Protein AF-A0A6P5H1R3-F1 (afdb_monomer)

pLDDT: mean 81.26, std 20.56, range [27.38, 98.88]

Organism: Ananas comosus (NCBI:txid4615)

Radius of gyration: 28.42 Å; Cα contacts (8 Å, |Δi|>4): 938; chains: 1; bounding box: 64×92×81 Å

Solvent-accessible surface area (backbone atoms only — not comparable to full-atom values): 31286 Å² total; per-residue (Å²): 140,89,86,87,81,88,82,81,86,80,91,80,86,84,86,78,87,82,81,85,77,88,83,78,94,74,89,78,79,95,69,83,75,56,70,66,58,56,49,49,52,48,51,50,47,50,49,58,64,48,56,77,50,68,63,54,47,57,35,84,41,56,59,73,77,44,40,58,67,53,43,54,54,51,48,53,56,46,63,76,62,41,77,53,65,70,67,46,78,45,61,63,86,68,42,53,65,50,46,83,80,46,26,41,32,38,36,32,30,36,76,76,17,70,33,54,68,52,57,47,39,35,34,33,41,7,30,54,24,46,56,35,23,33,28,38,28,77,84,46,78,75,51,57,72,53,52,34,49,56,54,41,51,53,50,54,51,52,36,70,75,37,74,60,48,29,38,36,33,40,7,30,23,45,12,19,20,47,46,51,43,35,38,31,74,39,54,86,55,63,40,37,38,37,29,34,39,46,36,48,67,41,76,60,84,71,66,83,78,69,77,71,95,84,69,97,70,81,85,64,73,67,54,56,54,56,45,53,54,46,36,60,70,71,67,54,82,74,81,69,61,59,39,42,62,68,37,31,27,45,40,72,48,70,91,88,53,57,73,68,58,46,48,54,48,42,66,57,37,44,65,64,46,52,64,58,60,57,47,52,63,72,69,51,51,70,72,46,50,55,48,43,54,53,42,38,40,51,28,8,55,60,23,66,79,36,44,86,44,33,65,41,45,32,41,37,39,27,21,65,50,25,82,80,48,70,25,56,66,39,37,50,52,47,44,76,55,34,84,45,56,46,43,35,51,35,71,89,33,13,52,42,47,66,58,27,50,94,62,53,66,58,58,50,37,41,26,71,62,73,54,40,58,39,92,61,74,41,82,76,82,42,58,63,64,40,33,41,68,52,48,45,44,50,54,67,58,73,35,35,66,54,51,68,72,40,55,68,46,47,31,15,29,34,96,88,66,50,78,38,75,42,66,78,31,52,74,95,67,51,30,31,36,40,37,39,43,46,41,66,76,50,63,59,50,60,62,51,49,49,48,30,43,71,74,67,54,36,65,52,30,35,47,38,69,55,74,78,74,43,70,90,76,64,47,59,84,23,55,88,47,73,63,27,52,43,33,34,50,46,36,40,58,64,42,74,67,53,54,52,53,40,50,76,66,35,37,39,34,36,43,44,68,33,45,73,59,27,23,60,48,55,93,94,43,74,78,49,74,44,75,53,100,71,59,61,66,58,58,54,32,59,75,69,68,41,47,73,36,52,36,44,65,47,44,50,72,60,62,78,72,110

Secondary structure (DSSP, 8-state):
----PPPPPPP-PPPPPPPPPPPPP-----PPPPHHHHHHHHHHHHHHHGGGSSS-TTB---TTSS-HHHHHHHHHHHHHT---SS-EEE--TT----SSSPPEEEEE--TT--S-TTTTTHHHHHTTSEEEEEE--TT----HHHHHHHHHHHHHHHHHH-TTS-EEEEEETHHHHHHHHHHHH-TTS-EEEEEES-GGGS--GGGGS---TT------HHHHHHHHHHHHHHT-------S-HHHHHHTTS-TT--HHHHHHHHHHHHHHHHHHHHHHHHHS-HHHHHHHHHHHHHHHHHHHTTGGG--SEEEEEEETT-SSS-HHHHHHHHHHH-TTEEEEEETT--S-GGGSTT--HHHHHHHTT---SSSS--TTTS--PPBHHHHIIIIIIISHHHHHHH-PEEEEE-TTS-EEESSTTS-SSS-EEEEEPPPGGGTTHHHHHHHIIIIISS-EEEEE-GGGG-GGG--TTPBP-HHHHHHHTT-EE--HHHHHHHHHTT-EEE--TTTHHHHTPPTT-TT-----SS-HHHHHHHHHT-EEEEEEEESHHHHTT-

Nearest PDB structures (foldseek):
  5a62-assembly1_A-2  TM=6.187E-01  e=3.938E-07  Candidatus Nitrososphaera gargensis
  5jd6-assembly1_A  TM=6.865E-01  e=1.845E-05  uncultured bacterium
  3a2n-assembly2_E  TM=5.117E-01  e=2.621E-06  Bradyrhizobium japonicum
  2wtm-assembly1_B  TM=6.112E-01  e=5.626E-05  Butyrivibrio proteoclasticus
  2v9z-assembly1_A  TM=5.098E-01  e=3.663E-06  Rhodococcus rhodochrous

Foldseek 3Di:
DDDDDDDDDDDDDDDDDDDDDDDDDDDDDDDDDPPVVVVVVVVVVVCVLCVQVLDFFAAALCALVDAVVVVLVLLVVCQVPVVDDDKDKDFDPLQAASDPLAAAEEEFDALQQQFCLQVSQRSNCSNRHRYMTIHHHLPHLQFLVRLLVVVLVVQVVVCVVPVFFEYEYEAAALRLLSLLLNLLVCVPGAYAYEYELYLLVVDDVVVVPDDDPPDPDDDPNVVVCVCVVVCLVVVPQDPPCLKDLQQSLQSNADPQDDPVVSVVSSVVSSVVCVVSSSVVSVSRDSVSVVSSSVSSVVSSVSSVVRQQSRNYAYEYEFEPAAPPDNRLVVLQVSVVRHDHYAYAYDDPMYRSNSSGPPDHPSLLCQLLQVQDRGSDRDLQVSADHAHNVLLCCLDVPPCPVVCVQQVKWKWWAAPVRDIDTACPRPDLWFPAEEEFFAEAQNSCVSVVLNRCCPPSSAAEEEAAACVLNDPVPGDSHDHRDVSSSSSNSRYDHDDPVVLLSCLVSRHHYYDQQCHVCRNNDDPVCPRPGDHDPDPVSVVSCVVSVGHYMYMYMDGRVVSVVD

Sequence (562 aa):
MSFAVPSLPSLSPLPLCNHPARPSRSSPRRSALPAAAAAAANAERERAENGRSLMRALYDDGFGSASVKDYFDATRAIMKDDGGPPPRWFCPVECKPSVEDPPLLLFLPGSDGVGTGLILHHRSLGKVFQVRCLHIPVNDRTPFEGLVKIVEQTIKYEHAVSPKRPIYIVGESFGGCLALAVAARNPTIDLILILVNPGSNFISEKQSATSSPCCGGFTKQSSLYSTLFTELRNGCIMHIELGNPLKMAMVSVADDLPPQQTLEQLQYSLPSLLPLLSELSNIIPKNTLLWKLKLLKSAAAYTNSRLHAVEAEVLLLVSDNDNLLPSAEEADRLWASLKNCRVRHFKDNGHTLLLEDGINLLSIIKATRIYRRSRQHDYVTDFLPPTISEFQKSFKRDNRWYDLLVNPIMFSTLKDGTIVRGLSGVPNKGPVLLVGNHMLMGMELNSLYEGFVREKKAVLRGMAHPVLFATKYETSSQEMTRFDEMSIYGALPVTPINMYRLFAREEFVLLYPGGAREALHRKGEEYKLFWPDRPEFVRMAAKFGVTIIPFGVVGEDDVAQG

Mean predicted aligned error: 11.06 Å

Structure (mmCIF, N/CA/C/O backbone):
data_AF-A0A6P5H1R3-F1
#
_entry.id   AF-A0A6P5H1R3-F1
#
loop_
_atom_site.group_PDB
_atom_site.id
_atom_site.type_symbol
_atom_site.label_atom_id
_atom_site.label_alt_id
_atom_site.label_comp_id
_atom_site.label_asym_id
_atom_site.label_entity_id
_atom_site.label_seq_id
_atom_site.pdbx_PDB_ins_code
_atom_site.Cartn_x
_atom_site.Cartn_y
_atom_site.Cartn_z
_atom_site.occupancy
_atom_site.B_iso_or_equiv
_atom_site.auth_seq_id
_atom_site.auth_comp_id
_atom_site.auth_asym_id
_atom_site.auth_atom_id
_atom_site.pdbx_PDB_model_num
ATOM 1 N N . MET A 1 1 ? 19.469 -59.283 -42.256 1.00 36.47 1 MET A N 1
ATOM 2 C CA . MET A 1 1 ? 20.784 -58.879 -41.707 1.00 36.47 1 MET A CA 1
ATOM 3 C C . MET A 1 1 ? 20.763 -57.355 -41.606 1.00 36.47 1 MET A C 1
ATOM 5 O O . MET A 1 1 ? 20.887 -56.709 -42.628 1.00 36.47 1 MET A O 1
ATOM 9 N N . SER A 1 2 ? 20.213 -56.750 -40.551 1.00 31.92 2 SER A N 1
ATOM 10 C CA . SER A 1 2 ? 20.642 -56.696 -39.139 1.00 31.92 2 SER A CA 1
ATOM 11 C C . SER A 1 2 ? 21.694 -55.613 -38.888 1.00 31.92 2 SER A C 1
ATOM 13 O O . SER A 1 2 ? 22.872 -55.905 -39.011 1.00 31.92 2 SER A O 1
ATOM 15 N N . PHE A 1 3 ? 21.245 -54.417 -38.489 1.00 27.86 3 PHE A N 1
ATOM 16 C CA . PHE A 1 3 ? 21.966 -53.440 -37.653 1.00 27.86 3 PHE A CA 1
ATOM 17 C C . PHE A 1 3 ? 20.887 -52.636 -36.895 1.00 27.86 3 PHE A C 1
ATOM 19 O O . PHE A 1 3 ? 20.099 -51.931 -37.510 1.00 27.86 3 PHE A O 1
ATOM 26 N N . ALA A 1 4 ? 20.557 -53.042 -35.666 1.00 30.48 4 ALA A N 1
ATOM 27 C CA . ALA A 1 4 ? 21.094 -52.547 -34.389 1.00 30.48 4 ALA A CA 1
ATOM 28 C C . ALA A 1 4 ? 20.316 -51.320 -33.859 1.00 30.48 4 ALA A C 1
ATOM 30 O O . ALA A 1 4 ? 20.611 -50.175 -34.182 1.00 30.48 4 ALA A O 1
ATOM 31 N N . VAL A 1 5 ? 19.310 -51.606 -33.024 1.00 30.52 5 VAL A N 1
ATOM 32 C CA . VAL A 1 5 ? 18.579 -50.656 -32.169 1.00 30.52 5 VAL A CA 1
ATOM 33 C C . VAL A 1 5 ? 19.266 -50.639 -30.795 1.00 30.52 5 VAL A C 1
ATOM 35 O O . VAL A 1 5 ? 19.454 -51.721 -30.235 1.00 30.52 5 VAL A O 1
ATOM 38 N N . PRO A 1 6 ? 19.632 -49.480 -30.215 1.00 32.66 6 PRO A N 1
ATOM 39 C CA . PRO A 1 6 ? 20.131 -49.425 -28.845 1.00 32.66 6 PRO A CA 1
ATOM 40 C C . PRO A 1 6 ? 18.982 -49.548 -27.835 1.00 32.66 6 PRO A C 1
ATOM 42 O O . PRO A 1 6 ? 17.974 -48.847 -27.911 1.00 32.66 6 PRO A O 1
ATOM 45 N N . SER A 1 7 ? 19.167 -50.456 -26.884 1.00 31.09 7 SER A N 1
ATOM 46 C CA . SER A 1 7 ? 18.284 -50.807 -25.774 1.00 31.09 7 SER A CA 1
ATOM 47 C C . SER A 1 7 ? 18.155 -49.710 -24.708 1.00 31.09 7 SER A C 1
ATOM 49 O O . SER A 1 7 ? 19.156 -49.188 -24.218 1.00 31.09 7 SER A O 1
ATOM 51 N N . LEU A 1 8 ? 16.913 -49.451 -24.289 1.00 30.33 8 LEU A N 1
ATOM 52 C CA . LEU A 1 8 ? 16.537 -48.751 -23.055 1.00 30.33 8 LEU A CA 1
ATOM 53 C C . LEU A 1 8 ? 16.914 -49.582 -21.809 1.00 30.33 8 LEU A C 1
ATOM 55 O O . LEU A 1 8 ? 16.686 -50.795 -21.821 1.00 30.33 8 LEU A O 1
ATOM 59 N N . PRO A 1 9 ? 17.402 -48.974 -20.712 1.00 30.88 9 PRO A N 1
ATOM 60 C CA . PRO A 1 9 ? 17.508 -49.656 -19.430 1.00 30.88 9 PRO A CA 1
ATOM 61 C C . PRO A 1 9 ? 16.161 -49.696 -18.690 1.00 30.88 9 PRO A C 1
ATOM 63 O O . PRO A 1 9 ? 15.398 -48.732 -18.650 1.00 30.88 9 PRO A O 1
ATOM 66 N N . SER A 1 10 ? 15.897 -50.867 -18.117 1.00 28.81 10 SER A N 1
ATOM 67 C CA . SER A 1 10 ? 14.673 -51.327 -17.466 1.00 28.81 10 SER A CA 1
ATOM 68 C C . SER A 1 10 ? 14.355 -50.655 -16.127 1.00 28.81 10 SER A C 1
ATOM 70 O O . SER A 1 10 ? 15.220 -50.488 -15.267 1.00 28.81 10 SER A O 1
ATOM 72 N N . LEU A 1 11 ? 13.059 -50.404 -15.935 1.00 27.38 11 LEU A N 1
ATOM 73 C CA . LEU A 1 11 ? 12.379 -50.121 -14.671 1.00 27.38 11 LEU A CA 1
ATOM 74 C C . LEU A 1 11 ? 12.665 -51.189 -13.600 1.00 27.38 11 LEU A C 1
ATOM 76 O O . LEU A 1 11 ? 12.598 -52.385 -13.874 1.00 27.38 11 LEU A O 1
ATOM 80 N N . SER A 1 12 ? 12.896 -50.738 -12.365 1.00 30.11 12 SER A N 1
ATOM 81 C CA . SER A 1 12 ? 12.835 -51.553 -11.141 1.00 30.11 12 SER A CA 1
ATOM 82 C C . SER A 1 12 ? 11.663 -51.077 -10.265 1.00 30.11 12 SER A C 1
ATOM 84 O O . SER A 1 12 ? 11.343 -49.887 -10.309 1.00 30.11 12 SER A O 1
ATOM 86 N N . PRO A 1 13 ? 10.992 -51.958 -9.498 1.00 30.14 13 PRO A N 1
ATOM 87 C CA . PRO A 1 13 ? 9.628 -51.731 -9.025 1.00 30.14 13 PRO A CA 1
ATOM 88 C C . PRO A 1 13 ? 9.542 -51.000 -7.675 1.00 30.14 13 PRO A C 1
ATOM 90 O O . PRO A 1 13 ? 10.383 -51.167 -6.795 1.00 30.14 13 PRO A O 1
ATOM 93 N N . LEU A 1 14 ? 8.452 -50.246 -7.514 1.00 29.41 14 LEU A N 1
ATOM 94 C CA . LEU A 1 14 ? 7.954 -49.665 -6.262 1.00 29.41 14 LEU A CA 1
ATOM 95 C C . LEU A 1 14 ? 7.709 -50.739 -5.179 1.00 29.41 14 LEU A C 1
ATOM 97 O O . LEU A 1 14 ? 7.169 -51.799 -5.509 1.00 29.41 14 LEU A O 1
ATOM 101 N N . PRO A 1 15 ? 7.950 -50.458 -3.883 1.00 30.06 15 PRO A N 1
ATOM 102 C CA . PRO A 1 15 ? 7.341 -51.217 -2.803 1.00 30.06 15 PRO A CA 1
ATOM 103 C C . PRO A 1 15 ? 5.940 -50.687 -2.463 1.00 30.06 15 PRO A C 1
ATOM 105 O O . PRO A 1 15 ? 5.699 -49.486 -2.339 1.00 30.06 15 PRO A O 1
ATOM 108 N N . LEU A 1 16 ? 5.035 -51.652 -2.319 1.00 27.78 16 LEU A N 1
ATOM 109 C CA . LEU A 1 16 ? 3.607 -51.559 -2.042 1.00 27.78 16 LEU A CA 1
ATOM 110 C C . LEU A 1 16 ? 3.250 -50.911 -0.693 1.00 27.78 16 LEU A C 1
ATOM 112 O O . LEU A 1 16 ? 3.926 -51.092 0.318 1.00 27.78 16 LEU A O 1
ATOM 116 N N . CYS A 1 17 ? 2.094 -50.243 -0.687 1.00 27.64 17 CYS A N 1
ATOM 117 C CA . CYS A 1 17 ? 1.347 -49.844 0.500 1.00 27.64 17 CYS A CA 1
ATOM 118 C C . CYS A 1 17 ? 1.016 -51.053 1.391 1.00 27.64 17 CYS A C 1
ATOM 120 O O . CYS A 1 17 ? 0.299 -51.960 0.971 1.00 27.64 17 CYS A O 1
ATOM 122 N N . ASN A 1 18 ? 1.450 -51.015 2.651 1.00 27.42 18 ASN A N 1
ATOM 123 C CA . ASN A 1 18 ? 0.936 -51.896 3.696 1.00 27.42 18 ASN A CA 1
ATOM 124 C C . ASN A 1 18 ? -0.304 -51.265 4.346 1.00 27.42 18 ASN A C 1
ATOM 126 O O . ASN A 1 18 ? -0.225 -50.209 4.974 1.00 27.42 18 ASN A O 1
ATOM 130 N N . HIS A 1 19 ? -1.448 -51.939 4.222 1.00 30.98 19 HIS A N 1
ATOM 131 C CA . HIS A 1 19 ? -2.617 -51.726 5.076 1.00 30.98 19 HIS A CA 1
ATOM 132 C C . HIS A 1 19 ? -2.310 -52.181 6.514 1.00 30.98 19 HIS A C 1
ATOM 134 O O . HIS A 1 19 ? -1.811 -53.295 6.687 1.00 30.98 19 HIS A O 1
ATOM 140 N N . PRO A 1 20 ? -2.669 -51.419 7.563 1.00 31.61 20 PRO A N 1
ATOM 141 C CA . PRO A 1 20 ? -2.676 -51.959 8.910 1.00 31.61 20 PRO A CA 1
ATOM 142 C C . PRO A 1 20 ? -3.989 -52.704 9.180 1.00 31.61 20 PRO A C 1
ATOM 144 O O . PRO A 1 20 ? -5.089 -52.156 9.075 1.00 31.61 20 PRO A O 1
ATOM 147 N N . ALA A 1 21 ? -3.843 -53.976 9.546 1.00 30.28 21 ALA A N 1
ATOM 148 C CA . ALA A 1 21 ? -4.889 -54.832 10.078 1.00 30.28 21 ALA A CA 1
ATOM 149 C C . ALA A 1 21 ? -5.392 -54.338 11.450 1.00 30.28 21 ALA A C 1
ATOM 151 O O . ALA A 1 21 ? -4.643 -53.786 12.257 1.00 30.28 21 ALA A O 1
ATOM 152 N N . ARG A 1 22 ? -6.681 -54.584 11.720 1.00 34.50 22 ARG A N 1
ATOM 153 C CA . ARG A 1 22 ? -7.340 -54.385 13.024 1.00 34.50 22 ARG A CA 1
ATOM 154 C C . ARG A 1 22 ? -6.643 -55.180 14.139 1.00 34.50 22 ARG A C 1
ATOM 156 O O . ARG A 1 22 ? -6.504 -56.392 13.977 1.00 34.50 22 ARG A O 1
ATOM 163 N N . PRO A 1 23 ? -6.386 -54.586 15.319 1.00 32.44 23 PRO A N 1
ATOM 164 C CA . PRO A 1 23 ? -6.171 -55.347 16.537 1.00 32.44 23 PRO A CA 1
ATOM 165 C C . PRO A 1 23 ? -7.472 -55.532 17.328 1.00 32.44 23 PRO A C 1
ATOM 167 O O . PRO A 1 23 ? -8.340 -54.661 17.419 1.00 32.44 23 PRO A O 1
ATOM 170 N N . SER A 1 24 ? -7.573 -56.728 17.892 1.00 28.28 24 SER A N 1
ATOM 171 C CA . SER A 1 24 ? -8.606 -57.255 18.773 1.00 28.28 24 SER A CA 1
ATOM 172 C C . SER A 1 24 ? -8.741 -56.505 20.101 1.00 28.28 24 SER A C 1
ATOM 174 O O . SER A 1 24 ? -7.795 -55.922 20.622 1.00 28.28 24 SER A O 1
ATOM 176 N N . ARG A 1 25 ? -9.946 -56.601 20.674 1.00 36.69 25 ARG A N 1
ATOM 177 C CA . ARG A 1 25 ? -10.338 -56.091 21.993 1.00 36.69 25 ARG A CA 1
ATOM 178 C C . ARG A 1 25 ? -9.461 -56.656 23.117 1.00 36.69 25 ARG A C 1
ATOM 180 O O . ARG A 1 25 ? -9.544 -57.839 23.427 1.00 36.69 25 ARG A O 1
ATOM 187 N N . SER A 1 26 ? -8.767 -55.769 23.817 1.00 31.55 26 SER A N 1
ATOM 188 C CA . SER A 1 26 ? -8.383 -55.950 25.218 1.00 31.55 26 SER A CA 1
ATOM 189 C C . SER A 1 26 ? -8.471 -54.598 25.920 1.00 31.55 26 SER A C 1
ATOM 191 O O . SER A 1 26 ? -7.868 -53.624 25.479 1.00 31.55 26 SER A O 1
ATOM 193 N N . SER A 1 27 ? -9.261 -54.528 26.986 1.00 39.97 27 SER A N 1
ATOM 194 C CA . SER A 1 27 ? -9.422 -53.351 27.841 1.00 39.97 27 SER A CA 1
ATOM 195 C C . SER A 1 27 ? -8.144 -53.020 28.618 1.00 39.97 27 SER A C 1
ATOM 197 O O . SER A 1 27 ? -7.607 -53.921 29.267 1.00 39.97 27 SER A O 1
ATOM 199 N N . PRO A 1 28 ? -7.763 -51.734 28.720 1.00 34.53 28 PRO A N 1
ATOM 200 C CA . PRO A 1 28 ? -7.071 -51.266 29.908 1.00 34.53 28 PRO A CA 1
ATOM 201 C C . PRO A 1 28 ? -7.752 -50.052 30.553 1.00 34.53 28 PRO A C 1
ATOM 203 O O . PRO A 1 28 ? -8.463 -49.258 29.940 1.00 34.53 28 PRO A O 1
ATOM 206 N N . ARG A 1 29 ? -7.531 -49.983 31.862 1.00 30.89 29 ARG A N 1
ATOM 207 C CA . ARG A 1 29 ? -8.000 -49.003 32.838 1.00 30.89 29 ARG A CA 1
ATOM 208 C C . ARG A 1 29 ? -7.803 -47.550 32.385 1.00 30.89 29 ARG A C 1
ATOM 210 O O . ARG A 1 29 ? -6.785 -47.208 31.794 1.00 30.89 29 ARG A O 1
ATOM 217 N N . ARG A 1 30 ? -8.750 -46.686 32.776 1.00 38.25 30 ARG A N 1
ATOM 218 C CA . ARG A 1 30 ? -8.628 -45.218 32.751 1.00 38.25 30 ARG A CA 1
ATOM 219 C C . ARG A 1 30 ? -7.380 -44.786 33.533 1.00 38.25 30 ARG A C 1
ATOM 221 O O . ARG A 1 30 ? -7.419 -44.739 34.758 1.00 38.25 30 ARG A O 1
ATOM 228 N N . SER A 1 31 ? -6.305 -44.444 32.834 1.00 37.53 31 SER A N 1
ATOM 229 C CA . SER A 1 31 ? -5.231 -43.605 33.365 1.00 37.53 31 SER A CA 1
ATOM 230 C C . SER A 1 31 ? -5.401 -42.199 32.799 1.00 37.53 31 SER A C 1
ATOM 232 O O . SER A 1 31 ? -5.490 -42.026 31.584 1.00 37.53 31 SER A O 1
ATOM 234 N N . ALA A 1 32 ? -5.494 -41.207 33.684 1.00 43.38 32 ALA A N 1
ATOM 235 C CA . ALA A 1 32 ? -5.554 -39.799 33.321 1.00 43.38 32 ALA A CA 1
ATOM 236 C C . ALA A 1 32 ? -4.359 -39.422 32.427 1.00 43.38 32 ALA A C 1
ATOM 238 O O . ALA A 1 32 ? -3.217 -39.764 32.736 1.00 43.38 32 ALA A O 1
ATOM 239 N N . LEU A 1 33 ? -4.629 -38.733 31.315 1.00 45.75 33 LEU A N 1
ATOM 240 C CA . LEU A 1 33 ? -3.590 -38.122 30.486 1.00 45.75 33 LEU A CA 1
ATOM 241 C C . LEU A 1 33 ? -2.754 -37.163 31.354 1.00 45.75 33 LEU A C 1
ATOM 243 O O . LEU A 1 33 ? -3.344 -36.386 32.111 1.00 45.75 33 LEU A O 1
ATOM 247 N N . PRO A 1 34 ? -1.411 -37.173 31.259 1.00 52.56 34 PRO A N 1
ATOM 248 C CA . PRO A 1 34 ? -0.582 -36.201 31.960 1.00 52.56 34 PRO A CA 1
ATOM 249 C C . PRO A 1 34 ? -0.995 -34.790 31.539 1.00 52.56 34 PRO A C 1
ATOM 251 O O . PRO A 1 34 ? -1.163 -34.530 30.346 1.00 52.56 34 PRO A O 1
ATOM 254 N N . ALA A 1 35 ? -1.125 -33.867 32.494 1.00 49.16 35 ALA A N 1
ATOM 255 C CA . ALA A 1 35 ? -1.515 -32.475 32.238 1.00 49.16 35 ALA A CA 1
ATOM 256 C C . ALA A 1 35 ? -0.673 -31.802 31.129 1.00 49.16 35 ALA A C 1
ATOM 258 O O . ALA A 1 35 ? -1.179 -30.958 30.396 1.00 49.16 35 ALA A O 1
ATOM 259 N N . ALA A 1 36 ? 0.575 -32.243 30.938 1.00 43.94 36 ALA A N 1
ATOM 260 C CA . ALA A 1 36 ? 1.461 -31.802 29.863 1.00 43.94 36 ALA A CA 1
ATOM 261 C C . ALA A 1 36 ? 0.998 -32.214 28.448 1.00 43.94 36 ALA A C 1
ATOM 263 O O . ALA A 1 36 ? 1.137 -31.434 27.513 1.00 43.94 36 ALA A O 1
ATOM 264 N N . ALA A 1 37 ? 0.403 -33.400 28.278 1.00 45.41 37 ALA A N 1
ATOM 265 C CA . ALA A 1 37 ? -0.110 -33.866 26.985 1.00 45.41 37 ALA A CA 1
ATOM 266 C C . ALA A 1 37 ? -1.425 -33.164 26.609 1.00 45.41 37 ALA A C 1
ATOM 268 O O . ALA A 1 37 ? -1.648 -32.842 25.446 1.00 45.41 37 ALA A O 1
ATOM 269 N N . ALA A 1 38 ? -2.270 -32.863 27.601 1.00 43.66 38 ALA A N 1
ATOM 270 C CA . ALA A 1 38 ? -3.469 -32.048 27.407 1.00 43.66 38 ALA A CA 1
ATOM 271 C C . ALA A 1 38 ? -3.123 -30.576 27.110 1.00 43.66 38 ALA A C 1
ATOM 273 O O . ALA A 1 38 ? -3.768 -29.954 26.271 1.00 43.66 38 ALA A O 1
ATOM 274 N N . ALA A 1 39 ? -2.074 -30.037 27.743 1.00 48.34 39 ALA A N 1
ATOM 275 C CA . ALA A 1 39 ? -1.547 -28.706 27.445 1.00 48.34 39 ALA A CA 1
ATOM 276 C C . ALA A 1 39 ? -0.922 -28.628 26.042 1.00 48.34 39 ALA A C 1
ATOM 278 O O . ALA A 1 39 ? -1.166 -27.661 25.331 1.00 48.34 39 ALA A O 1
ATOM 279 N N . ALA A 1 40 ? -0.185 -29.658 25.611 1.00 46.88 40 ALA A N 1
ATOM 280 C CA . ALA A 1 40 ? 0.363 -29.741 24.257 1.00 46.88 40 ALA A CA 1
ATOM 281 C C . ALA A 1 40 ? -0.741 -29.867 23.194 1.00 46.88 40 ALA A C 1
ATOM 283 O O . ALA A 1 40 ? -0.708 -29.151 22.200 1.00 46.88 40 ALA A O 1
ATOM 284 N N . ALA A 1 41 ? -1.767 -30.687 23.442 1.00 44.59 41 ALA A N 1
ATOM 285 C CA . ALA A 1 41 ? -2.918 -30.813 22.551 1.00 44.59 41 ALA A CA 1
ATOM 286 C C . ALA A 1 41 ? -3.759 -29.526 22.490 1.00 44.59 41 ALA A C 1
ATOM 288 O O . ALA A 1 41 ? -4.246 -29.175 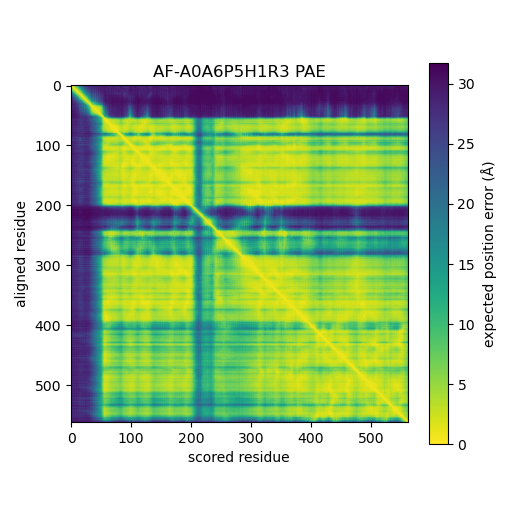21.420 1.00 44.59 41 ALA A O 1
ATOM 289 N N . ASN A 1 42 ? -3.899 -28.790 23.601 1.00 44.62 42 ASN A N 1
ATOM 290 C CA . ASN A 1 42 ? -4.523 -27.463 23.610 1.00 44.62 42 ASN A CA 1
ATOM 291 C C . ASN A 1 42 ? -3.652 -26.403 22.928 1.00 44.62 42 ASN A C 1
ATOM 293 O O . ASN A 1 42 ? -4.205 -25.545 22.258 1.00 44.62 42 ASN A O 1
ATOM 297 N N . ALA A 1 43 ? -2.323 -26.473 23.031 1.00 44.03 43 ALA A N 1
ATOM 298 C CA . ALA A 1 43 ? -1.412 -25.586 22.307 1.00 44.03 43 ALA A CA 1
ATOM 299 C C . ALA A 1 43 ? -1.391 -25.884 20.798 1.00 44.03 43 ALA A C 1
ATOM 301 O O . ALA A 1 43 ? -1.257 -24.967 19.993 1.00 44.03 43 ALA A O 1
ATOM 302 N N . GLU A 1 44 ? -1.562 -27.147 20.397 1.00 39.00 44 GLU A N 1
ATOM 303 C CA . GLU A 1 44 ? -1.756 -27.554 19.001 1.00 39.00 44 GLU A CA 1
ATOM 304 C C . GLU A 1 44 ? -3.142 -27.171 18.478 1.00 39.00 44 GLU A C 1
ATOM 306 O O . GLU A 1 44 ? -3.248 -26.726 17.339 1.00 39.00 44 GLU A O 1
ATOM 311 N N . ARG A 1 45 ? -4.192 -27.250 19.308 1.00 38.38 45 ARG A N 1
ATOM 312 C CA . ARG A 1 45 ? -5.530 -26.736 18.975 1.00 38.38 45 ARG A CA 1
ATOM 313 C C . ARG A 1 45 ? -5.561 -25.215 18.895 1.00 38.38 45 ARG A C 1
ATOM 315 O O . ARG A 1 45 ? -6.114 -24.702 17.937 1.00 38.38 45 ARG A O 1
ATOM 322 N N . GLU A 1 46 ? -4.908 -24.502 19.812 1.00 40.62 46 GLU A N 1
ATOM 323 C CA . GLU A 1 46 ? -4.719 -23.051 19.727 1.00 40.62 46 GLU A CA 1
ATOM 324 C C . GLU A 1 46 ? -3.825 -22.688 18.535 1.00 40.62 46 GLU A C 1
ATOM 326 O O . GLU A 1 46 ? -4.087 -21.686 17.890 1.00 40.62 46 GLU A O 1
ATOM 331 N N . ARG A 1 47 ? -2.821 -23.493 18.157 1.00 39.16 47 ARG A N 1
ATOM 332 C CA . ARG A 1 47 ? -2.077 -23.314 16.892 1.00 39.16 47 ARG A CA 1
ATOM 333 C C . ARG A 1 47 ? -2.929 -23.588 15.655 1.00 39.16 47 ARG A C 1
ATOM 335 O O . ARG A 1 47 ? -2.713 -22.932 14.644 1.00 39.16 47 ARG A O 1
ATOM 342 N N . ALA A 1 48 ? -3.868 -24.528 15.714 1.00 34.62 48 ALA A N 1
ATOM 343 C CA . ALA A 1 48 ? -4.757 -24.867 14.606 1.00 34.62 48 ALA A CA 1
ATOM 344 C C . ALA A 1 48 ? -5.922 -23.867 14.460 1.00 34.62 48 ALA A C 1
ATOM 346 O O . ALA A 1 48 ? -6.304 -23.537 13.340 1.00 34.62 48 ALA A O 1
ATOM 347 N N . GLU A 1 49 ? -6.445 -23.330 15.566 1.00 40.88 49 GLU A N 1
ATOM 348 C CA . GLU A 1 49 ? -7.460 -22.268 15.587 1.00 40.88 49 GLU A CA 1
ATOM 349 C C . GLU A 1 49 ? -6.839 -20.890 15.292 1.00 40.88 49 GLU A C 1
ATOM 351 O O . GLU A 1 49 ? -7.382 -20.147 14.474 1.00 40.88 49 GLU A O 1
ATOM 356 N N . ASN A 1 50 ? -5.639 -20.589 15.814 1.00 42.03 50 ASN A N 1
ATOM 357 C CA . ASN A 1 50 ? -4.849 -19.409 15.418 1.00 42.03 50 ASN A CA 1
ATOM 358 C C . ASN A 1 50 ? -4.205 -19.556 14.030 1.00 42.03 50 ASN A C 1
ATOM 360 O O . ASN A 1 50 ? -3.784 -18.563 13.442 1.00 42.03 50 ASN A O 1
ATOM 364 N N . GLY A 1 51 ? -4.167 -20.769 13.472 1.00 34.38 51 GLY A N 1
ATOM 365 C CA . GLY A 1 51 ? -3.673 -21.058 12.124 1.00 34.38 51 GLY A CA 1
ATOM 366 C C . GLY A 1 51 ? -4.498 -20.407 11.010 1.00 34.38 51 GLY A C 1
ATOM 367 O O . GLY A 1 51 ? -4.046 -20.356 9.874 1.00 34.38 51 GLY A O 1
ATOM 368 N N . ARG A 1 52 ? -5.676 -19.847 11.328 1.00 40.53 52 ARG A N 1
ATOM 369 C CA . ARG A 1 52 ? -6.477 -19.022 10.406 1.00 40.53 52 ARG A CA 1
ATOM 370 C C . ARG A 1 52 ? -6.054 -17.549 10.350 1.00 40.53 52 ARG A C 1
ATOM 372 O O . ARG A 1 52 ? -6.503 -16.833 9.458 1.00 40.53 52 ARG A O 1
ATOM 379 N N . SER A 1 53 ? -5.199 -17.090 11.264 1.00 45.41 53 SER A N 1
ATOM 380 C CA . SER A 1 53 ? -4.593 -15.755 11.242 1.00 45.41 53 SER A CA 1
ATOM 381 C C . SER A 1 53 ? -3.104 -15.914 10.973 1.00 45.41 53 SER A C 1
ATOM 383 O O . SER A 1 53 ? -2.298 -15.915 11.901 1.00 45.41 53 SER A O 1
ATOM 385 N N . LEU A 1 54 ? -2.731 -16.086 9.702 1.00 56.97 54 LEU A N 1
ATOM 386 C CA . LEU A 1 54 ? -1.357 -16.441 9.332 1.00 56.97 54 LEU A CA 1
ATOM 387 C C . LEU A 1 54 ? -0.297 -15.427 9.822 1.00 56.97 54 LEU A C 1
ATOM 389 O O . LEU A 1 54 ? 0.872 -15.788 9.938 1.00 56.97 54 LEU A O 1
ATOM 393 N N . MET A 1 55 ? -0.696 -14.196 10.175 1.00 75.94 55 MET A N 1
ATOM 394 C CA . MET A 1 55 ? 0.163 -13.194 10.814 1.00 75.94 55 MET A CA 1
ATOM 395 C C . MET A 1 55 ? -0.525 -12.550 12.027 1.00 75.94 55 MET A C 1
ATOM 397 O O . MET A 1 55 ? -1.720 -12.258 11.997 1.00 75.94 55 MET A O 1
ATOM 401 N N . ARG A 1 56 ? 0.229 -12.345 13.114 1.00 84.81 56 ARG A N 1
ATOM 402 C CA . ARG A 1 56 ? -0.223 -11.655 14.338 1.00 84.81 56 ARG A CA 1
ATOM 403 C C . ARG A 1 56 ? 0.102 -10.160 14.243 1.00 84.81 56 ARG A C 1
ATOM 405 O O . ARG A 1 56 ? 1.006 -9.785 13.509 1.00 84.81 56 ARG A O 1
ATOM 412 N N . ALA A 1 57 ? -0.587 -9.314 15.010 1.00 89.38 57 ALA A N 1
ATOM 413 C CA . ALA A 1 57 ? -0.151 -7.932 15.237 1.00 89.38 57 ALA A CA 1
ATOM 414 C C . ALA A 1 57 ? 1.325 -7.876 15.671 1.00 89.38 57 ALA A C 1
ATOM 416 O O . ALA A 1 57 ? 1.752 -8.702 16.482 1.00 89.38 57 ALA A O 1
ATOM 417 N N . LEU A 1 58 ? 2.072 -6.901 15.143 1.00 91.00 58 LEU A N 1
ATOM 418 C CA . LEU A 1 58 ? 3.525 -6.761 15.302 1.00 91.00 58 LEU A CA 1
ATOM 419 C C . LEU A 1 58 ? 4.321 -7.953 14.773 1.00 91.00 58 LEU A C 1
ATOM 421 O O . LEU A 1 58 ? 5.296 -8.379 15.393 1.00 91.00 58 LEU A O 1
ATOM 425 N N . TYR A 1 59 ? 3.917 -8.518 13.638 1.00 92.62 59 TYR A N 1
ATOM 426 C CA . TYR A 1 59 ? 4.805 -9.439 12.942 1.00 92.62 59 TYR A CA 1
ATOM 427 C C . TYR A 1 59 ? 5.983 -8.678 12.321 1.00 92.62 59 TYR A C 1
ATOM 429 O O . TYR A 1 59 ? 5.859 -7.516 11.922 1.00 92.62 59 TYR A O 1
ATOM 437 N N . ASP A 1 60 ? 7.124 -9.356 12.242 1.00 93.00 60 ASP A N 1
ATOM 438 C CA . ASP A 1 60 ? 8.299 -8.861 11.535 1.00 93.00 60 ASP A CA 1
ATOM 439 C C . ASP A 1 60 ? 8.098 -9.021 10.020 1.00 93.00 60 ASP A C 1
ATOM 441 O O . ASP A 1 60 ? 8.049 -10.139 9.485 1.00 93.00 60 ASP A O 1
ATOM 445 N N . ASP A 1 61 ? 7.940 -7.894 9.332 1.00 92.44 61 ASP A N 1
ATOM 446 C CA . ASP A 1 61 ? 7.833 -7.823 7.878 1.00 92.44 61 ASP A CA 1
ATOM 447 C C . ASP A 1 61 ? 9.206 -7.841 7.189 1.00 92.44 61 ASP A C 1
ATOM 449 O O . ASP A 1 61 ? 9.282 -8.027 5.976 1.00 92.44 61 ASP A O 1
ATOM 453 N N . GLY A 1 62 ? 10.303 -7.722 7.941 1.00 92.19 62 GLY A N 1
ATOM 454 C CA . GLY A 1 62 ? 11.667 -7.706 7.424 1.00 92.19 62 GLY A CA 1
ATOM 455 C C . GLY A 1 62 ? 12.027 -6.431 6.660 1.00 92.19 62 GLY A C 1
ATOM 456 O O . GLY A 1 62 ? 13.067 -6.409 5.993 1.00 92.19 62 GLY A O 1
ATOM 457 N N . PHE A 1 63 ? 11.189 -5.392 6.719 1.00 93.00 63 PHE A N 1
ATOM 458 C CA . PHE A 1 63 ? 11.502 -4.086 6.146 1.00 93.00 63 PHE A CA 1
ATOM 459 C C . PHE A 1 63 ? 12.680 -3.437 6.897 1.00 93.00 63 PHE A C 1
ATOM 461 O O . PHE A 1 63 ? 12.853 -3.666 8.091 1.00 93.00 63 PHE A O 1
ATOM 468 N N . GLY A 1 64 ? 13.528 -2.680 6.193 1.00 88.56 64 GLY A N 1
ATOM 469 C CA . GLY A 1 64 ? 14.735 -2.061 6.770 1.00 88.56 64 GLY A CA 1
ATOM 470 C C . GLY A 1 64 ? 15.943 -2.998 6.922 1.00 88.56 64 GLY A C 1
ATOM 471 O O . GLY A 1 64 ? 16.982 -2.591 7.427 1.00 88.56 64 GLY A O 1
ATOM 472 N N . SER A 1 65 ? 15.843 -4.258 6.480 1.00 90.19 65 SER A N 1
ATOM 473 C CA . SER A 1 65 ? 16.958 -5.220 6.559 1.00 90.19 65 SER A CA 1
ATOM 474 C C . SER A 1 65 ? 17.843 -5.288 5.309 1.00 90.19 65 SER A C 1
ATOM 476 O O . SER A 1 65 ? 18.839 -6.009 5.312 1.00 90.19 65 SER A O 1
ATOM 478 N N . ALA A 1 66 ? 17.469 -4.571 4.250 1.00 92.00 66 ALA A N 1
ATOM 479 C CA . ALA A 1 66 ? 18.258 -4.391 3.039 1.00 92.00 66 ALA A CA 1
ATOM 480 C C . ALA A 1 66 ? 18.624 -2.912 2.892 1.00 92.00 66 ALA A C 1
ATOM 482 O O . ALA A 1 66 ? 17.921 -2.037 3.393 1.00 92.00 66 ALA A O 1
ATOM 483 N N . SER A 1 67 ? 19.715 -2.650 2.187 1.00 90.06 67 SER A N 1
ATOM 484 C CA . SER A 1 67 ? 20.298 -1.328 1.992 1.00 90.06 67 SER A CA 1
ATOM 485 C C . SER A 1 67 ? 20.457 -0.998 0.509 1.00 90.06 67 SER A C 1
ATOM 487 O O . SER A 1 67 ? 20.387 -1.862 -0.369 1.00 90.06 67 SER A O 1
ATOM 489 N N . VAL A 1 68 ? 20.753 0.267 0.213 1.00 87.25 68 VAL A N 1
ATOM 490 C CA . VAL A 1 68 ? 21.102 0.688 -1.151 1.00 87.25 68 VAL A CA 1
ATOM 491 C C . VAL A 1 68 ? 22.385 -0.008 -1.629 1.00 87.25 68 VAL A C 1
ATOM 493 O O . VAL A 1 68 ? 22.526 -0.313 -2.810 1.00 87.25 68 VAL A O 1
ATOM 496 N N . LYS A 1 69 ? 23.305 -0.366 -0.726 1.00 87.50 69 LYS A N 1
ATOM 497 C CA . LYS A 1 69 ? 24.476 -1.174 -1.087 1.00 87.50 69 LYS A CA 1
ATOM 498 C C . LYS A 1 69 ? 24.071 -2.544 -1.644 1.00 87.50 69 LYS A C 1
ATOM 500 O O . LYS A 1 69 ? 24.637 -2.964 -2.652 1.00 87.50 69 LYS A O 1
ATOM 505 N N . ASP A 1 70 ? 23.072 -3.196 -1.048 1.00 91.06 70 ASP A N 1
ATOM 506 C CA . ASP A 1 70 ? 22.557 -4.482 -1.537 1.00 91.06 70 ASP A CA 1
ATOM 507 C C . ASP A 1 70 ? 21.942 -4.342 -2.934 1.00 91.06 70 ASP A C 1
ATOM 509 O O . ASP A 1 70 ? 22.131 -5.217 -3.781 1.00 91.06 70 ASP A O 1
ATOM 513 N N . TYR A 1 71 ? 21.272 -3.215 -3.217 1.00 89.12 71 TYR A N 1
ATOM 514 C CA . TYR A 1 71 ? 20.798 -2.894 -4.567 1.00 89.12 71 TYR A CA 1
ATOM 515 C C . TYR A 1 71 ? 21.951 -2.886 -5.577 1.00 89.12 71 TYR A C 1
ATOM 517 O O . TYR A 1 71 ? 21.864 -3.532 -6.625 1.00 89.12 71 TYR A O 1
ATOM 525 N N . PHE A 1 72 ? 23.048 -2.194 -5.264 1.00 85.25 72 PHE A N 1
ATOM 526 C CA . PHE A 1 72 ? 24.214 -2.133 -6.143 1.00 85.25 72 PHE A CA 1
ATOM 527 C C . PHE A 1 72 ? 24.929 -3.484 -6.274 1.00 85.25 72 PHE A C 1
ATOM 529 O O . PHE A 1 72 ? 25.351 -3.844 -7.374 1.00 85.25 72 PHE A O 1
ATOM 536 N N . ASP A 1 73 ? 25.039 -4.254 -5.190 1.00 88.50 73 ASP A N 1
ATOM 537 C CA . ASP A 1 73 ? 25.609 -5.605 -5.208 1.00 88.50 73 ASP A CA 1
ATOM 538 C C . ASP A 1 73 ? 24.789 -6.546 -6.110 1.00 88.50 73 ASP A C 1
ATOM 540 O O . ASP A 1 73 ? 25.353 -7.213 -6.985 1.00 88.50 73 ASP A O 1
ATOM 544 N N . ALA A 1 74 ? 23.459 -6.534 -5.978 1.00 88.69 74 ALA A N 1
ATOM 545 C CA . ALA A 1 74 ? 22.556 -7.312 -6.824 1.00 88.69 74 ALA A CA 1
ATOM 546 C C . ALA A 1 74 ? 22.607 -6.859 -8.291 1.00 88.69 74 ALA A C 1
ATOM 548 O O . ALA A 1 74 ? 22.678 -7.687 -9.199 1.00 88.69 74 ALA A O 1
ATOM 549 N N . THR A 1 75 ? 22.640 -5.545 -8.524 1.00 84.94 75 THR A N 1
ATOM 550 C CA . THR A 1 75 ? 22.763 -4.953 -9.862 1.00 84.94 75 THR A CA 1
ATOM 551 C C . THR A 1 75 ? 24.052 -5.406 -10.543 1.00 84.94 75 THR A C 1
ATOM 553 O O . THR A 1 75 ? 24.019 -5.885 -11.675 1.00 84.94 75 THR A O 1
ATOM 556 N N . ARG A 1 76 ? 25.189 -5.362 -9.837 1.00 83.44 76 ARG A N 1
ATOM 557 C CA . ARG A 1 76 ? 26.469 -5.872 -10.352 1.00 83.44 76 ARG A CA 1
ATOM 558 C C . ARG A 1 76 ? 26.407 -7.356 -10.690 1.00 83.44 76 ARG A C 1
ATOM 560 O O . ARG A 1 76 ? 26.945 -7.754 -11.720 1.00 83.44 76 ARG A O 1
ATOM 567 N N . ALA A 1 77 ? 25.796 -8.171 -9.834 1.00 85.94 77 ALA A N 1
ATOM 568 C CA . ALA A 1 77 ? 25.689 -9.608 -10.069 1.00 85.94 77 ALA A CA 1
ATOM 569 C C . ALA A 1 77 ? 24.860 -9.910 -11.326 1.00 85.94 77 ALA A C 1
ATOM 571 O O . ALA A 1 77 ? 25.320 -10.642 -12.199 1.00 85.94 77 ALA A O 1
ATOM 572 N N . ILE A 1 78 ? 23.689 -9.279 -11.454 1.00 84.75 78 ILE A N 1
ATOM 573 C CA . ILE A 1 78 ? 22.792 -9.463 -12.600 1.00 84.75 78 ILE A CA 1
ATOM 574 C C . ILE A 1 78 ? 23.429 -8.958 -13.894 1.00 84.75 78 ILE A C 1
ATOM 576 O O . ILE A 1 78 ? 23.261 -9.582 -14.930 1.00 84.75 78 ILE A O 1
ATOM 580 N N . MET A 1 79 ? 24.164 -7.846 -13.863 1.00 77.44 79 MET A N 1
ATOM 581 C CA . MET A 1 79 ? 24.726 -7.256 -15.083 1.00 77.44 79 MET A CA 1
ATOM 582 C C . MET A 1 79 ? 26.006 -7.944 -15.561 1.00 77.44 79 MET A C 1
ATOM 584 O O . MET A 1 79 ? 26.318 -7.879 -16.747 1.00 77.44 79 MET A O 1
ATOM 588 N N . LYS A 1 80 ? 26.747 -8.613 -14.668 1.00 76.62 80 LYS A N 1
ATOM 589 C CA . LYS A 1 80 ? 27.892 -9.456 -15.052 1.00 76.62 80 LYS A CA 1
ATOM 590 C C . LYS A 1 80 ? 27.459 -10.712 -15.805 1.00 76.62 80 LYS A C 1
ATOM 592 O O . LYS A 1 80 ? 28.175 -11.147 -16.700 1.00 76.62 80 LYS A O 1
ATOM 597 N N . ASP A 1 81 ? 26.309 -11.267 -15.439 1.00 70.62 81 ASP A N 1
ATOM 598 C CA . ASP A 1 81 ? 25.706 -12.443 -16.062 1.00 70.62 81 ASP A CA 1
ATOM 599 C C . ASP A 1 81 ? 24.287 -12.094 -16.536 1.00 70.62 81 ASP A C 1
ATOM 601 O O . ASP A 1 81 ? 23.279 -12.653 -16.095 1.00 70.62 81 ASP A O 1
ATOM 605 N N . ASP A 1 82 ? 24.201 -11.091 -17.421 1.00 72.94 82 ASP A N 1
ATOM 606 C CA . ASP A 1 82 ? 22.919 -10.540 -17.876 1.00 72.94 82 ASP A CA 1
ATOM 607 C C . ASP A 1 82 ? 22.151 -11.491 -18.798 1.00 72.94 82 ASP A C 1
ATOM 609 O O . ASP A 1 82 ? 21.064 -11.134 -19.255 1.00 72.94 82 ASP A O 1
ATOM 613 N N . GLY A 1 83 ? 22.669 -12.705 -19.028 1.00 68.31 83 GLY A N 1
ATOM 614 C CA . GLY A 1 83 ? 22.056 -13.787 -19.796 1.00 68.31 83 GLY A CA 1
ATOM 615 C C . GLY A 1 83 ? 21.804 -13.465 -21.270 1.00 68.31 83 GLY A C 1
ATOM 616 O O . GLY A 1 83 ? 21.280 -14.318 -21.985 1.00 68.31 83 GLY A O 1
ATOM 617 N N . GLY A 1 84 ? 22.149 -12.256 -21.726 1.00 80.56 84 GLY A N 1
ATOM 618 C CA . GLY A 1 84 ? 21.732 -11.717 -23.009 1.00 80.56 84 GLY A CA 1
ATOM 619 C C . GLY A 1 84 ? 20.207 -11.579 -23.158 1.00 80.56 84 GLY A C 1
ATOM 620 O O . GLY A 1 84 ? 19.432 -11.980 -22.284 1.00 80.56 84 GLY A O 1
ATOM 621 N N . PRO A 1 85 ? 19.746 -10.994 -24.279 1.00 81.56 85 PRO A N 1
ATOM 622 C CA . PRO A 1 85 ? 18.333 -11.021 -24.654 1.00 81.56 85 PRO A CA 1
ATOM 623 C C . PRO A 1 85 ? 17.821 -12.471 -24.766 1.00 81.56 85 PRO A C 1
ATOM 625 O O . PRO A 1 85 ? 18.582 -13.350 -25.180 1.00 81.56 85 PRO A O 1
ATOM 628 N N . PRO A 1 86 ? 16.531 -12.741 -24.482 1.00 88.56 86 PRO A N 1
ATOM 629 C CA . PRO A 1 86 ? 15.428 -11.789 -24.286 1.00 88.56 86 PRO A CA 1
ATOM 630 C C . PRO A 1 86 ? 15.189 -11.368 -22.815 1.00 88.56 86 PRO A C 1
ATOM 632 O O . PRO A 1 86 ? 15.787 -11.936 -21.897 1.00 88.56 86 PRO A O 1
ATOM 635 N N . PRO A 1 87 ? 14.272 -10.406 -22.562 1.00 94.06 87 PRO A N 1
ATOM 636 C CA . PRO A 1 87 ? 13.808 -10.078 -21.216 1.00 94.06 87 PRO A CA 1
ATOM 637 C C . PRO A 1 87 ? 13.232 -11.299 -20.495 1.00 94.06 87 PRO A C 1
ATOM 639 O O . PRO A 1 87 ? 12.578 -12.145 -21.110 1.00 94.06 87 PRO A O 1
ATOM 642 N N . ARG A 1 88 ? 13.441 -11.379 -19.179 1.00 93.44 88 ARG A N 1
ATOM 643 C CA . ARG A 1 88 ? 13.072 -12.549 -18.369 1.00 93.44 88 ARG A CA 1
ATOM 644 C C . ARG A 1 88 ? 12.543 -12.168 -16.995 1.00 93.44 88 ARG A C 1
ATOM 646 O O . ARG A 1 88 ? 12.914 -11.142 -16.436 1.00 93.44 88 ARG A O 1
ATOM 653 N N . TRP A 1 89 ? 11.698 -13.030 -16.443 1.00 96.50 89 TRP A N 1
ATOM 654 C CA . TRP A 1 89 ? 11.194 -12.900 -15.080 1.00 96.50 89 TRP A CA 1
ATOM 655 C C . TRP A 1 89 ? 12.100 -13.636 -14.099 1.00 96.50 89 TRP A C 1
ATOM 657 O O . TRP A 1 89 ? 12.531 -14.754 -14.378 1.00 96.50 89 TRP A O 1
ATOM 667 N N . PHE A 1 90 ? 12.317 -13.053 -12.926 1.00 95.06 90 PHE A N 1
ATOM 668 C CA . PHE A 1 90 ? 12.914 -13.745 -11.788 1.00 95.06 90 PHE A CA 1
ATOM 669 C C . PHE A 1 90 ? 12.085 -13.528 -10.520 1.00 95.06 90 PHE A C 1
ATOM 671 O O . PHE A 1 90 ? 11.352 -12.547 -10.397 1.00 95.06 90 PHE A O 1
ATOM 678 N N . CYS A 1 91 ? 12.195 -14.456 -9.573 1.00 95.94 91 CYS A N 1
ATOM 679 C CA . CYS A 1 91 ? 11.586 -14.343 -8.251 1.00 95.94 91 CYS A CA 1
ATOM 680 C C . CYS A 1 91 ? 12.694 -14.016 -7.242 1.00 95.94 91 CYS A C 1
ATOM 682 O O . CYS A 1 91 ? 13.648 -14.796 -7.157 1.00 95.94 91 CYS A O 1
ATOM 684 N N . PRO A 1 92 ? 12.604 -12.915 -6.480 1.00 94.38 92 PRO A N 1
ATOM 685 C CA . PRO A 1 92 ? 13.581 -12.638 -5.434 1.00 94.38 92 PRO A CA 1
ATOM 686 C C . PRO A 1 92 ? 13.576 -13.736 -4.363 1.00 94.38 92 PRO A C 1
ATOM 688 O O . PRO A 1 92 ? 12.514 -14.169 -3.910 1.00 94.38 92 PRO A O 1
ATOM 691 N N . VAL A 1 93 ? 14.759 -14.188 -3.947 1.00 91.31 93 VAL A N 1
ATOM 692 C CA . VAL A 1 93 ? 14.927 -15.343 -3.040 1.00 91.31 93 VAL A CA 1
ATOM 693 C C . VAL A 1 93 ? 14.442 -15.022 -1.621 1.00 91.31 93 VAL A C 1
ATOM 695 O O . VAL A 1 93 ? 14.048 -15.904 -0.855 1.00 91.31 93 VAL A O 1
ATOM 698 N N . GLU A 1 94 ? 14.433 -13.741 -1.264 1.00 89.12 94 GLU A N 1
ATOM 699 C CA . GLU A 1 94 ? 13.996 -13.235 0.032 1.00 89.12 94 GLU A CA 1
ATOM 700 C C . GLU A 1 94 ? 12.467 -13.262 0.194 1.00 89.12 94 GLU A C 1
ATOM 702 O O . GLU A 1 94 ? 11.973 -13.182 1.321 1.00 89.12 94 GLU A O 1
ATOM 707 N N . CYS A 1 95 ? 11.712 -13.391 -0.905 1.00 91.50 95 CYS A N 1
ATOM 708 C CA . CYS A 1 95 ? 10.252 -13.387 -0.885 1.00 91.50 95 CYS A CA 1
ATOM 709 C C . CYS A 1 95 ? 9.701 -14.726 -0.376 1.00 91.50 95 CYS A C 1
ATOM 711 O O . CYS A 1 95 ? 9.849 -15.763 -1.023 1.00 91.50 95 CYS A O 1
ATOM 713 N N . LYS A 1 96 ? 9.031 -14.703 0.782 1.00 88.81 96 LYS A N 1
ATOM 714 C CA . LYS A 1 96 ? 8.450 -15.894 1.422 1.00 88.81 96 LYS A CA 1
ATOM 715 C C . LYS A 1 96 ? 7.015 -15.615 1.884 1.00 88.81 96 LYS A C 1
ATOM 717 O O . LYS A 1 96 ? 6.842 -15.074 2.986 1.00 88.81 96 LYS A O 1
ATOM 722 N N . PRO A 1 97 ? 6.000 -15.997 1.082 1.00 88.31 97 PRO A N 1
ATOM 723 C CA . PRO A 1 97 ? 4.609 -15.741 1.417 1.00 88.31 97 PRO A CA 1
ATOM 724 C C . PRO A 1 97 ? 4.227 -16.321 2.771 1.00 88.31 97 PRO A C 1
ATOM 726 O O . PRO A 1 97 ? 4.527 -17.465 3.099 1.00 88.31 97 PRO A O 1
ATOM 729 N N . SER A 1 98 ? 3.567 -15.484 3.554 1.00 88.50 98 SER A N 1
ATOM 730 C CA . SER A 1 98 ? 3.027 -15.747 4.882 1.00 88.50 98 SER A CA 1
ATOM 731 C C . SER A 1 98 ? 1.526 -15.444 4.896 1.00 88.50 98 SER A C 1
ATOM 733 O O . SER A 1 98 ? 0.976 -15.111 5.935 1.00 88.50 98 SER A O 1
ATOM 735 N N . VAL A 1 99 ? 0.858 -15.540 3.743 1.00 87.06 99 VAL A N 1
ATOM 736 C CA . VAL A 1 99 ? -0.603 -15.508 3.596 1.00 87.06 99 VAL A CA 1
ATOM 737 C C . VAL A 1 99 ? -1.022 -16.645 2.669 1.00 87.06 99 VAL A C 1
ATOM 739 O O . VAL A 1 99 ? -0.267 -17.021 1.770 1.00 87.06 99 VAL A O 1
ATOM 742 N N . GLU A 1 100 ? -2.216 -17.192 2.882 1.00 86.75 100 GLU A N 1
ATOM 743 C CA . GLU A 1 100 ? -2.817 -18.149 1.948 1.00 86.75 100 GLU A CA 1
ATOM 744 C C . GLU A 1 100 ? -3.235 -17.438 0.658 1.00 86.75 100 GLU A C 1
ATOM 746 O O . GLU A 1 100 ? -3.753 -16.315 0.706 1.00 86.75 100 GLU A O 1
ATOM 751 N N . ASP A 1 101 ? -3.003 -18.111 -0.472 1.00 88.81 101 ASP A N 1
ATOM 752 C CA . ASP A 1 101 ? -3.313 -17.646 -1.826 1.00 88.81 101 ASP A CA 1
ATOM 753 C C . ASP A 1 101 ? -2.875 -16.192 -2.091 1.00 88.81 101 ASP A C 1
ATOM 755 O O . ASP A 1 101 ? -3.704 -15.328 -2.402 1.00 88.81 101 ASP A O 1
ATOM 759 N N . PRO A 1 102 ? -1.567 -15.885 -1.964 1.00 93.94 102 PRO A N 1
ATOM 760 C CA . PRO A 1 102 ? -1.075 -14.528 -2.141 1.00 93.94 102 PRO A CA 1
ATOM 761 C C . PRO A 1 102 ? -1.347 -14.031 -3.574 1.00 93.94 102 PRO A C 1
ATOM 763 O O . PRO A 1 102 ? -1.114 -14.770 -4.544 1.00 93.94 102 PRO A O 1
ATOM 766 N N . PRO A 1 103 ? -1.798 -12.774 -3.747 1.00 96.75 103 PRO A N 1
ATOM 767 C CA . PRO A 1 103 ? -1.894 -12.154 -5.060 1.00 96.75 103 PRO A CA 1
ATOM 768 C C . PRO A 1 103 ? -0.521 -12.070 -5.737 1.00 96.75 103 PRO A C 1
ATOM 770 O O . PRO A 1 103 ? 0.525 -12.040 -5.084 1.00 96.75 103 PRO A O 1
ATOM 773 N N . LEU A 1 104 ? -0.527 -12.041 -7.069 1.00 97.94 104 LEU A N 1
ATOM 774 C CA . LEU A 1 104 ? 0.692 -11.900 -7.864 1.00 97.94 104 LEU A CA 1
ATOM 775 C C . LEU A 1 104 ? 1.081 -10.422 -7.937 1.00 97.94 104 LEU A C 1
ATOM 777 O O . LEU A 1 104 ? 0.237 -9.597 -8.275 1.00 97.94 104 LEU A O 1
ATOM 781 N N . LEU A 1 105 ? 2.348 -10.104 -7.677 1.00 98.75 105 LEU A N 1
ATOM 782 C CA . LEU A 1 105 ? 2.935 -8.784 -7.892 1.00 98.75 105 LEU A CA 1
ATOM 783 C C . LEU A 1 105 ? 4.037 -8.888 -8.945 1.00 98.75 105 LEU A C 1
ATOM 785 O O . LEU A 1 105 ? 5.031 -9.586 -8.756 1.00 98.75 105 LEU A O 1
ATOM 789 N N . LEU A 1 106 ? 3.847 -8.187 -10.058 1.00 98.81 106 LEU A N 1
ATOM 790 C CA . LEU A 1 106 ? 4.800 -8.065 -11.151 1.00 98.81 106 LEU A CA 1
ATOM 791 C C . LEU A 1 106 ? 5.494 -6.706 -11.064 1.00 98.81 106 LEU A C 1
ATOM 793 O O . LEU A 1 106 ? 4.839 -5.672 -11.143 1.00 98.81 106 LEU A O 1
ATOM 797 N N . PHE A 1 107 ? 6.813 -6.697 -10.926 1.00 98.75 107 PHE A N 1
ATOM 798 C CA . PHE A 1 107 ? 7.610 -5.477 -10.964 1.00 98.75 107 PHE A CA 1
ATOM 799 C C . PHE A 1 107 ? 8.183 -5.240 -12.360 1.00 98.75 107 PHE A C 1
ATOM 801 O O . PHE A 1 107 ? 8.818 -6.128 -12.936 1.00 98.75 107 PHE A O 1
ATOM 808 N N . LEU A 1 108 ? 7.962 -4.038 -12.887 1.00 98.50 108 LEU A N 1
ATOM 809 C CA . LEU A 1 108 ? 8.470 -3.561 -14.165 1.00 98.50 108 LEU A CA 1
ATOM 810 C C . LEU A 1 108 ? 9.507 -2.458 -13.896 1.00 98.50 108 LEU A C 1
ATOM 812 O O . LEU A 1 108 ? 9.137 -1.416 -13.343 1.00 98.50 108 LEU A O 1
ATOM 816 N N . PRO A 1 109 ? 10.781 -2.671 -14.272 1.00 95.31 109 PRO A N 1
ATOM 817 C CA . PRO A 1 109 ? 11.868 -1.772 -13.909 1.00 95.31 109 PRO A CA 1
ATOM 818 C C . PRO A 1 109 ? 11.823 -0.449 -14.672 1.00 95.31 109 PRO A C 1
ATOM 820 O O . PRO A 1 109 ? 11.193 -0.330 -15.730 1.00 95.31 109 PRO A O 1
ATOM 823 N N . GLY A 1 110 ? 12.590 0.512 -14.160 1.00 90.75 110 GLY A N 1
ATOM 824 C CA . GLY A 1 110 ? 12.946 1.734 -14.863 1.00 90.75 110 GLY A CA 1
ATOM 825 C C . GLY A 1 110 ? 13.804 1.492 -16.107 1.00 90.75 110 GLY A C 1
ATOM 826 O O . GLY A 1 110 ? 13.992 0.373 -16.593 1.00 90.75 110 GLY A O 1
ATOM 827 N N . SER A 1 111 ? 14.331 2.583 -16.663 1.00 84.31 111 SER A N 1
ATOM 828 C CA . SER A 1 111 ? 15.096 2.518 -17.913 1.00 84.31 111 SER A CA 1
ATOM 829 C C . SER A 1 111 ? 16.390 1.700 -17.783 1.00 84.31 111 SER A C 1
ATOM 831 O O . SER A 1 111 ? 16.878 1.179 -18.784 1.00 84.31 111 SER A O 1
ATOM 833 N N . ASP A 1 112 ? 16.931 1.503 -16.576 1.00 82.00 112 ASP A N 1
ATOM 834 C CA . ASP A 1 112 ? 18.068 0.612 -16.312 1.00 82.00 112 ASP A CA 1
ATOM 835 C C . ASP A 1 112 ? 17.779 -0.865 -16.653 1.00 82.00 112 ASP A C 1
ATOM 837 O O . ASP A 1 112 ? 18.695 -1.562 -17.093 1.00 82.00 112 ASP A O 1
ATOM 841 N N . GLY A 1 113 ? 16.521 -1.311 -16.585 1.00 87.31 113 GLY A N 1
ATOM 842 C CA . GLY A 1 113 ? 16.109 -2.675 -16.908 1.00 87.31 113 GLY A CA 1
ATOM 843 C C . GLY A 1 113 ? 16.546 -3.750 -15.905 1.00 87.31 113 GLY A C 1
ATOM 844 O O . GLY A 1 113 ? 16.303 -4.926 -16.150 1.00 87.31 113 GLY A O 1
ATOM 845 N N . VAL A 1 114 ? 17.176 -3.411 -14.781 1.00 86.81 114 VAL A N 1
ATOM 846 C CA . VAL A 1 114 ? 17.826 -4.395 -13.899 1.00 86.81 114 VAL A CA 1
ATOM 847 C C . VAL A 1 114 ? 16.798 -5.286 -13.198 1.00 86.81 114 VAL A C 1
ATOM 849 O O . VAL A 1 114 ? 17.006 -6.493 -13.097 1.00 86.81 114 VAL A O 1
ATOM 852 N N . GLY A 1 115 ? 15.670 -4.719 -12.766 1.00 90.00 115 GLY A N 1
ATOM 853 C CA . GLY A 1 115 ? 14.594 -5.468 -12.103 1.00 90.00 115 GLY A CA 1
ATOM 854 C C . GLY A 1 115 ? 14.742 -5.592 -10.583 1.00 90.00 115 GLY A C 1
ATOM 855 O O . GLY A 1 115 ? 13.906 -6.220 -9.945 1.00 90.00 115 GLY A O 1
ATOM 856 N N . THR A 1 116 ? 15.765 -4.987 -9.976 1.00 91.12 116 THR A N 1
ATOM 857 C CA . THR A 1 116 ? 16.035 -5.044 -8.524 1.00 91.12 116 THR A CA 1
ATOM 858 C C . THR A 1 116 ? 15.568 -3.809 -7.750 1.00 91.12 116 THR A C 1
ATOM 860 O O . THR A 1 116 ? 15.850 -3.707 -6.560 1.00 91.12 116 THR A O 1
ATOM 863 N N . GLY A 1 117 ? 14.822 -2.891 -8.376 1.00 91.56 117 GLY A N 1
ATOM 864 C CA . GLY A 1 117 ? 14.346 -1.651 -7.739 1.00 91.56 117 GLY A CA 1
ATOM 865 C C . GLY A 1 117 ? 13.473 -1.859 -6.490 1.00 91.56 117 GLY A C 1
ATOM 866 O O . GLY A 1 117 ? 13.365 -0.967 -5.657 1.00 91.56 117 GLY A O 1
ATOM 867 N N . LEU A 1 118 ? 12.909 -3.059 -6.294 1.00 95.69 118 LEU A N 1
ATOM 868 C CA . LEU A 1 118 ? 12.158 -3.426 -5.088 1.00 95.69 118 LEU A CA 1
ATOM 869 C C . LEU A 1 118 ? 12.993 -4.071 -3.975 1.00 95.69 118 LEU A C 1
ATOM 871 O O . LEU A 1 118 ? 12.406 -4.556 -3.010 1.00 95.69 118 LEU A O 1
ATOM 875 N N . ILE A 1 119 ? 14.327 -4.095 -4.048 1.00 95.25 119 ILE A N 1
ATOM 876 C CA . ILE A 1 119 ? 15.143 -4.872 -3.098 1.00 95.25 119 ILE A CA 1
ATOM 877 C C . ILE A 1 119 ? 14.910 -4.510 -1.623 1.00 95.25 119 ILE A C 1
ATOM 879 O O . ILE A 1 119 ? 14.848 -5.410 -0.786 1.00 95.25 119 ILE A O 1
ATOM 883 N N . LEU A 1 120 ? 14.668 -3.229 -1.317 1.00 95.56 120 LEU A N 1
ATOM 884 C CA . LEU A 1 120 ? 14.338 -2.764 0.039 1.00 95.56 120 LEU A CA 1
ATOM 885 C C . LEU A 1 120 ? 12.974 -3.277 0.537 1.00 95.56 120 LEU A C 1
ATOM 887 O O . LEU A 1 120 ? 12.726 -3.355 1.738 1.00 95.56 120 LEU A O 1
ATOM 891 N N . HIS A 1 121 ? 12.096 -3.669 -0.388 1.00 97.12 121 HIS A N 1
ATOM 892 C CA . HIS A 1 121 ? 10.707 -4.065 -0.147 1.00 97.12 121 HIS A CA 1
ATOM 893 C C . HIS A 1 121 ? 10.463 -5.563 -0.353 1.00 97.12 121 HIS A C 1
ATOM 895 O O . HIS A 1 121 ? 9.390 -6.053 -0.014 1.00 97.12 121 HIS A O 1
ATOM 901 N N . HIS A 1 122 ? 11.419 -6.319 -0.908 1.00 96.31 122 HIS A N 1
ATOM 902 C CA . HIS A 1 122 ? 11.226 -7.735 -1.250 1.00 96.31 122 HIS A CA 1
ATOM 903 C C . HIS A 1 122 ? 10.775 -8.574 -0.053 1.00 96.31 122 HIS A C 1
ATOM 905 O O . HIS A 1 122 ? 9.873 -9.398 -0.189 1.00 96.31 122 HIS A O 1
ATOM 911 N N . ARG A 1 123 ? 11.368 -8.366 1.129 1.00 95.56 123 ARG A N 1
ATOM 912 C CA . ARG A 1 123 ? 10.976 -9.124 2.325 1.00 95.56 123 ARG A CA 1
ATOM 913 C C . ARG A 1 123 ? 9.557 -8.792 2.764 1.00 95.56 123 ARG A C 1
ATOM 915 O O . ARG A 1 123 ? 8.777 -9.724 2.934 1.00 95.56 123 ARG A O 1
ATOM 922 N N . SER A 1 124 ? 9.213 -7.507 2.865 1.00 96.25 124 SER A N 1
ATOM 923 C CA . SER A 1 124 ? 7.893 -7.069 3.327 1.00 96.25 124 SER A CA 1
ATOM 924 C C . SER A 1 124 ? 6.798 -7.436 2.330 1.00 96.25 124 SER A C 1
ATOM 926 O O . SER A 1 124 ? 5.857 -8.145 2.685 1.00 96.25 124 SER A O 1
ATOM 928 N N . LEU A 1 125 ? 6.950 -7.073 1.054 1.00 97.69 125 LEU A N 1
ATOM 929 C CA . LEU A 1 125 ? 6.007 -7.451 -0.004 1.00 97.69 125 LEU A CA 1
ATOM 930 C C . LEU A 1 125 ? 5.914 -8.968 -0.152 1.00 97.69 125 LEU A C 1
ATOM 932 O O . LEU A 1 125 ? 4.818 -9.511 -0.277 1.00 97.69 125 LEU A O 1
ATOM 936 N N . GLY A 1 126 ? 7.047 -9.664 -0.076 1.00 96.31 126 GLY A N 1
ATOM 937 C CA . GLY A 1 126 ? 7.124 -11.114 -0.180 1.00 96.31 126 GLY A CA 1
ATOM 938 C C . GLY A 1 126 ? 6.380 -11.860 0.925 1.00 96.31 126 GLY A C 1
ATOM 939 O O . GLY A 1 126 ? 6.088 -13.034 0.732 1.00 96.31 126 GLY A O 1
ATOM 940 N N . LYS A 1 127 ? 6.023 -11.215 2.049 1.00 95.75 127 LYS A N 1
ATOM 941 C CA . LYS A 1 127 ? 5.130 -11.808 3.061 1.00 95.75 127 LYS A CA 1
ATOM 942 C C . LYS A 1 127 ? 3.696 -11.953 2.572 1.00 95.75 127 LYS A C 1
ATOM 944 O O . LYS A 1 127 ? 2.997 -12.846 3.043 1.00 95.75 127 LYS A O 1
ATOM 949 N N . VAL A 1 128 ? 3.235 -11.091 1.668 1.00 96.44 128 VAL A N 1
ATOM 950 C CA . VAL A 1 128 ? 1.811 -11.015 1.299 1.00 96.44 128 VAL A CA 1
ATOM 951 C C . VAL A 1 128 ? 1.545 -11.140 -0.199 1.00 96.44 128 VAL A C 1
ATOM 953 O O . VAL A 1 128 ? 0.393 -11.324 -0.588 1.00 96.44 128 VAL A O 1
ATOM 956 N N . PHE A 1 129 ? 2.590 -11.082 -1.025 1.00 97.94 129 PHE A N 1
ATOM 957 C CA . PHE A 1 129 ? 2.542 -11.219 -2.477 1.00 97.94 129 PHE A CA 1
ATOM 958 C C . PHE A 1 129 ? 3.450 -12.347 -2.970 1.00 97.94 129 PHE A C 1
ATOM 960 O O . PHE A 1 129 ? 4.520 -12.610 -2.420 1.00 97.94 129 PHE A O 1
ATOM 967 N N . GLN A 1 130 ? 3.063 -12.952 -4.092 1.00 97.19 130 GLN A N 1
ATOM 968 C CA . GLN A 1 130 ? 3.994 -13.669 -4.954 1.00 97.19 130 GLN A CA 1
ATOM 969 C C . GLN A 1 130 ? 4.696 -12.641 -5.849 1.00 97.19 130 GLN A C 1
ATOM 971 O O . GLN A 1 130 ? 4.099 -12.156 -6.805 1.00 97.19 130 GLN A O 1
ATOM 976 N N . VAL A 1 131 ? 5.945 -12.290 -5.542 1.00 98.19 131 VAL A N 1
ATOM 977 C CA . VAL A 1 131 ? 6.688 -11.249 -6.273 1.00 98.19 131 VAL A CA 1
ATOM 978 C C . VAL A 1 131 ? 7.468 -11.850 -7.443 1.00 98.19 131 VAL A C 1
ATOM 980 O O . VAL A 1 131 ? 8.191 -12.834 -7.277 1.00 98.19 131 VAL A O 1
ATOM 983 N N . ARG A 1 132 ? 7.350 -11.237 -8.625 1.00 98.19 132 ARG A N 1
ATOM 984 C CA . ARG A 1 132 ? 8.210 -11.494 -9.786 1.00 98.19 132 ARG A CA 1
ATOM 985 C C . ARG A 1 132 ? 8.684 -10.179 -10.378 1.00 98.19 132 ARG A C 1
ATOM 987 O O . ARG A 1 132 ? 7.885 -9.274 -10.591 1.00 98.19 132 ARG A O 1
ATOM 994 N N . CYS A 1 133 ? 9.961 -10.104 -10.705 1.00 98.12 133 CYS A N 1
ATOM 995 C CA . CYS A 1 133 ? 10.584 -8.916 -11.261 1.00 98.12 133 CYS A CA 1
ATOM 996 C C . CYS A 1 133 ? 11.009 -9.166 -12.704 1.00 98.12 133 CYS A C 1
ATOM 998 O O . CYS A 1 133 ? 11.582 -10.214 -13.017 1.00 98.12 133 CYS A O 1
ATOM 1000 N N . LEU A 1 134 ? 10.708 -8.217 -13.588 1.00 97.62 134 LEU A N 1
ATOM 1001 C CA . LEU A 1 134 ? 11.166 -8.255 -14.969 1.00 97.62 134 LEU A CA 1
ATOM 1002 C C . LEU A 1 134 ? 12.597 -7.720 -15.039 1.00 97.62 134 LEU A C 1
ATOM 1004 O O . LEU A 1 134 ? 12.870 -6.607 -14.601 1.00 97.62 134 LEU A O 1
ATOM 1008 N N . HIS A 1 135 ? 13.487 -8.498 -15.641 1.00 95.50 135 HIS A N 1
ATOM 1009 C CA . HIS A 1 135 ? 14.815 -8.064 -16.041 1.00 95.50 135 HIS A CA 1
ATOM 1010 C C . HIS A 1 135 ? 14.859 -7.878 -17.562 1.00 95.50 135 HIS A C 1
ATOM 1012 O O . HIS A 1 135 ? 14.510 -8.787 -18.320 1.00 95.50 135 HIS A O 1
ATOM 1018 N N . ILE A 1 136 ? 15.301 -6.702 -17.999 1.00 93.50 136 ILE A N 1
ATOM 1019 C CA . ILE A 1 136 ? 15.562 -6.329 -19.387 1.00 93.50 136 ILE A CA 1
ATOM 1020 C C . ILE A 1 136 ? 17.087 -6.175 -19.526 1.00 93.50 136 ILE A C 1
ATOM 1022 O O . ILE A 1 136 ? 17.638 -5.186 -19.033 1.00 93.50 136 ILE A O 1
ATOM 1026 N N . PRO A 1 137 ? 17.771 -7.127 -20.187 1.00 91.94 137 PRO A N 1
ATOM 1027 C CA . PRO A 1 137 ? 19.222 -7.103 -20.358 1.00 91.94 137 PRO A CA 1
ATOM 1028 C C . PRO A 1 137 ? 19.724 -5.785 -20.950 1.00 91.94 137 PRO A C 1
ATOM 1030 O O . PRO A 1 137 ? 19.053 -5.149 -21.765 1.00 91.94 137 PRO A O 1
ATOM 1033 N N . VAL A 1 138 ? 20.939 -5.373 -20.587 1.00 85.69 138 VAL A N 1
ATOM 1034 C CA . VAL A 1 138 ? 21.487 -4.050 -20.950 1.00 85.69 138 VAL A CA 1
ATOM 1035 C C . VAL A 1 138 ? 21.547 -3.870 -22.463 1.00 85.69 138 VAL A C 1
ATOM 1037 O O . VAL A 1 138 ? 21.248 -2.803 -23.009 1.00 85.69 138 VAL A O 1
ATOM 1040 N N . ASN A 1 139 ? 21.928 -4.938 -23.154 1.00 86.19 139 ASN A N 1
ATOM 1041 C CA . ASN A 1 139 ? 22.070 -4.955 -24.602 1.00 86.19 139 ASN A CA 1
ATOM 1042 C C . ASN A 1 139 ? 20.807 -5.419 -25.329 1.00 86.19 139 ASN A C 1
ATOM 1044 O O . ASN A 1 139 ? 20.821 -5.485 -26.558 1.00 86.19 139 ASN A O 1
ATOM 1048 N N . ASP A 1 140 ? 19.714 -5.687 -24.610 1.00 90.88 140 ASP A N 1
ATOM 1049 C CA . ASP A 1 140 ? 18.430 -5.978 -25.231 1.00 90.88 140 ASP A CA 1
ATOM 1050 C C . ASP A 1 140 ? 17.978 -4.784 -26.086 1.00 90.88 140 ASP A C 1
ATOM 1052 O O . ASP A 1 140 ? 18.183 -3.620 -25.729 1.00 90.88 140 ASP A O 1
ATOM 1056 N N . ARG A 1 141 ? 17.435 -5.079 -27.270 1.00 92.88 141 ARG A N 1
ATOM 1057 C CA . ARG A 1 141 ? 16.945 -4.078 -28.231 1.00 92.88 141 ARG A CA 1
ATOM 1058 C C . ARG A 1 141 ? 15.483 -4.295 -28.598 1.00 92.88 141 ARG A C 1
ATOM 1060 O O . ARG A 1 141 ? 15.028 -3.794 -29.627 1.00 92.88 141 ARG A O 1
ATOM 1067 N N . THR A 1 142 ? 14.751 -5.037 -27.772 1.00 94.75 142 THR A N 1
ATOM 1068 C CA . THR A 1 142 ? 13.335 -5.316 -27.984 1.00 94.75 142 THR A CA 1
ATOM 1069 C C . THR A 1 142 ? 12.568 -3.990 -28.045 1.00 94.75 142 THR A C 1
ATOM 1071 O O . THR A 1 142 ? 12.683 -3.173 -27.128 1.00 94.75 142 THR A O 1
ATOM 1074 N N . PRO A 1 143 ? 11.799 -3.724 -29.118 1.00 95.81 143 PRO A N 1
ATOM 1075 C CA . PRO A 1 143 ? 10.998 -2.508 -29.208 1.00 95.81 143 PRO A CA 1
ATOM 1076 C C . PRO A 1 143 ? 9.909 -2.500 -28.131 1.00 95.81 143 PRO A C 1
ATOM 1078 O O . PRO A 1 143 ? 9.537 -3.549 -27.598 1.00 95.81 143 PRO A O 1
ATOM 1081 N N . PHE A 1 144 ? 9.354 -1.324 -27.835 1.00 96.94 144 PHE A N 1
ATOM 1082 C CA . PHE A 1 144 ? 8.389 -1.159 -26.746 1.00 96.94 144 PHE A CA 1
ATOM 1083 C C . PHE A 1 144 ? 7.185 -2.104 -26.875 1.00 96.94 144 PHE A C 1
ATOM 1085 O O . PHE A 1 144 ? 6.797 -2.759 -25.914 1.00 96.94 144 PHE A O 1
ATOM 1092 N N . GLU A 1 145 ? 6.643 -2.269 -28.079 1.00 97.38 145 GLU A N 1
ATOM 1093 C CA . GLU A 1 145 ? 5.539 -3.187 -28.362 1.00 97.38 145 GLU A CA 1
ATOM 1094 C C . GLU A 1 145 ? 5.909 -4.654 -28.109 1.00 97.38 145 GLU A C 1
ATOM 1096 O O . GLU A 1 145 ? 5.049 -5.455 -27.742 1.00 97.38 145 GLU A O 1
ATOM 1101 N N . GLY A 1 146 ? 7.179 -5.019 -28.304 1.00 97.56 146 GLY A N 1
ATOM 1102 C CA . GLY A 1 146 ? 7.696 -6.342 -27.963 1.00 97.56 146 GLY A CA 1
ATOM 1103 C C . GLY A 1 146 ? 7.688 -6.569 -26.453 1.00 97.56 146 GLY A C 1
ATOM 1104 O O . GLY A 1 146 ? 7.189 -7.595 -25.996 1.00 97.56 146 GLY A O 1
ATOM 1105 N N . LEU A 1 147 ? 8.136 -5.578 -25.677 1.00 98.00 147 LEU A N 1
ATOM 1106 C CA . LEU A 1 147 ? 8.088 -5.620 -24.211 1.00 98.00 147 LEU A CA 1
ATOM 1107 C C . LEU A 1 147 ? 6.645 -5.702 -23.696 1.00 98.00 147 LEU A C 1
ATOM 1109 O O . LEU A 1 147 ? 6.344 -6.523 -22.830 1.00 98.00 147 LEU A O 1
ATOM 1113 N N . VAL A 1 148 ? 5.731 -4.920 -24.282 1.00 98.44 148 VAL A N 1
ATOM 1114 C CA . VAL A 1 148 ? 4.291 -4.976 -23.972 1.00 98.44 148 VAL A CA 1
ATOM 1115 C C . VAL A 1 148 ? 3.747 -6.386 -24.194 1.00 98.44 148 VAL A C 1
ATOM 1117 O O . VAL A 1 148 ? 3.038 -6.902 -23.335 1.00 98.44 148 VAL A O 1
ATOM 1120 N N . LYS A 1 149 ? 4.101 -7.038 -25.310 1.00 98.19 149 LYS A N 1
ATOM 1121 C CA . LYS A 1 149 ? 3.669 -8.414 -25.603 1.00 98.19 149 LYS A CA 1
ATOM 1122 C C . LYS A 1 149 ? 4.199 -9.425 -24.587 1.00 98.19 149 LYS A C 1
ATOM 1124 O O . LYS A 1 149 ? 3.439 -10.302 -24.193 1.00 98.19 149 LYS A O 1
ATOM 1129 N N . ILE A 1 150 ? 5.458 -9.308 -24.160 1.00 97.81 150 ILE A N 1
ATOM 1130 C CA . ILE A 1 150 ? 6.058 -10.214 -23.164 1.00 97.81 150 ILE A CA 1
ATOM 1131 C C . ILE A 1 150 ? 5.282 -10.140 -21.844 1.00 97.81 150 ILE A C 1
ATOM 1133 O O . ILE A 1 150 ? 4.848 -11.163 -21.315 1.00 97.81 150 ILE A O 1
ATOM 1137 N N . VAL A 1 151 ? 5.042 -8.927 -21.341 1.00 98.44 151 VAL A N 1
ATOM 1138 C CA . VAL A 1 151 ? 4.307 -8.728 -20.083 1.00 98.44 151 VAL A CA 1
ATOM 1139 C C . VAL A 1 151 ? 2.839 -9.147 -20.226 1.00 98.44 151 VAL A C 1
ATOM 1141 O O . VAL A 1 151 ? 2.294 -9.823 -19.353 1.00 98.44 151 VAL A O 1
ATOM 1144 N N . GLU A 1 152 ? 2.205 -8.820 -21.354 1.00 98.31 152 GLU A N 1
ATOM 1145 C CA . GLU A 1 152 ? 0.830 -9.223 -21.667 1.00 98.31 152 GLU A CA 1
ATOM 1146 C C . GLU A 1 152 ? 0.665 -10.749 -21.702 1.00 98.31 152 GLU A C 1
ATOM 1148 O O . GLU A 1 152 ? -0.325 -11.263 -21.184 1.00 98.31 152 GLU A O 1
ATOM 1153 N N . GLN A 1 153 ? 1.618 -11.486 -22.280 1.00 98.19 153 GLN A N 1
ATOM 1154 C CA . GLN A 1 153 ? 1.591 -12.951 -22.298 1.00 98.19 153 GLN A CA 1
ATOM 1155 C C . GLN A 1 153 ? 1.609 -13.528 -20.882 1.00 98.19 153 GLN A C 1
ATOM 1157 O O . GLN A 1 153 ? 0.810 -14.413 -20.578 1.00 98.19 153 GLN A O 1
ATOM 1162 N N . THR A 1 154 ? 2.465 -12.998 -20.004 1.00 98.12 154 THR A N 1
ATOM 1163 C CA . THR A 1 154 ? 2.516 -13.414 -18.597 1.00 98.12 154 THR A CA 1
ATOM 1164 C C . THR A 1 154 ? 1.195 -13.140 -17.885 1.00 98.12 154 THR A C 1
ATOM 1166 O O . THR A 1 154 ? 0.659 -14.032 -17.235 1.00 98.12 154 THR A O 1
ATOM 1169 N N . ILE A 1 155 ? 0.622 -11.949 -18.051 1.00 98.19 155 ILE A N 1
ATOM 1170 C CA . ILE A 1 155 ? -0.654 -11.588 -17.417 1.00 98.19 155 ILE A CA 1
ATOM 1171 C C . ILE A 1 155 ? -1.801 -12.463 -17.917 1.00 98.19 155 ILE A C 1
ATOM 1173 O O . ILE A 1 155 ? -2.582 -12.962 -17.111 1.00 98.19 155 ILE A O 1
ATOM 1177 N N . LYS A 1 156 ? -1.898 -12.690 -19.232 1.00 98.44 156 LYS A N 1
ATOM 1178 C CA . LYS A 1 156 ? -2.936 -13.554 -19.812 1.00 98.44 156 LYS A CA 1
ATOM 1179 C C . LYS A 1 156 ? -2.812 -14.992 -19.326 1.00 98.44 156 LYS A C 1
ATOM 1181 O O . LYS A 1 156 ? -3.829 -15.605 -19.016 1.00 98.44 156 LYS A O 1
ATOM 1186 N N . TYR A 1 157 ? -1.589 -15.509 -19.231 1.00 98.12 157 TYR A N 1
ATOM 1187 C CA . TYR A 1 157 ? -1.331 -16.837 -18.684 1.00 98.12 157 TYR A CA 1
ATOM 1188 C C . TYR A 1 157 ? -1.768 -16.933 -17.216 1.00 98.12 157 TYR A C 1
ATOM 1190 O O . TYR A 1 157 ? -2.565 -17.797 -16.864 1.00 98.12 157 TYR A O 1
ATOM 1198 N N . GLU A 1 158 ? -1.316 -16.010 -16.366 1.00 97.50 158 GLU A N 1
ATOM 1199 C CA . GLU A 1 158 ? -1.632 -16.020 -14.932 1.00 97.50 158 GLU A CA 1
ATOM 1200 C C . GLU A 1 158 ? -3.127 -15.807 -14.665 1.00 97.50 158 GLU A C 1
ATOM 1202 O O . GLU A 1 158 ? -3.693 -16.438 -13.771 1.00 97.50 158 GLU A O 1
ATOM 1207 N N . HIS A 1 159 ? -3.790 -14.974 -15.470 1.00 97.44 159 HIS A N 1
ATOM 1208 C CA . HIS A 1 159 ? -5.236 -14.800 -15.413 1.00 97.44 159 HIS A CA 1
ATOM 1209 C C . HIS A 1 159 ? -5.988 -16.061 -15.858 1.00 97.44 159 HIS A C 1
ATOM 1211 O O . HIS A 1 159 ? -6.979 -16.422 -15.233 1.00 97.44 159 HIS A O 1
ATOM 1217 N N . ALA A 1 160 ? -5.525 -16.759 -16.899 1.00 97.62 160 ALA A N 1
ATOM 1218 C CA . ALA A 1 160 ? -6.140 -18.012 -17.335 1.00 97.62 160 ALA A CA 1
ATOM 1219 C C . ALA A 1 160 ? -6.022 -19.114 -16.268 1.00 97.62 160 ALA A C 1
ATOM 1221 O O . ALA A 1 160 ? -6.964 -19.878 -16.071 1.00 97.62 160 ALA A O 1
ATOM 1222 N N . VAL A 1 161 ? -4.887 -19.168 -15.562 1.00 96.44 161 VAL A N 1
ATOM 1223 C CA . VAL A 1 161 ? -4.651 -20.121 -14.466 1.00 96.44 161 VAL A CA 1
ATOM 1224 C C . VAL A 1 161 ? -5.494 -19.777 -13.234 1.00 96.44 161 VAL A C 1
ATOM 1226 O O . VAL A 1 161 ? -6.111 -20.668 -12.652 1.00 96.44 161 VAL A O 1
ATOM 1229 N N . SER A 1 162 ? -5.571 -18.495 -12.861 1.00 95.06 162 SER A N 1
ATOM 1230 C CA . SER A 1 162 ? -6.281 -18.037 -11.659 1.00 95.06 162 SER A CA 1
ATOM 1231 C C . SER A 1 162 ? -7.164 -16.808 -11.937 1.00 95.06 162 SER A C 1
ATOM 1233 O O . SER A 1 162 ? -6.827 -15.704 -11.504 1.00 95.06 162 SER A O 1
ATOM 1235 N N . PRO A 1 163 ? -8.346 -16.966 -12.573 1.00 93.88 163 PRO A N 1
ATOM 1236 C CA . PRO A 1 163 ? -9.153 -15.834 -13.056 1.00 93.88 163 PRO A CA 1
ATOM 1237 C C . PRO A 1 163 ? -9.674 -14.882 -11.976 1.00 93.88 163 PRO A C 1
ATOM 1239 O O . PRO A 1 163 ? -10.005 -13.734 -12.264 1.00 93.88 163 PRO A O 1
ATOM 1242 N N . LYS A 1 164 ? -9.792 -15.369 -10.735 1.00 92.88 164 LYS A N 1
ATOM 1243 C CA . LYS A 1 164 ? -10.282 -14.595 -9.582 1.00 92.88 164 LYS A CA 1
ATOM 1244 C C . LYS A 1 164 ? -9.169 -13.905 -8.793 1.00 92.88 164 LYS A C 1
ATOM 1246 O O . LYS A 1 164 ? -9.486 -13.110 -7.911 1.00 92.88 164 LYS A O 1
ATOM 1251 N N . ARG A 1 165 ? -7.904 -14.245 -9.060 1.00 94.81 165 ARG A N 1
ATOM 1252 C CA . ARG A 1 165 ? -6.754 -13.703 -8.338 1.00 94.81 165 ARG A CA 1
ATOM 1253 C C . ARG A 1 165 ? -6.344 -12.378 -8.993 1.00 94.81 165 ARG A C 1
ATOM 1255 O O . ARG A 1 165 ? -6.025 -12.398 -10.183 1.00 94.81 165 ARG A O 1
ATOM 1262 N N . PRO A 1 166 ? -6.333 -11.256 -8.256 1.00 96.50 166 PRO A N 1
ATOM 1263 C CA . PRO A 1 166 ? -5.869 -9.987 -8.799 1.00 96.50 166 PRO A CA 1
ATOM 1264 C C . PRO A 1 166 ? -4.372 -10.037 -9.122 1.00 96.50 166 PRO A C 1
ATOM 1266 O O . PRO A 1 166 ? -3.600 -10.738 -8.454 1.00 96.50 166 PRO A O 1
ATOM 1269 N N . ILE A 1 167 ? -3.962 -9.271 -10.134 1.00 98.56 167 ILE A N 1
ATOM 1270 C CA . ILE A 1 167 ? -2.555 -9.111 -10.515 1.00 98.56 167 ILE A CA 1
ATOM 1271 C C . ILE A 1 167 ? -2.148 -7.656 -10.283 1.00 98.56 167 ILE A C 1
ATOM 1273 O O . ILE A 1 167 ? -2.684 -6.734 -10.898 1.00 98.56 167 ILE A O 1
ATOM 1277 N N . TYR A 1 168 ? -1.177 -7.464 -9.400 1.00 98.81 168 TYR A N 1
ATOM 1278 C CA . TYR A 1 168 ? -0.560 -6.178 -9.114 1.00 98.81 168 TYR A CA 1
ATOM 1279 C C . TYR A 1 168 ? 0.606 -5.956 -10.068 1.00 98.81 168 TYR A C 1
ATOM 1281 O O . TYR A 1 168 ? 1.404 -6.864 -10.298 1.00 98.81 168 TYR A O 1
ATOM 1289 N N . ILE A 1 169 ? 0.722 -4.748 -10.605 1.00 98.88 169 ILE A N 1
ATOM 1290 C CA . ILE A 1 169 ? 1.840 -4.342 -11.450 1.00 98.88 169 ILE A CA 1
ATOM 1291 C C . ILE A 1 169 ? 2.457 -3.091 -10.841 1.00 98.88 169 ILE A C 1
ATOM 1293 O O . ILE A 1 169 ? 1.839 -2.029 -10.848 1.00 98.88 169 ILE A O 1
ATOM 1297 N N . VAL A 1 170 ? 3.676 -3.218 -10.326 1.00 98.88 170 VAL A N 1
ATOM 1298 C CA . VAL A 1 170 ? 4.474 -2.083 -9.864 1.00 98.88 170 VAL A CA 1
ATOM 1299 C C . VAL A 1 170 ? 5.357 -1.638 -11.022 1.00 98.88 170 VAL A C 1
ATOM 1301 O O . VAL A 1 170 ? 6.214 -2.401 -11.459 1.00 98.88 170 VAL A O 1
ATOM 1304 N N . GLY A 1 171 ? 5.130 -0.439 -11.551 1.00 98.31 171 GLY A N 1
ATOM 1305 C CA . GLY A 1 171 ? 5.887 0.108 -12.674 1.00 98.31 171 GLY A CA 1
ATOM 1306 C C . GLY A 1 171 ? 6.657 1.357 -12.274 1.00 98.31 171 GLY A C 1
ATOM 1307 O O . GLY A 1 171 ? 6.047 2.390 -12.011 1.00 98.31 171 GLY A O 1
ATOM 1308 N N . GLU A 1 172 ? 7.983 1.274 -12.275 1.00 94.81 172 GLU A N 1
ATOM 1309 C CA . GLU A 1 172 ? 8.867 2.405 -11.983 1.00 94.81 172 GLU A CA 1
ATOM 1310 C C . GLU A 1 172 ? 9.273 3.112 -13.278 1.00 94.81 172 GLU A C 1
ATOM 1312 O O . GLU A 1 172 ? 9.766 2.465 -14.202 1.00 94.81 172 GLU A O 1
ATOM 1317 N N . SER A 1 173 ? 9.103 4.434 -13.365 1.00 93.94 173 SER A N 1
ATOM 1318 C CA . SER A 1 173 ? 9.612 5.241 -14.480 1.00 93.94 173 SER A CA 1
ATOM 1319 C C . SER A 1 173 ? 9.169 4.695 -15.848 1.00 93.94 173 SER A C 1
ATOM 1321 O O . SER A 1 173 ? 7.974 4.699 -16.171 1.00 93.94 173 SER A O 1
ATOM 1323 N N . PHE A 1 174 ? 10.099 4.182 -16.658 1.00 94.81 174 PHE A N 1
ATOM 1324 C CA . PHE A 1 174 ? 9.815 3.455 -17.900 1.00 94.81 174 PHE A CA 1
ATOM 1325 C C . PHE A 1 174 ? 8.812 2.299 -17.717 1.00 94.81 174 PHE A C 1
ATOM 1327 O O . PHE A 1 174 ? 7.876 2.154 -18.510 1.00 94.81 174 PHE A O 1
ATOM 1334 N N . GLY A 1 175 ? 8.959 1.507 -16.655 1.00 97.44 175 GLY A N 1
ATOM 1335 C CA . GLY A 1 175 ? 8.057 0.419 -16.293 1.00 97.44 175 GLY A CA 1
ATOM 1336 C C . GLY A 1 175 ? 6.628 0.887 -16.026 1.00 97.44 175 GLY A C 1
ATOM 1337 O O . GLY A 1 175 ? 5.687 0.138 -16.284 1.00 97.44 175 GLY A O 1
ATOM 1338 N N . GLY A 1 176 ? 6.434 2.145 -15.615 1.00 97.56 176 GLY A N 1
ATOM 1339 C CA . GLY A 1 176 ? 5.111 2.757 -15.488 1.00 97.56 176 GLY A CA 1
ATOM 1340 C C . GLY A 1 176 ? 4.387 2.905 -16.833 1.00 97.56 176 GLY A C 1
ATOM 1341 O O . GLY A 1 176 ? 3.198 2.599 -16.937 1.00 97.56 176 GLY A O 1
ATOM 1342 N N . CYS A 1 177 ? 5.111 3.265 -17.900 1.00 97.81 177 CYS A N 1
ATOM 1343 C CA . CYS A 1 177 ? 4.559 3.273 -19.262 1.00 97.81 177 CYS A CA 1
ATOM 1344 C C . CYS A 1 177 ? 4.156 1.860 -19.700 1.00 97.81 177 CYS A C 1
ATOM 1346 O O . CYS A 1 177 ? 3.085 1.653 -20.269 1.00 97.81 177 CYS A O 1
ATOM 1348 N N . LEU A 1 178 ? 5.008 0.873 -19.414 1.00 98.19 178 LEU A N 1
ATOM 1349 C CA . LEU A 1 178 ? 4.746 -0.525 -19.746 1.00 98.19 178 LEU A CA 1
ATOM 1350 C C . LEU A 1 178 ? 3.504 -1.056 -19.008 1.00 98.19 178 LEU A C 1
ATOM 1352 O O . LEU A 1 178 ? 2.644 -1.674 -19.636 1.00 98.19 178 LEU A O 1
ATOM 1356 N N . ALA A 1 179 ? 3.369 -0.747 -17.716 1.00 98.69 179 ALA A N 1
ATOM 1357 C CA . ALA A 1 179 ? 2.211 -1.101 -16.896 1.00 98.69 179 ALA A CA 1
ATOM 1358 C C . ALA A 1 179 ? 0.905 -0.533 -17.476 1.00 98.69 179 ALA A C 1
ATOM 1360 O O . ALA A 1 179 ? -0.046 -1.279 -17.718 1.00 98.69 179 ALA A O 1
ATOM 1361 N N . LEU A 1 180 ? 0.882 0.771 -17.774 1.00 98.56 180 LEU A N 1
ATOM 1362 C CA . LEU A 1 180 ? -0.271 1.449 -18.373 1.00 98.56 180 LEU A CA 1
ATOM 1363 C C . LEU A 1 180 ? -0.623 0.876 -19.754 1.00 98.56 180 LEU A C 1
ATOM 1365 O O . LEU A 1 180 ? -1.790 0.603 -20.039 1.00 98.56 180 LEU A O 1
ATOM 1369 N N . ALA A 1 181 ? 0.377 0.653 -20.610 1.00 98.31 181 ALA A N 1
ATOM 1370 C CA . ALA A 1 181 ? 0.178 0.105 -21.948 1.00 98.31 181 ALA A CA 1
ATOM 1371 C C . ALA A 1 181 ? -0.416 -1.311 -21.919 1.00 98.31 181 ALA A C 1
ATOM 1373 O O . ALA A 1 181 ? -1.281 -1.637 -22.737 1.00 98.31 181 ALA A O 1
ATOM 1374 N N . VAL A 1 182 ? 0.035 -2.155 -20.991 1.00 98.50 182 VAL A N 1
ATOM 1375 C CA . VAL A 1 182 ? -0.481 -3.518 -20.842 1.00 98.50 182 VAL A CA 1
ATOM 1376 C C . VAL A 1 182 ? -1.881 -3.513 -20.233 1.00 98.50 182 VAL A C 1
ATOM 1378 O O . VAL A 1 182 ? -2.742 -4.250 -20.717 1.00 98.50 182 VAL A O 1
ATOM 1381 N N . ALA A 1 183 ? -2.150 -2.648 -19.253 1.00 98.56 183 ALA A N 1
ATOM 1382 C CA . ALA A 1 183 ? -3.485 -2.499 -18.682 1.00 98.56 183 ALA A CA 1
ATOM 1383 C C . ALA A 1 183 ? -4.513 -2.035 -19.721 1.00 98.56 183 ALA A C 1
ATOM 1385 O O . ALA A 1 183 ? -5.577 -2.638 -19.844 1.00 98.56 183 ALA A O 1
ATOM 1386 N N . ALA A 1 184 ? -4.159 -1.048 -20.549 1.00 98.19 184 ALA A N 1
ATOM 1387 C CA . ALA A 1 184 ? -5.012 -0.560 -21.632 1.00 98.19 184 ALA A CA 1
ATOM 1388 C C . ALA A 1 184 ? -5.371 -1.644 -22.667 1.00 98.19 184 ALA A C 1
ATOM 1390 O O . ALA A 1 184 ? -6.420 -1.588 -23.303 1.00 98.19 184 ALA A O 1
ATOM 1391 N N . ARG A 1 185 ? -4.497 -2.640 -22.864 1.00 98.12 185 ARG A N 1
ATOM 1392 C CA . ARG A 1 185 ? -4.736 -3.773 -23.778 1.00 98.12 185 ARG A CA 1
ATOM 1393 C C . ARG A 1 185 ? -5.565 -4.893 -23.150 1.00 98.12 185 ARG A C 1
ATOM 1395 O O . ARG A 1 185 ? -6.040 -5.762 -23.877 1.00 98.12 185 ARG A O 1
ATOM 1402 N N . ASN A 1 186 ? -5.722 -4.888 -21.828 1.00 98.19 186 ASN A N 1
ATOM 1403 C CA . ASN A 1 186 ? -6.372 -5.951 -21.066 1.00 98.19 186 ASN A CA 1
ATOM 1404 C C . ASN A 1 186 ? -7.418 -5.394 -20.078 1.00 98.19 186 ASN A C 1
ATOM 1406 O O . ASN A 1 186 ? -7.364 -5.733 -18.896 1.00 98.19 186 ASN A O 1
ATOM 1410 N N . PRO A 1 187 ? -8.397 -4.585 -20.532 1.00 96.94 187 PRO A N 1
ATOM 1411 C CA . PRO A 1 187 ? -9.321 -3.873 -19.640 1.00 96.94 187 PRO A CA 1
ATOM 1412 C C . PRO A 1 187 ? -10.257 -4.793 -18.839 1.00 96.94 187 PRO A C 1
ATOM 1414 O O . PRO A 1 187 ? -10.879 -4.361 -17.875 1.00 96.94 187 PRO A O 1
ATOM 1417 N N . THR A 1 188 ? -10.390 -6.063 -19.234 1.00 96.06 188 THR A N 1
ATOM 1418 C CA . THR A 1 188 ? -11.252 -7.043 -18.557 1.00 96.06 188 THR A CA 1
ATOM 1419 C C . THR A 1 188 ? -10.534 -7.842 -17.471 1.00 96.06 188 THR A C 1
ATOM 1421 O O . THR A 1 188 ? -11.204 -8.516 -16.686 1.00 96.06 188 THR A O 1
ATOM 1424 N N . ILE A 1 189 ? -9.196 -7.824 -17.454 1.00 97.56 189 ILE A N 1
ATOM 1425 C CA . ILE A 1 189 ? -8.394 -8.526 -16.449 1.00 97.56 189 ILE A CA 1
ATOM 1426 C C . ILE A 1 189 ? -8.321 -7.649 -15.202 1.00 97.56 189 ILE A C 1
ATOM 1428 O O . ILE A 1 189 ? -8.157 -6.435 -15.288 1.00 97.56 189 ILE A O 1
ATOM 1432 N N . ASP A 1 190 ? -8.448 -8.279 -14.039 1.00 97.25 190 ASP A N 1
ATOM 1433 C CA . ASP A 1 190 ? -8.395 -7.605 -12.748 1.00 97.25 190 ASP A CA 1
ATOM 1434 C C . ASP A 1 190 ? -6.956 -7.191 -12.392 1.00 97.25 190 ASP A C 1
ATOM 1436 O O . ASP A 1 190 ? -6.212 -7.934 -11.743 1.00 97.25 190 ASP A O 1
ATOM 1440 N N . LEU A 1 191 ? -6.560 -6.020 -12.894 1.00 98.44 191 LEU A N 1
ATOM 1441 C CA . LEU A 1 191 ? -5.242 -5.424 -12.704 1.00 98.44 191 LEU A CA 1
ATOM 1442 C C . LEU A 1 191 ? -5.299 -4.271 -11.698 1.00 98.44 191 LEU A C 1
ATOM 1444 O O . LEU A 1 191 ? -6.197 -3.428 -11.759 1.00 98.44 191 LEU A O 1
ATOM 1448 N N . ILE A 1 192 ? -4.293 -4.208 -10.825 1.00 98.56 192 ILE A N 1
ATOM 1449 C CA . ILE A 1 192 ? -4.014 -3.052 -9.967 1.00 98.56 192 ILE A CA 1
ATOM 1450 C C . ILE A 1 192 ? -2.639 -2.513 -10.346 1.00 98.56 192 ILE A C 1
ATOM 1452 O O . ILE A 1 192 ? -1.653 -3.249 -10.314 1.00 98.56 192 ILE A O 1
ATOM 1456 N N . LEU A 1 193 ? -2.560 -1.237 -10.709 1.00 98.75 193 LEU A N 1
ATOM 1457 C CA . LEU A 1 193 ? -1.304 -0.585 -11.063 1.00 98.75 193 LEU A CA 1
ATOM 1458 C C . LEU A 1 193 ? -0.800 0.245 -9.891 1.00 98.75 193 LEU A C 1
ATOM 1460 O O . LEU A 1 193 ? -1.545 1.032 -9.317 1.00 98.75 193 LEU A O 1
ATOM 1464 N N . ILE A 1 194 ? 0.481 0.102 -9.580 1.00 98.81 194 ILE A N 1
ATOM 1465 C CA . ILE A 1 194 ? 1.207 0.982 -8.672 1.00 98.81 194 ILE A CA 1
ATOM 1466 C C . ILE A 1 194 ? 2.321 1.618 -9.493 1.00 98.81 194 ILE A C 1
ATOM 1468 O O . ILE A 1 194 ? 3.301 0.967 -9.850 1.00 98.81 194 ILE A O 1
ATOM 1472 N N . LEU A 1 195 ? 2.132 2.873 -9.867 1.00 98.62 195 LEU A N 1
ATOM 1473 C CA . LEU A 1 195 ? 3.038 3.605 -10.738 1.00 98.62 195 LEU A CA 1
ATOM 1474 C C . LEU A 1 195 ? 3.932 4.489 -9.879 1.00 98.62 195 LEU A C 1
ATOM 1476 O O . LEU A 1 195 ? 3.428 5.256 -9.066 1.00 98.62 195 LEU A O 1
ATOM 1480 N N . VAL A 1 196 ? 5.242 4.385 -10.062 1.00 97.81 196 VAL A N 1
ATOM 1481 C CA . VAL A 1 196 ? 6.229 5.174 -9.322 1.00 97.81 196 VAL A CA 1
ATOM 1482 C C . VAL A 1 196 ? 6.953 6.074 -10.306 1.00 97.81 196 VAL A C 1
ATOM 1484 O O . VAL A 1 196 ? 7.622 5.559 -11.203 1.00 97.81 196 VAL A O 1
ATOM 1487 N N . ASN A 1 197 ? 6.780 7.391 -10.166 1.00 95.62 197 ASN A N 1
ATOM 1488 C CA . ASN A 1 197 ? 7.379 8.413 -11.038 1.00 95.62 197 ASN A CA 1
ATOM 1489 C C . ASN A 1 197 ? 7.321 8.043 -12.537 1.00 95.62 197 ASN A C 1
ATOM 1491 O O . ASN A 1 197 ? 8.363 7.946 -13.187 1.00 95.62 197 ASN A O 1
ATOM 1495 N N . PRO A 1 198 ? 6.132 7.728 -13.098 1.00 95.75 198 PRO A N 1
ATOM 1496 C CA . PRO A 1 198 ? 6.021 7.138 -14.426 1.00 95.75 198 PRO A CA 1
ATOM 1497 C C . PRO A 1 198 ? 6.510 8.085 -15.525 1.00 95.75 198 PRO A C 1
ATOM 1499 O O . PRO A 1 198 ? 6.178 9.264 -15.579 1.00 95.75 198 PRO A O 1
ATOM 1502 N N . GLY A 1 199 ? 7.228 7.522 -16.494 1.00 89.38 199 GLY A N 1
ATOM 1503 C CA . GLY A 1 199 ? 7.799 8.265 -17.617 1.00 89.38 199 GLY A CA 1
ATOM 1504 C C . GLY A 1 199 ? 6.822 8.647 -18.731 1.00 89.38 199 GLY A C 1
ATOM 1505 O O . GLY A 1 199 ? 7.269 8.945 -19.835 1.00 89.38 199 GLY A O 1
ATOM 1506 N N . S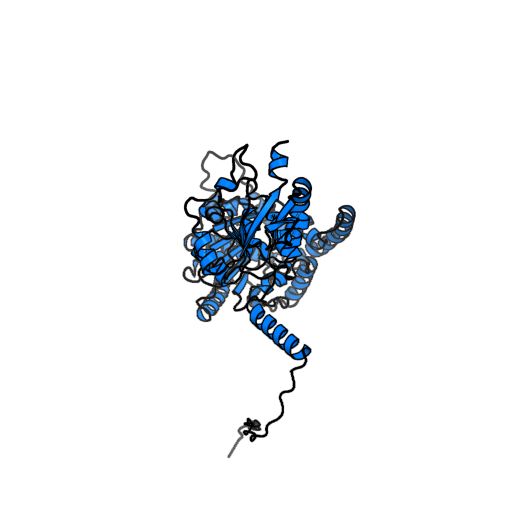ER A 1 200 ? 5.501 8.614 -18.522 1.00 87.38 200 SER A N 1
ATOM 1507 C CA . SER A 1 200 ? 4.541 8.853 -19.612 1.00 87.38 200 SER A CA 1
ATOM 1508 C C . SER A 1 200 ? 4.436 10.320 -20.044 1.00 87.38 200 SER A C 1
ATOM 1510 O O . SER A 1 200 ? 4.021 10.573 -21.177 1.00 87.38 200 SER A O 1
ATOM 1512 N N . ASN A 1 201 ? 4.901 11.279 -19.234 1.00 84.12 201 ASN A N 1
ATOM 1513 C CA . ASN A 1 201 ? 5.098 12.675 -19.660 1.00 84.12 201 ASN A CA 1
ATOM 1514 C C . ASN A 1 201 ? 6.428 12.921 -20.385 1.00 84.12 201 ASN A C 1
ATOM 1516 O O . ASN A 1 201 ? 6.798 14.072 -20.628 1.00 84.12 201 ASN A O 1
ATOM 1520 N N . PHE A 1 202 ? 7.196 11.872 -20.692 1.00 69.81 202 PHE A N 1
ATOM 1521 C CA . PHE A 1 202 ? 8.487 12.020 -21.349 1.00 69.81 202 PHE A CA 1
ATOM 1522 C C . PHE A 1 202 ? 8.290 12.479 -22.803 1.00 69.81 202 PHE A C 1
ATOM 1524 O O . PHE A 1 202 ? 8.122 11.674 -23.716 1.00 69.81 202 PHE A O 1
ATOM 1531 N N . ILE A 1 203 ? 8.295 13.803 -22.994 1.00 63.41 203 ILE A N 1
ATOM 1532 C CA . ILE A 1 203 ? 8.188 14.522 -24.271 1.00 63.41 203 ILE A CA 1
ATOM 1533 C C . ILE A 1 203 ? 6.894 14.183 -25.028 1.00 63.41 203 ILE A C 1
ATOM 1535 O O . ILE A 1 203 ? 6.862 13.333 -25.918 1.00 63.41 203 ILE A O 1
ATOM 1539 N N . SER A 1 204 ? 5.825 14.929 -24.745 1.00 49.56 204 SER A N 1
ATOM 1540 C CA . SER A 1 204 ? 4.690 15.034 -25.665 1.00 49.56 204 SER A CA 1
ATOM 1541 C C . SER A 1 204 ? 4.897 16.243 -26.579 1.00 49.56 204 SER A C 1
ATOM 1543 O O . SER A 1 204 ? 4.706 17.381 -26.157 1.00 49.56 204 SER A O 1
ATOM 1545 N N . GLU A 1 205 ? 5.248 16.016 -27.850 1.00 43.28 205 GLU A N 1
ATOM 1546 C CA . GLU A 1 205 ? 5.328 17.073 -28.883 1.00 43.28 205 GLU A CA 1
ATOM 1547 C C . GLU A 1 205 ? 4.020 17.884 -29.010 1.00 43.28 205 GLU A C 1
ATOM 1549 O O . GLU A 1 205 ? 4.033 19.002 -29.510 1.00 43.28 205 GLU A O 1
ATOM 1554 N N . LYS A 1 206 ? 2.890 17.364 -28.508 1.00 42.06 206 LYS A N 1
ATOM 1555 C CA . LYS A 1 206 ? 1.592 18.054 -28.516 1.00 42.06 206 LYS A CA 1
ATOM 1556 C C . LYS A 1 206 ? 1.448 19.162 -27.466 1.00 42.06 206 LYS A C 1
ATOM 1558 O O . LYS A 1 206 ? 0.537 19.970 -27.599 1.00 42.06 206 LYS A O 1
ATOM 1563 N N . GLN A 1 207 ? 2.304 19.234 -26.443 1.00 42.03 207 GLN A N 1
ATOM 1564 C CA . GLN A 1 207 ? 2.172 20.254 -25.389 1.00 42.03 207 GLN A CA 1
ATOM 1565 C C . GLN A 1 207 ? 2.802 21.613 -25.746 1.00 42.03 207 GLN A C 1
ATOM 1567 O O . GLN A 1 207 ? 2.563 22.587 -25.041 1.00 42.03 207 GLN A O 1
ATOM 1572 N N . SER A 1 208 ? 3.527 21.737 -26.865 1.00 36.38 208 SER A N 1
ATOM 1573 C CA . SER A 1 208 ? 4.016 23.044 -27.336 1.00 36.38 208 SER A CA 1
ATOM 1574 C C . SER A 1 208 ? 2.972 23.865 -28.111 1.00 36.38 208 SER A C 1
ATOM 1576 O O . SER A 1 208 ? 3.248 25.017 -28.438 1.00 36.38 208 SER A O 1
ATOM 1578 N N . ALA A 1 209 ? 1.787 23.310 -28.406 1.00 34.69 209 ALA A N 1
ATOM 1579 C CA . ALA A 1 209 ? 0.803 23.935 -29.302 1.00 34.69 209 ALA A CA 1
ATOM 1580 C C . ALA A 1 209 ? -0.514 24.386 -28.637 1.00 34.69 209 ALA A C 1
ATOM 1582 O O . ALA A 1 209 ? -1.329 25.027 -29.294 1.00 34.69 209 ALA A O 1
ATOM 1583 N N . THR A 1 210 ? -0.740 24.100 -27.352 1.00 34.81 210 THR A N 1
ATOM 1584 C CA . THR A 1 210 ? -1.958 24.528 -26.634 1.00 34.81 210 THR A CA 1
ATOM 1585 C C . THR A 1 210 ? -1.618 25.046 -25.243 1.00 34.81 210 THR A C 1
ATOM 1587 O O . THR A 1 210 ? -1.901 24.402 -24.237 1.00 34.81 210 THR A O 1
ATOM 1590 N N . SER A 1 211 ? -1.007 26.229 -25.181 1.00 33.44 211 SER A N 1
ATOM 1591 C CA . SER A 1 211 ? -1.033 27.065 -23.984 1.00 33.44 211 SER A CA 1
ATOM 1592 C C . SER A 1 211 ? -2.262 27.977 -24.038 1.00 33.44 211 SER A C 1
ATOM 1594 O O . SER A 1 211 ? -2.449 28.766 -24.963 1.00 33.44 211 SER A O 1
ATOM 1596 N N . SER A 1 212 ? -3.129 27.844 -23.036 1.00 30.59 212 SER A N 1
ATOM 1597 C CA . SER A 1 212 ? -4.139 28.855 -22.720 1.00 30.59 212 SER A CA 1
ATOM 1598 C C . SER A 1 212 ? -3.421 30.125 -22.217 1.00 30.59 212 SER A C 1
ATOM 1600 O O . SER A 1 212 ? -2.439 29.986 -21.482 1.00 30.59 212 SER A O 1
ATOM 1602 N N . PRO A 1 213 ? -3.844 31.360 -22.561 1.00 29.70 213 PRO A N 1
ATOM 1603 C CA . PRO A 1 213 ? -2.998 32.558 -22.438 1.00 29.70 213 PRO A CA 1
ATOM 1604 C C . PRO A 1 213 ? -2.800 33.102 -21.012 1.00 29.70 213 PRO A C 1
ATOM 1606 O O . PRO A 1 213 ? -2.244 34.186 -20.857 1.00 29.70 213 PRO A O 1
ATOM 1609 N N . CYS A 1 214 ? -3.268 32.414 -19.967 1.00 30.52 214 CYS A N 1
ATOM 1610 C CA . CYS A 1 214 ? -3.406 33.016 -18.633 1.00 30.52 214 CYS A CA 1
ATOM 1611 C C . CYS A 1 214 ? -2.462 32.488 -17.544 1.00 30.52 214 CYS A C 1
ATOM 1613 O O . CYS A 1 214 ? -2.537 32.974 -16.420 1.00 30.52 214 CYS A O 1
ATOM 1615 N N . CYS A 1 215 ? -1.535 31.575 -17.842 1.00 30.44 215 CYS A N 1
ATOM 1616 C CA . CYS A 1 215 ? -0.529 31.148 -16.863 1.00 30.44 215 CYS A CA 1
ATOM 1617 C C . CYS A 1 215 ? 0.880 31.325 -17.433 1.00 30.44 215 CYS A C 1
ATOM 1619 O O . CYS A 1 215 ? 1.415 30.457 -18.118 1.00 30.44 215 CYS A O 1
ATOM 1621 N N . GLY A 1 216 ? 1.479 32.483 -17.151 1.00 30.88 216 GLY A N 1
ATOM 1622 C CA . GLY A 1 216 ? 2.901 32.732 -17.363 1.00 30.88 216 GLY A CA 1
ATOM 1623 C C . GLY A 1 216 ? 3.729 31.920 -16.369 1.00 30.88 216 GLY A C 1
ATOM 1624 O O . GLY A 1 216 ? 3.971 32.364 -15.253 1.00 30.88 216 GLY A O 1
ATOM 1625 N N . GLY A 1 217 ? 4.144 30.723 -16.774 1.00 29.52 217 GLY A N 1
ATOM 1626 C CA . GLY A 1 217 ? 5.025 29.841 -16.016 1.00 29.52 217 GLY A CA 1
ATOM 1627 C C . GLY A 1 217 ? 5.867 29.017 -16.984 1.00 29.52 217 GLY A C 1
ATOM 1628 O O . GLY A 1 217 ? 5.367 28.140 -17.672 1.00 29.52 217 GLY A O 1
ATOM 1629 N N . PHE A 1 218 ? 7.135 29.390 -17.085 1.00 34.75 218 PHE A N 1
ATOM 1630 C CA . PHE A 1 218 ? 8.197 28.896 -17.960 1.00 34.75 218 PHE A CA 1
ATOM 1631 C C . PHE A 1 218 ? 8.161 27.417 -18.400 1.00 34.75 218 PHE A C 1
ATOM 1633 O O . PHE A 1 218 ? 8.142 26.488 -17.598 1.00 34.75 218 PHE A O 1
ATOM 1640 N N . THR A 1 219 ? 8.358 27.214 -19.706 1.00 36.59 219 THR A N 1
ATOM 1641 C CA . THR A 1 219 ? 8.730 25.951 -20.357 1.00 36.59 219 THR A CA 1
ATOM 1642 C C . THR A 1 219 ? 10.140 25.495 -19.931 1.00 36.59 219 THR A C 1
ATOM 1644 O O . THR A 1 219 ? 11.119 25.767 -20.626 1.00 36.59 219 THR A O 1
ATOM 1647 N N . LYS A 1 220 ? 10.275 24.794 -18.797 1.00 41.94 220 LYS A N 1
ATOM 1648 C CA . LYS A 1 220 ? 11.533 24.117 -18.388 1.00 41.94 220 LYS A CA 1
ATOM 1649 C C . LYS A 1 220 ? 11.773 22.770 -19.098 1.00 41.94 220 LYS A C 1
ATOM 1651 O O . LYS A 1 220 ? 12.882 22.247 -19.075 1.00 41.94 220 LYS A O 1
ATOM 1656 N N . GLN A 1 221 ? 10.758 22.214 -19.761 1.00 44.41 221 GLN A N 1
ATOM 1657 C CA . GLN A 1 221 ? 10.766 20.828 -20.247 1.00 44.41 221 GLN A CA 1
ATOM 1658 C C . GLN A 1 221 ? 11.576 20.608 -21.541 1.00 44.41 221 GLN A C 1
ATOM 1660 O O . GLN A 1 221 ? 12.070 19.507 -21.780 1.00 44.41 221 GLN A O 1
ATOM 1665 N N . SER A 1 222 ? 11.761 21.644 -22.372 1.00 44.25 222 SER A N 1
ATOM 1666 C CA . SER A 1 222 ? 12.551 21.550 -23.611 1.00 44.25 222 SER A CA 1
ATOM 1667 C C . SER A 1 222 ? 14.062 21.689 -23.388 1.00 44.25 222 SER A C 1
ATOM 1669 O O . SER A 1 222 ? 14.830 21.131 -24.174 1.00 44.25 222 SER A O 1
ATOM 1671 N N . SER A 1 223 ? 14.502 22.375 -22.322 1.00 41.69 223 SER A N 1
ATOM 1672 C CA . SER A 1 223 ? 15.929 22.639 -22.084 1.00 41.69 223 SER A CA 1
ATOM 1673 C C . SER A 1 223 ? 16.661 21.442 -21.474 1.00 41.69 223 SER A C 1
ATOM 1675 O O . SER A 1 223 ? 17.783 21.155 -21.879 1.00 41.69 223 SER A O 1
ATOM 1677 N N . LEU A 1 224 ? 16.020 20.682 -20.578 1.00 45.78 224 LEU A N 1
ATOM 1678 C CA . LEU A 1 224 ? 16.617 19.496 -19.953 1.00 45.78 224 LEU A CA 1
ATOM 1679 C C . LEU A 1 224 ? 16.988 18.432 -20.989 1.00 45.78 224 LEU A C 1
ATOM 1681 O O . LEU A 1 224 ? 18.107 17.943 -20.964 1.00 45.78 224 LEU A O 1
ATOM 1685 N N . TYR A 1 225 ? 16.130 18.122 -21.966 1.00 49.84 225 TYR A N 1
ATOM 1686 C CA . TYR A 1 225 ? 16.471 17.137 -23.000 1.00 49.84 225 TYR A CA 1
ATOM 1687 C C . TYR A 1 225 ? 17.518 17.655 -23.991 1.00 49.84 225 TYR A C 1
ATOM 1689 O O . TYR A 1 225 ? 18.424 16.905 -24.345 1.00 49.84 225 TYR A O 1
ATOM 1697 N N . SER A 1 226 ? 17.448 18.920 -24.432 1.00 47.81 226 SER A N 1
ATOM 1698 C CA . SER A 1 226 ? 18.498 19.470 -25.301 1.00 47.81 226 SER A CA 1
ATOM 1699 C C . SER A 1 226 ? 19.848 19.472 -24.598 1.00 47.81 226 SER A C 1
ATOM 1701 O O . SER A 1 226 ? 20.843 19.133 -25.227 1.00 47.81 226 SER A O 1
ATOM 1703 N N . THR A 1 227 ? 19.877 19.772 -23.300 1.00 49.31 227 THR A N 1
ATOM 1704 C CA . THR A 1 227 ? 21.096 19.755 -22.492 1.00 49.31 227 THR A CA 1
ATOM 1705 C C . THR A 1 227 ? 21.548 18.323 -22.233 1.00 49.31 227 THR A C 1
ATOM 1707 O O . THR A 1 227 ? 22.653 17.997 -22.620 1.00 49.31 227 THR A O 1
ATOM 1710 N N . LEU A 1 228 ? 20.704 17.409 -21.742 1.00 51.97 228 LEU A N 1
ATOM 1711 C CA . LEU A 1 228 ? 21.062 15.997 -21.524 1.00 51.97 228 LEU A CA 1
ATOM 1712 C C . LEU A 1 228 ? 21.551 15.327 -22.815 1.00 51.97 228 LEU A C 1
ATOM 1714 O O . LEU A 1 228 ? 22.561 14.638 -22.805 1.00 51.97 228 LEU A O 1
ATOM 1718 N N . PHE A 1 229 ? 20.886 15.549 -23.953 1.00 52.38 229 PHE A N 1
ATOM 1719 C CA . PHE A 1 229 ? 21.296 14.973 -25.237 1.00 52.38 229 PHE A CA 1
ATOM 1720 C C . PHE A 1 229 ? 22.572 15.629 -25.786 1.00 52.38 229 PHE A C 1
ATOM 1722 O O . PHE A 1 229 ? 23.384 14.945 -26.409 1.00 52.38 229 PHE A O 1
ATOM 1729 N N . THR A 1 230 ? 22.780 16.929 -25.546 1.00 49.09 230 THR A N 1
ATOM 1730 C CA . THR A 1 230 ? 23.994 17.656 -25.960 1.00 49.09 230 THR A CA 1
ATOM 1731 C C . THR A 1 230 ? 25.185 17.324 -25.061 1.00 49.09 230 THR A C 1
ATOM 1733 O O . THR A 1 230 ? 26.252 17.033 -25.586 1.00 49.09 230 THR A O 1
ATOM 1736 N N . GLU A 1 231 ? 25.004 17.248 -23.746 1.00 51.00 231 GLU A N 1
ATOM 1737 C CA . GLU A 1 231 ? 26.006 16.825 -22.759 1.00 51.00 231 GLU A CA 1
ATOM 1738 C C . GLU A 1 231 ? 26.383 15.349 -22.949 1.00 51.00 231 GLU A C 1
ATOM 1740 O O . GLU A 1 231 ? 27.568 15.018 -23.048 1.00 51.00 231 GLU A O 1
ATOM 1745 N N . LEU A 1 232 ? 25.396 14.463 -23.161 1.00 51.81 232 LEU A N 1
ATOM 1746 C CA . LEU A 1 232 ? 25.646 13.070 -23.547 1.00 51.81 232 LEU A CA 1
ATOM 1747 C C . LEU A 1 232 ? 26.418 12.989 -24.859 1.00 51.81 232 LEU A C 1
ATOM 1749 O O . LEU A 1 232 ? 27.342 12.183 -24.974 1.00 51.81 232 LEU A O 1
ATOM 1753 N N . ARG A 1 233 ? 26.073 13.811 -25.861 1.00 44.97 233 ARG A N 1
ATOM 1754 C CA . ARG A 1 233 ? 26.802 13.878 -27.136 1.00 44.97 233 ARG A CA 1
ATOM 1755 C C . ARG A 1 233 ? 28.241 14.360 -26.929 1.00 44.97 233 ARG A C 1
ATOM 1757 O O . ARG A 1 233 ? 29.128 13.746 -27.520 1.00 44.97 233 ARG A O 1
ATOM 1764 N N . ASN A 1 234 ? 28.456 15.341 -26.053 1.00 44.53 234 ASN A N 1
ATOM 1765 C CA . ASN A 1 234 ? 29.737 16.000 -25.782 1.00 44.53 234 ASN A CA 1
ATOM 1766 C C . ASN A 1 234 ? 30.653 15.245 -24.797 1.00 44.53 234 ASN A C 1
ATOM 1768 O O . ASN A 1 234 ? 31.812 15.615 -24.659 1.00 44.53 234 ASN A O 1
ATOM 1772 N N . GLY A 1 235 ? 30.188 14.157 -24.171 1.00 40.69 235 GLY A N 1
ATOM 1773 C CA . GLY A 1 235 ? 31.033 13.298 -23.327 1.00 40.69 235 GLY A CA 1
ATOM 1774 C C . GLY A 1 235 ? 31.202 13.783 -21.885 1.00 40.69 235 GLY A C 1
ATOM 1775 O O . GLY A 1 235 ? 32.028 13.230 -21.162 1.00 40.69 235 GLY A O 1
ATOM 1776 N N . CYS A 1 236 ? 30.413 14.767 -21.452 1.00 37.56 236 CYS A N 1
ATOM 1777 C CA . CYS A 1 236 ? 30.354 15.174 -20.054 1.00 37.56 236 CYS A CA 1
ATOM 1778 C C . CYS A 1 236 ? 29.635 14.085 -19.245 1.00 37.56 236 CYS A C 1
ATOM 1780 O O . CYS A 1 236 ? 28.516 13.681 -19.568 1.00 37.56 236 CYS A O 1
ATOM 1782 N N . ILE A 1 237 ? 30.323 13.568 -18.227 1.00 42.00 237 ILE A N 1
ATOM 1783 C CA . ILE A 1 237 ? 29.849 12.507 -17.335 1.00 42.00 237 ILE A CA 1
ATOM 1784 C C . ILE A 1 237 ? 28.552 12.974 -16.674 1.00 42.00 237 ILE A C 1
ATOM 1786 O O . ILE A 1 237 ? 28.539 13.926 -15.896 1.00 42.00 237 ILE A O 1
ATOM 1790 N N . MET A 1 238 ? 27.455 12.299 -16.998 1.00 45.19 238 MET A N 1
ATOM 1791 C CA . MET A 1 238 ? 26.152 12.606 -16.436 1.00 45.19 238 MET A CA 1
ATOM 1792 C C . MET A 1 238 ? 26.109 12.100 -14.998 1.00 45.19 238 MET A C 1
ATOM 1794 O O . MET A 1 238 ? 25.989 10.898 -14.764 1.00 45.19 238 MET A O 1
ATOM 1798 N N . HIS A 1 239 ? 26.157 13.022 -14.039 1.00 44.56 239 HIS A N 1
ATOM 1799 C CA . HIS A 1 239 ? 25.471 12.826 -12.766 1.00 44.56 239 HIS A CA 1
ATOM 1800 C C . HIS A 1 239 ? 23.970 12.828 -13.076 1.00 44.56 239 HIS A C 1
ATOM 1802 O O . HIS A 1 239 ? 23.298 13.846 -12.951 1.00 44.56 239 HIS A O 1
ATOM 1808 N N . ILE A 1 240 ? 23.445 11.708 -13.581 1.00 48.22 240 ILE A N 1
ATOM 1809 C CA . ILE A 1 240 ? 22.004 11.485 -13.515 1.00 48.22 240 ILE A CA 1
ATOM 1810 C C . ILE A 1 240 ? 21.739 11.298 -12.028 1.00 48.22 240 ILE A C 1
ATOM 1812 O O . ILE A 1 240 ? 22.141 10.282 -11.460 1.00 48.22 240 ILE A O 1
ATOM 1816 N N . GLU A 1 241 ? 21.150 12.304 -11.389 1.00 51.50 241 GLU A N 1
ATOM 1817 C CA . GLU A 1 241 ? 20.656 12.192 -10.021 1.00 51.50 241 GLU A CA 1
ATOM 1818 C C . GLU A 1 241 ? 19.513 11.171 -10.025 1.00 51.50 241 GLU A C 1
ATOM 1820 O O . GLU A 1 241 ? 18.344 11.507 -10.184 1.00 51.50 241 GLU A O 1
ATOM 1825 N N . LEU A 1 242 ? 19.881 9.887 -9.945 1.00 59.34 242 LEU A N 1
ATOM 1826 C CA . LEU A 1 242 ? 18.951 8.759 -9.929 1.00 59.34 242 LEU A CA 1
ATOM 1827 C C . LEU A 1 242 ? 17.984 8.868 -8.744 1.00 59.34 242 LEU A C 1
ATOM 1829 O O . LEU A 1 242 ? 16.859 8.411 -8.844 1.00 59.34 242 LEU A O 1
ATOM 1833 N N . GLY A 1 243 ? 18.395 9.508 -7.653 1.00 62.97 243 GLY A N 1
ATOM 1834 C CA . GLY A 1 243 ? 17.544 9.830 -6.516 1.00 62.97 243 GLY A CA 1
ATOM 1835 C C . GLY A 1 243 ? 18.254 10.765 -5.547 1.00 62.97 243 GLY A C 1
ATOM 1836 O O . GLY A 1 243 ? 19.364 11.229 -5.816 1.00 62.97 243 GLY A O 1
ATOM 1837 N N . ASN A 1 244 ? 17.616 11.039 -4.414 1.00 74.31 244 ASN A N 1
ATOM 1838 C CA . ASN A 1 244 ? 18.161 11.906 -3.379 1.00 74.31 244 ASN A CA 1
ATOM 1839 C C . ASN A 1 244 ? 19.257 11.157 -2.583 1.00 74.31 244 ASN A C 1
ATOM 1841 O O . ASN A 1 244 ? 18.938 10.238 -1.820 1.00 74.31 244 ASN A O 1
ATOM 1845 N N . PRO A 1 245 ? 20.547 11.540 -2.699 1.00 75.50 245 PRO A N 1
ATOM 1846 C CA . PRO A 1 245 ? 21.650 10.801 -2.082 1.00 75.50 245 PRO A CA 1
ATOM 1847 C C . PRO A 1 245 ? 21.585 10.810 -0.551 1.00 75.50 245 PRO A C 1
ATOM 1849 O O . PRO A 1 245 ? 21.993 9.838 0.084 1.00 75.50 245 PRO A O 1
ATOM 1852 N N . LEU A 1 246 ? 21.028 11.868 0.051 1.00 80.31 246 LEU A N 1
ATOM 1853 C CA . LEU A 1 246 ? 20.816 11.928 1.495 1.00 80.31 246 LEU A CA 1
ATOM 1854 C C . LEU A 1 246 ? 19.770 10.895 1.930 1.00 80.31 246 LEU A C 1
ATOM 1856 O O . LEU A 1 246 ? 20.002 10.157 2.885 1.00 80.31 246 LEU A O 1
ATOM 1860 N N . LYS A 1 247 ? 18.649 10.794 1.205 1.00 83.00 247 LYS A N 1
ATOM 1861 C CA . LYS A 1 247 ? 17.599 9.805 1.494 1.00 83.00 247 LYS A CA 1
ATOM 1862 C C . LYS A 1 247 ? 18.074 8.375 1.259 1.00 83.00 247 LYS A C 1
ATOM 1864 O O . LYS A 1 247 ? 17.744 7.503 2.051 1.00 83.00 247 LYS A O 1
ATOM 1869 N N . MET A 1 248 ? 18.873 8.129 0.224 1.00 82.25 248 MET A N 1
ATOM 1870 C CA . MET A 1 248 ? 19.495 6.819 -0.002 1.00 82.25 248 MET A CA 1
ATOM 1871 C C . MET A 1 248 ? 20.461 6.431 1.122 1.00 82.25 248 MET A C 1
ATOM 1873 O O . MET A 1 248 ? 20.469 5.283 1.561 1.00 82.25 248 MET A O 1
ATOM 1877 N N . ALA A 1 249 ? 21.275 7.375 1.604 1.00 80.88 249 ALA A N 1
ATOM 1878 C CA . ALA A 1 249 ? 22.201 7.120 2.706 1.00 80.88 249 ALA A CA 1
ATOM 1879 C C . ALA A 1 249 ? 21.450 6.822 4.013 1.00 80.88 249 ALA A C 1
ATOM 1881 O O . ALA A 1 249 ? 21.833 5.905 4.739 1.00 80.88 249 ALA A O 1
ATOM 1882 N N . MET A 1 250 ? 20.353 7.544 4.270 1.00 82.62 250 MET A N 1
ATOM 1883 C CA . MET A 1 250 ? 19.496 7.349 5.445 1.00 82.62 250 MET A CA 1
ATOM 1884 C C . MET A 1 250 ? 18.905 5.938 5.546 1.00 82.62 250 MET A C 1
ATOM 1886 O O . MET A 1 250 ? 18.715 5.470 6.659 1.00 82.62 250 MET A O 1
ATOM 1890 N N . VAL A 1 251 ? 18.709 5.218 4.433 1.00 81.56 251 VAL A N 1
ATOM 1891 C CA . VAL A 1 251 ? 18.234 3.815 4.447 1.00 81.56 251 VAL A CA 1
ATOM 1892 C C . VAL A 1 251 ? 19.136 2.903 5.288 1.00 81.56 251 VAL A C 1
ATOM 1894 O O . VAL A 1 251 ? 18.675 1.909 5.838 1.00 81.56 251 VAL A O 1
ATOM 1897 N N . SER A 1 252 ? 20.434 3.211 5.372 1.00 79.56 252 SER A N 1
ATOM 1898 C CA . SER A 1 252 ? 21.403 2.398 6.127 1.00 79.56 252 SER A CA 1
ATOM 1899 C C . SER A 1 252 ? 21.556 2.841 7.586 1.00 79.56 252 SER A C 1
ATOM 1901 O O . SER A 1 252 ? 22.330 2.236 8.327 1.00 79.56 252 SER A O 1
ATOM 1903 N N . VAL A 1 253 ? 20.854 3.900 7.995 1.00 79.44 253 VAL A N 1
ATOM 1904 C CA . VAL A 1 253 ? 20.901 4.463 9.346 1.00 79.44 253 VAL A CA 1
ATOM 1905 C C . VAL A 1 253 ? 19.750 3.885 10.158 1.00 79.44 253 VAL A C 1
ATOM 1907 O O . VAL A 1 253 ? 18.619 3.824 9.689 1.00 79.44 253 VAL A O 1
ATOM 1910 N N . ALA A 1 254 ? 20.019 3.460 11.391 1.00 76.06 254 ALA A N 1
ATOM 1911 C CA . ALA A 1 254 ? 18.957 2.932 12.244 1.00 76.06 254 ALA A CA 1
ATOM 1912 C C . ALA A 1 254 ? 17.995 4.047 12.705 1.00 76.06 254 ALA A C 1
ATOM 1914 O O . ALA A 1 254 ? 18.433 5.107 13.157 1.00 76.06 254 ALA A O 1
ATOM 1915 N N . ASP A 1 255 ? 16.687 3.774 12.647 1.00 65.06 255 ASP A N 1
ATOM 1916 C CA . ASP A 1 255 ? 15.614 4.753 12.900 1.00 65.06 255 ASP A CA 1
ATOM 1917 C C . ASP A 1 255 ? 15.613 5.362 14.321 1.00 65.06 255 ASP A C 1
ATOM 1919 O O . ASP A 1 255 ? 15.180 6.497 14.508 1.00 65.06 255 ASP A O 1
ATOM 1923 N N . ASP A 1 256 ? 16.103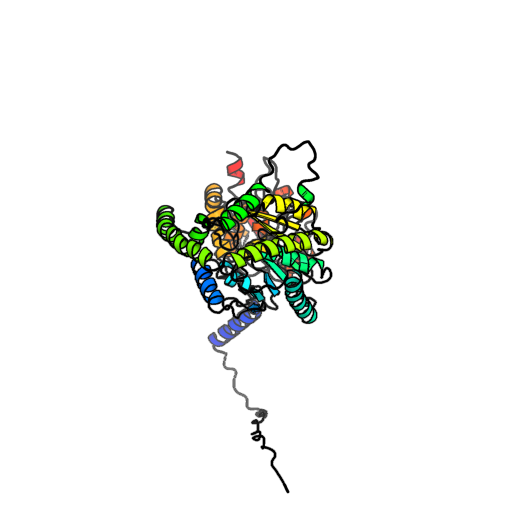 4.633 15.330 1.00 67.44 256 ASP A N 1
ATOM 1924 C CA . ASP A 1 256 ? 15.985 4.993 16.758 1.00 67.44 256 ASP A CA 1
ATOM 1925 C C . ASP A 1 256 ? 17.273 5.636 17.342 1.00 67.44 256 ASP A C 1
ATOM 1927 O O . ASP A 1 256 ? 17.481 5.644 18.561 1.00 67.44 256 ASP A O 1
ATOM 1931 N N . LEU A 1 257 ? 18.173 6.159 16.500 1.00 74.62 257 LEU A N 1
ATOM 1932 C CA . LEU A 1 257 ? 19.448 6.725 16.959 1.00 74.62 257 LEU A CA 1
ATOM 1933 C C . LEU A 1 257 ? 19.329 8.173 17.474 1.00 74.62 257 LEU A C 1
ATOM 1935 O O . LEU A 1 257 ? 18.575 8.981 16.928 1.00 74.62 257 LEU A O 1
ATOM 1939 N N . PRO A 1 258 ? 20.113 8.555 18.504 1.00 78.56 258 PRO A N 1
ATOM 1940 C CA . PRO A 1 258 ? 20.298 9.953 18.876 1.00 78.56 258 PRO A CA 1
ATOM 1941 C C . PRO A 1 258 ? 20.863 10.778 17.705 1.00 78.56 258 PRO A C 1
ATOM 1943 O O . PRO A 1 258 ? 21.727 10.270 16.988 1.00 78.56 258 PRO A O 1
ATOM 1946 N N . PRO A 1 259 ? 20.512 12.074 17.571 1.00 80.38 259 PRO A N 1
ATOM 1947 C CA . PRO A 1 259 ? 20.923 12.904 16.431 1.00 80.38 259 PRO A CA 1
ATOM 1948 C C . PRO A 1 259 ? 22.430 12.913 16.135 1.00 80.38 259 PRO A C 1
ATOM 1950 O O . PRO A 1 259 ? 22.834 12.955 14.977 1.00 80.38 259 PRO A O 1
ATOM 1953 N N . GLN A 1 260 ? 23.270 12.851 17.174 1.00 77.12 260 GLN A N 1
ATOM 1954 C CA . GLN A 1 260 ? 24.727 12.779 17.022 1.00 77.12 260 GLN A CA 1
ATOM 1955 C C . GLN A 1 260 ? 25.169 11.468 16.357 1.00 77.12 260 GLN A C 1
ATOM 1957 O O . GLN A 1 260 ? 25.944 11.498 15.409 1.00 77.12 260 GLN A O 1
ATOM 1962 N N . GLN A 1 261 ? 24.620 10.332 16.792 1.00 81.44 261 GLN A N 1
ATOM 1963 C CA . GLN A 1 261 ? 24.931 9.019 16.222 1.00 81.44 261 GLN A CA 1
ATOM 1964 C C . GLN A 1 261 ? 24.356 8.867 14.809 1.00 81.44 261 GLN A C 1
ATOM 1966 O O . GLN A 1 261 ? 25.006 8.289 13.942 1.00 81.44 261 GLN A O 1
ATOM 1971 N N . THR A 1 262 ? 23.174 9.438 14.547 1.00 81.75 262 THR A N 1
ATOM 1972 C CA . THR A 1 262 ? 22.617 9.552 13.190 1.00 81.75 262 THR A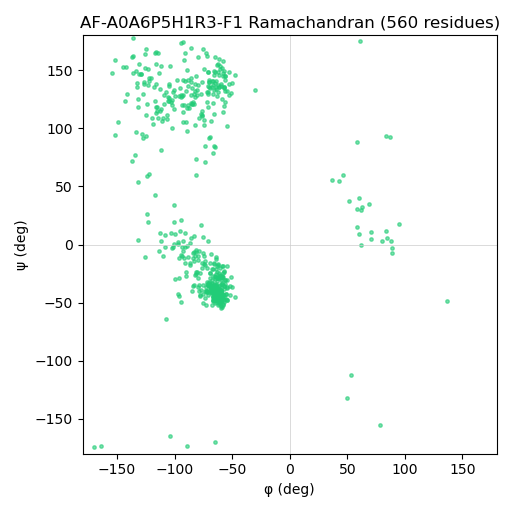 CA 1
ATOM 1973 C C . THR A 1 262 ? 23.576 10.313 12.276 1.00 81.75 262 THR A C 1
ATOM 1975 O O . THR A 1 262 ? 23.877 9.848 11.178 1.00 81.75 262 THR A O 1
ATOM 1978 N N . LEU A 1 263 ? 24.104 11.456 12.732 1.00 80.25 263 LEU A N 1
ATOM 1979 C CA . LEU A 1 263 ? 25.055 12.252 11.958 1.00 80.25 263 LEU A CA 1
ATOM 1980 C C . LEU A 1 263 ? 26.365 11.495 11.707 1.00 80.25 263 LEU A C 1
ATOM 1982 O O . LEU A 1 263 ? 26.864 11.513 10.585 1.00 80.25 263 LEU A O 1
ATOM 1986 N N . GLU A 1 264 ? 26.899 10.801 12.713 1.00 83.12 264 GLU A N 1
ATOM 1987 C CA . GLU A 1 264 ? 28.091 9.958 12.565 1.00 83.12 264 GLU A CA 1
ATOM 1988 C C . GLU A 1 264 ? 27.869 8.854 11.523 1.00 83.12 264 GLU A C 1
ATOM 1990 O O . GLU A 1 264 ? 28.662 8.713 10.595 1.00 83.12 264 GLU A O 1
ATOM 1995 N N . GLN A 1 265 ? 26.766 8.105 11.600 1.00 82.56 265 GLN A N 1
ATOM 1996 C CA . GLN A 1 265 ? 26.471 7.057 10.615 1.00 82.56 265 GLN A CA 1
ATOM 1997 C C . GLN A 1 265 ? 26.249 7.615 9.207 1.00 82.56 265 GLN A C 1
ATOM 1999 O O . GLN A 1 265 ? 26.682 7.002 8.227 1.00 82.56 265 GLN A O 1
ATOM 2004 N N . LEU A 1 266 ? 25.631 8.791 9.089 1.00 82.44 266 LEU A N 1
ATOM 2005 C CA . LEU A 1 266 ? 25.490 9.493 7.816 1.00 82.44 266 LEU A CA 1
ATOM 2006 C C . LEU A 1 266 ? 26.839 9.902 7.221 1.00 82.44 266 LEU A C 1
ATOM 2008 O O . LEU A 1 266 ? 27.034 9.746 6.014 1.00 82.44 266 LEU A O 1
ATOM 2012 N N . GLN A 1 267 ? 27.779 10.373 8.047 1.00 80.69 267 GLN A N 1
ATOM 2013 C CA . GLN A 1 267 ? 29.134 10.723 7.608 1.00 80.69 267 GLN A CA 1
ATOM 2014 C C . GLN A 1 267 ? 29.869 9.530 6.987 1.00 80.69 267 GLN A C 1
ATOM 2016 O O . GLN A 1 267 ? 30.670 9.734 6.080 1.00 80.69 267 GLN A O 1
ATOM 2021 N N . TYR A 1 268 ? 29.583 8.299 7.421 1.00 81.38 268 TYR A N 1
ATOM 2022 C CA . TYR A 1 268 ? 30.136 7.087 6.804 1.00 81.38 268 TYR A CA 1
ATOM 2023 C C . TYR A 1 268 ? 29.321 6.603 5.597 1.00 81.38 268 TYR A C 1
ATOM 2025 O O . TYR A 1 268 ? 29.891 6.190 4.585 1.00 81.38 268 TYR A O 1
ATOM 2033 N N . SER A 1 269 ? 27.991 6.665 5.680 1.00 80.06 269 SER A N 1
ATOM 2034 C CA . SER A 1 269 ? 27.090 6.108 4.663 1.00 80.06 269 SER A CA 1
ATOM 2035 C C . SER A 1 269 ? 27.097 6.928 3.375 1.00 80.06 269 SER A C 1
ATOM 2037 O O . SER A 1 269 ? 27.147 6.359 2.286 1.00 80.06 269 SER A O 1
ATOM 2039 N N . LEU A 1 270 ? 27.114 8.260 3.468 1.00 80.38 270 LEU A N 1
ATOM 2040 C CA . LEU A 1 270 ? 27.029 9.131 2.297 1.00 80.38 270 LEU A CA 1
ATOM 2041 C C . LEU A 1 270 ? 28.257 9.010 1.367 1.00 80.38 270 LEU A C 1
ATOM 2043 O O . LEU A 1 270 ? 28.058 8.781 0.171 1.00 80.38 270 LEU A O 1
ATOM 2047 N N . PRO A 1 271 ? 29.518 9.050 1.855 1.00 80.56 271 PRO A N 1
ATOM 2048 C CA . PRO A 1 271 ? 30.682 8.824 0.997 1.00 80.56 271 PRO A CA 1
ATOM 2049 C C . PRO A 1 271 ? 30.716 7.426 0.374 1.00 80.56 271 PRO A C 1
ATOM 2051 O O . PRO A 1 271 ? 31.251 7.267 -0.720 1.00 80.56 271 PRO A O 1
ATOM 2054 N N . SER A 1 272 ? 30.124 6.418 1.028 1.00 78.88 272 SER A N 1
ATOM 2055 C CA . SER A 1 272 ? 30.073 5.049 0.498 1.00 78.88 272 SER A CA 1
ATOM 2056 C C . SER A 1 272 ? 29.206 4.910 -0.763 1.00 78.88 272 SER A C 1
ATOM 2058 O O . SER A 1 272 ? 29.414 3.984 -1.547 1.00 78.88 272 SER A O 1
ATOM 2060 N N . LEU A 1 273 ? 28.280 5.850 -1.002 1.00 75.00 273 LEU A N 1
ATOM 2061 C CA . LEU A 1 273 ? 27.436 5.877 -2.200 1.00 75.00 273 LEU A CA 1
ATOM 2062 C C . LEU A 1 273 ? 28.142 6.487 -3.417 1.00 75.00 273 LEU A C 1
ATOM 2064 O O . LEU A 1 273 ? 27.804 6.142 -4.548 1.00 75.00 273 LEU A O 1
ATOM 2068 N N . LEU A 1 274 ? 29.135 7.361 -3.215 1.00 72.00 274 LEU A N 1
ATOM 2069 C CA . LEU A 1 274 ? 29.810 8.066 -4.311 1.00 72.00 274 LEU A CA 1
ATOM 2070 C C . LEU A 1 274 ? 30.485 7.110 -5.318 1.00 72.00 274 LEU A C 1
ATOM 2072 O O . LEU A 1 274 ? 30.244 7.267 -6.519 1.00 72.00 274 LEU A O 1
ATOM 2076 N N . PRO A 1 275 ? 31.259 6.084 -4.893 1.00 70.00 275 PRO A N 1
ATOM 2077 C CA . PRO A 1 275 ? 31.807 5.097 -5.825 1.00 70.00 275 PRO A CA 1
ATOM 2078 C C . PRO A 1 275 ? 30.714 4.328 -6.576 1.00 70.00 275 PRO A C 1
ATOM 2080 O O . PRO A 1 275 ? 30.845 4.080 -7.770 1.00 70.00 275 PRO A O 1
ATOM 2083 N N . LEU A 1 276 ? 29.609 3.998 -5.899 1.00 68.00 276 LEU A N 1
ATOM 2084 C CA . LEU A 1 276 ? 28.508 3.212 -6.463 1.00 68.00 276 LEU A CA 1
ATOM 2085 C C . LEU A 1 276 ? 27.762 3.978 -7.568 1.00 68.00 276 LEU A C 1
ATOM 2087 O O . LEU A 1 276 ? 27.452 3.417 -8.620 1.00 68.00 276 LEU A O 1
ATOM 2091 N N . LEU A 1 277 ? 27.530 5.276 -7.361 1.00 64.44 277 LEU A N 1
ATOM 2092 C CA . LEU A 1 277 ? 26.926 6.163 -8.358 1.00 64.44 277 LEU A CA 1
ATOM 2093 C C . LEU A 1 277 ? 27.855 6.389 -9.558 1.00 64.44 277 LEU A C 1
ATOM 2095 O O . LEU A 1 277 ? 27.399 6.394 -10.702 1.00 64.44 277 LEU A O 1
ATOM 2099 N N . SER A 1 278 ? 29.163 6.515 -9.315 1.00 63.97 278 SER A N 1
ATOM 2100 C CA . SER A 1 278 ? 30.160 6.628 -10.384 1.00 63.97 278 SER A CA 1
ATOM 2101 C C . SER A 1 278 ? 30.222 5.357 -11.242 1.00 63.97 278 SER A C 1
ATOM 2103 O O . SER A 1 278 ? 30.281 5.441 -12.471 1.00 63.97 278 SER A O 1
ATOM 2105 N N . GLU A 1 279 ? 30.119 4.175 -10.632 1.00 62.22 279 GLU A N 1
ATOM 2106 C CA . GLU A 1 279 ? 30.130 2.890 -11.339 1.00 62.22 279 GLU A CA 1
ATOM 2107 C C . GLU A 1 279 ? 28.941 2.701 -12.293 1.00 62.22 279 GLU A C 1
ATOM 2109 O O . GLU A 1 279 ? 29.130 2.148 -13.376 1.00 62.22 279 GLU A O 1
ATOM 2114 N N . LEU A 1 280 ? 27.741 3.202 -11.970 1.00 59.94 280 LEU A N 1
ATOM 2115 C CA . LEU A 1 280 ? 26.571 3.097 -12.862 1.00 59.94 280 LEU A CA 1
ATOM 2116 C C . LEU A 1 280 ? 26.801 3.738 -14.234 1.00 59.94 280 LEU A C 1
ATOM 2118 O O . LEU A 1 280 ? 26.317 3.225 -15.246 1.00 59.94 280 LEU A O 1
ATOM 2122 N N . SER A 1 281 ? 27.584 4.817 -14.283 1.00 59.31 281 SER A N 1
ATOM 2123 C CA . SER A 1 281 ? 27.945 5.475 -15.542 1.00 59.31 281 SER A CA 1
ATOM 2124 C C . SER A 1 281 ? 28.811 4.589 -16.453 1.00 59.31 281 SER A C 1
ATOM 2126 O O . SER A 1 281 ? 28.729 4.699 -17.676 1.00 59.31 281 SER A O 1
ATOM 2128 N N . ASN A 1 282 ? 29.573 3.655 -15.872 1.00 60.16 282 ASN A N 1
ATOM 2129 C CA . ASN A 1 282 ? 30.402 2.687 -16.598 1.00 60.16 282 ASN A CA 1
ATOM 2130 C C . ASN A 1 282 ? 29.629 1.421 -16.997 1.00 60.16 282 ASN A C 1
ATOM 2132 O O . ASN A 1 282 ? 30.065 0.668 -17.867 1.00 60.16 282 ASN A O 1
ATOM 2136 N N . ILE A 1 283 ? 28.487 1.181 -16.356 1.00 65.94 283 ILE A N 1
ATOM 2137 C CA . ILE A 1 283 ? 27.687 -0.033 -16.495 1.00 65.94 283 ILE A CA 1
ATOM 2138 C C . ILE A 1 283 ? 26.753 0.026 -17.720 1.00 65.94 283 ILE A C 1
ATOM 2140 O O . ILE A 1 283 ? 26.529 -0.995 -18.372 1.00 65.94 283 ILE A O 1
ATOM 2144 N N . ILE A 1 284 ? 26.207 1.201 -18.061 1.00 73.88 284 ILE A N 1
ATOM 2145 C CA . ILE A 1 284 ? 25.344 1.382 -19.241 1.00 73.88 284 ILE A CA 1
ATOM 2146 C C . ILE A 1 284 ? 26.120 2.141 -20.328 1.00 73.88 284 ILE A C 1
ATOM 2148 O O . ILE A 1 284 ? 26.298 3.354 -20.216 1.00 73.88 284 ILE A O 1
ATOM 2152 N N . PRO A 1 285 ? 26.528 1.484 -21.432 1.00 79.06 285 PRO A N 1
ATOM 2153 C CA . PRO A 1 285 ? 27.242 2.156 -22.514 1.00 79.06 285 PRO A CA 1
ATOM 2154 C C . PRO A 1 285 ? 26.439 3.324 -23.104 1.00 79.06 285 PRO A C 1
ATOM 2156 O O . PRO A 1 285 ? 25.225 3.220 -23.284 1.00 79.06 285 PRO A O 1
ATOM 2159 N N . LYS A 1 286 ? 27.115 4.402 -23.525 1.00 77.75 286 LYS A N 1
ATOM 2160 C CA . LYS A 1 286 ? 26.488 5.601 -24.128 1.00 77.75 286 LYS A CA 1
ATOM 2161 C C . LYS A 1 286 ? 25.466 5.275 -25.226 1.00 77.75 286 LYS A C 1
ATOM 2163 O O . LYS A 1 286 ? 24.363 5.816 -25.233 1.00 77.75 286 LYS A O 1
ATOM 2168 N N . ASN A 1 287 ? 25.802 4.360 -26.137 1.00 80.06 287 ASN A N 1
ATOM 2169 C CA . ASN A 1 287 ? 24.898 3.950 -27.220 1.00 80.06 287 ASN A CA 1
ATOM 2170 C C . ASN A 1 287 ? 23.647 3.225 -26.697 1.00 80.06 287 ASN A C 1
ATOM 2172 O O . ASN A 1 287 ? 22.556 3.413 -27.233 1.00 80.06 287 ASN A O 1
ATOM 2176 N N . THR A 1 288 ? 23.795 2.432 -25.634 1.00 83.94 288 THR A N 1
ATOM 2177 C CA . THR A 1 288 ? 22.679 1.781 -24.942 1.00 83.94 288 THR A CA 1
ATOM 2178 C C . THR A 1 288 ? 21.795 2.812 -24.251 1.00 83.94 288 THR A C 1
ATOM 2180 O O . THR A 1 288 ? 20.578 2.750 -24.396 1.00 83.94 288 THR A O 1
ATOM 2183 N N . LEU A 1 289 ? 22.380 3.793 -23.559 1.00 79.38 289 LEU A N 1
ATOM 2184 C CA . LEU A 1 289 ? 21.622 4.868 -22.919 1.00 79.38 289 LEU A CA 1
ATOM 2185 C C . LEU A 1 289 ? 20.796 5.661 -23.944 1.00 79.38 289 LEU A C 1
ATOM 2187 O O . LEU A 1 289 ? 19.600 5.863 -23.752 1.00 79.38 289 LEU A O 1
ATOM 2191 N N . LEU A 1 290 ? 21.393 6.028 -25.084 1.00 82.44 290 LEU A N 1
ATOM 2192 C CA . LEU A 1 290 ? 20.676 6.692 -26.179 1.00 82.44 290 LEU A CA 1
ATOM 2193 C C . LEU A 1 290 ? 19.524 5.840 -26.727 1.00 82.44 290 LEU A C 1
ATOM 2195 O O . LEU A 1 290 ? 18.457 6.372 -27.042 1.00 82.44 290 LEU A O 1
ATOM 2199 N N . TRP A 1 291 ? 19.719 4.525 -26.849 1.00 87.06 291 TRP A N 1
ATOM 2200 C CA . TRP A 1 291 ? 18.647 3.614 -27.242 1.00 87.06 291 TRP A CA 1
ATOM 2201 C C . TRP A 1 291 ? 17.526 3.568 -26.191 1.00 87.06 291 TRP A C 1
ATOM 2203 O O . TRP A 1 291 ? 16.359 3.687 -26.560 1.00 87.06 291 TRP A O 1
ATOM 2213 N N . LYS A 1 292 ? 17.858 3.506 -24.896 1.00 87.12 292 LYS A N 1
ATOM 2214 C CA . LYS A 1 292 ? 16.889 3.514 -23.785 1.00 87.12 292 LYS A CA 1
ATOM 2215 C C . LYS A 1 292 ? 16.065 4.802 -23.729 1.00 87.12 292 LYS A C 1
ATOM 2217 O O . LYS A 1 292 ? 14.857 4.740 -23.532 1.00 87.12 292 LYS A O 1
ATOM 2222 N N . LEU A 1 293 ? 16.671 5.959 -24.002 1.00 84.81 293 LEU A N 1
ATOM 2223 C CA . LEU A 1 293 ? 15.943 7.232 -24.102 1.00 84.81 293 LEU A CA 1
ATOM 2224 C C . LEU A 1 293 ? 14.962 7.249 -25.288 1.00 84.81 293 LEU A C 1
ATOM 2226 O O . LEU A 1 293 ? 13.827 7.708 -25.153 1.00 84.81 293 LEU A O 1
ATOM 2230 N N . LYS A 1 294 ? 15.357 6.706 -26.450 1.00 89.12 294 LYS A N 1
ATOM 2231 C CA . LYS A 1 294 ? 14.447 6.545 -27.604 1.00 89.12 294 LYS A CA 1
ATOM 2232 C C . LYS A 1 294 ? 13.311 5.568 -27.301 1.00 89.12 294 LYS A C 1
ATOM 2234 O O . LYS A 1 294 ? 12.173 5.799 -27.719 1.00 89.12 294 LYS A O 1
ATOM 2239 N N . LEU A 1 295 ? 13.613 4.493 -26.576 1.00 91.75 295 LEU A N 1
ATOM 2240 C CA . LEU A 1 295 ? 12.624 3.528 -26.117 1.00 91.75 295 LEU A CA 1
ATOM 2241 C C . LEU A 1 295 ? 11.618 4.192 -25.169 1.00 91.75 295 LEU A C 1
ATOM 2243 O O . LEU A 1 295 ? 10.420 4.029 -25.373 1.00 91.75 295 LEU A O 1
ATOM 2247 N N . LEU A 1 296 ? 12.079 5.000 -24.208 1.00 90.62 296 LEU A N 1
ATOM 2248 C CA . LEU A 1 296 ? 11.216 5.758 -23.299 1.00 90.62 296 LEU A CA 1
ATOM 2249 C C . LEU A 1 296 ? 10.318 6.753 -24.049 1.00 90.62 296 LEU A C 1
ATOM 2251 O O . LEU A 1 296 ? 9.117 6.787 -23.797 1.00 90.62 296 LEU A O 1
ATOM 2255 N N . LYS A 1 297 ? 10.850 7.488 -25.039 1.00 89.38 297 LYS A N 1
ATOM 2256 C CA . LYS A 1 297 ? 10.031 8.353 -25.913 1.00 89.38 297 LYS A CA 1
ATOM 2257 C C . LYS A 1 297 ? 8.936 7.555 -26.634 1.00 89.38 297 LYS A C 1
ATOM 2259 O O . LYS A 1 297 ? 7.784 7.983 -26.688 1.00 89.38 297 LYS A O 1
ATOM 2264 N N . SER A 1 298 ? 9.282 6.380 -27.160 1.00 93.38 298 SER A N 1
ATOM 2265 C CA . SER A 1 298 ? 8.322 5.492 -27.835 1.00 93.38 298 SER A CA 1
ATOM 2266 C C . SER A 1 298 ? 7.263 4.961 -26.861 1.00 93.38 298 SER A C 1
ATOM 2268 O O . SER A 1 298 ? 6.077 4.936 -27.189 1.00 93.38 298 SER A O 1
ATOM 2270 N N . ALA A 1 299 ? 7.675 4.609 -25.642 1.00 94.75 299 ALA A N 1
ATOM 2271 C CA . ALA A 1 299 ? 6.804 4.143 -24.570 1.00 94.75 299 ALA A CA 1
ATOM 2272 C C . ALA A 1 299 ? 5.796 5.208 -24.132 1.00 94.75 299 ALA A C 1
ATOM 2274 O O . ALA A 1 299 ? 4.599 4.923 -24.056 1.00 94.75 299 ALA A O 1
ATOM 2275 N N . ALA A 1 300 ? 6.258 6.439 -23.907 1.00 93.06 300 ALA A N 1
ATOM 2276 C CA . ALA A 1 300 ? 5.411 7.571 -23.557 1.00 93.06 300 ALA A CA 1
ATOM 2277 C C . ALA A 1 300 ? 4.369 7.840 -24.654 1.00 93.06 300 ALA A C 1
ATOM 2279 O O . ALA A 1 300 ? 3.171 7.904 -24.374 1.00 93.06 300 ALA A O 1
ATOM 2280 N N . ALA A 1 301 ? 4.792 7.902 -25.923 1.00 93.25 301 ALA A N 1
ATOM 2281 C CA . ALA A 1 301 ? 3.889 8.105 -27.057 1.00 93.25 301 ALA A CA 1
ATOM 2282 C C . ALA A 1 301 ? 2.837 6.986 -27.183 1.00 93.25 301 ALA A C 1
ATOM 2284 O O . ALA A 1 301 ? 1.638 7.260 -27.312 1.00 93.25 301 ALA A O 1
ATOM 2285 N N . TYR A 1 302 ? 3.267 5.722 -27.096 1.00 95.19 302 TYR A N 1
ATOM 2286 C CA . TYR A 1 302 ? 2.370 4.570 -27.173 1.00 95.19 302 TYR A CA 1
ATOM 2287 C C . TYR A 1 302 ? 1.337 4.588 -26.041 1.00 95.19 302 TYR A C 1
ATOM 2289 O O . TYR A 1 302 ? 0.145 4.383 -26.292 1.00 95.19 302 TYR A O 1
ATOM 2297 N N . THR A 1 303 ? 1.787 4.857 -24.816 1.00 93.94 303 THR A N 1
ATOM 2298 C CA . THR A 1 303 ? 0.957 4.870 -23.606 1.00 93.94 303 THR A CA 1
ATOM 2299 C C . THR A 1 303 ? -0.059 6.004 -23.644 1.00 93.94 303 THR A C 1
ATOM 2301 O O . THR A 1 303 ? -1.253 5.766 -23.468 1.00 93.94 303 THR A O 1
ATOM 2304 N N . ASN A 1 304 ? 0.380 7.221 -23.974 1.00 92.62 304 ASN A N 1
ATOM 2305 C CA . ASN A 1 304 ? -0.482 8.404 -24.018 1.00 92.62 304 ASN A CA 1
ATOM 2306 C C . ASN A 1 304 ? -1.649 8.252 -24.997 1.00 92.62 304 ASN A C 1
ATOM 2308 O O . ASN A 1 304 ? -2.757 8.698 -24.711 1.00 92.62 304 ASN A O 1
ATOM 2312 N N . SER A 1 305 ? -1.443 7.562 -26.121 1.00 94.06 305 SER A N 1
ATOM 2313 C CA . SER A 1 305 ? -2.524 7.291 -27.078 1.00 94.06 305 SER A CA 1
ATOM 2314 C C . SER A 1 305 ? -3.605 6.324 -26.566 1.00 94.06 305 SER A C 1
ATOM 2316 O O . SER A 1 305 ? -4.621 6.152 -27.235 1.00 94.06 305 SER A O 1
ATOM 2318 N N . ARG A 1 306 ? -3.409 5.686 -25.401 1.00 94.88 306 ARG A N 1
ATOM 2319 C CA . ARG A 1 306 ? -4.250 4.590 -24.887 1.00 94.88 306 ARG A CA 1
ATOM 2320 C C . ARG A 1 306 ? -4.689 4.739 -23.428 1.00 94.88 306 ARG A C 1
ATOM 2322 O O . ARG A 1 306 ? -5.364 3.846 -22.929 1.00 94.88 306 ARG A O 1
ATOM 2329 N N . LEU A 1 307 ? -4.373 5.851 -22.758 1.00 95.81 307 LEU A N 1
ATOM 2330 C CA . LEU A 1 307 ? -4.762 6.077 -21.354 1.00 95.81 307 LEU A CA 1
ATOM 2331 C C . LEU A 1 307 ? -6.273 5.918 -21.120 1.00 95.81 307 LEU A C 1
ATOM 2333 O O . LEU A 1 307 ? -6.683 5.332 -20.127 1.00 95.81 307 LEU A O 1
ATOM 2337 N N . HIS A 1 308 ? -7.091 6.351 -22.082 1.00 95.44 308 HIS A N 1
ATOM 2338 C CA . HIS A 1 308 ? -8.552 6.242 -22.035 1.00 95.44 308 HIS A CA 1
ATOM 2339 C C . HIS A 1 308 ? -9.083 4.798 -21.945 1.00 95.44 308 HIS A C 1
ATOM 2341 O O . HIS A 1 308 ? -10.234 4.604 -21.563 1.00 95.44 308 HIS A O 1
ATOM 2347 N N . ALA A 1 309 ? -8.279 3.799 -22.325 1.00 97.19 309 ALA A N 1
ATOM 2348 C CA . ALA A 1 309 ? -8.647 2.384 -22.286 1.00 97.19 309 ALA A CA 1
ATOM 2349 C C . ALA A 1 309 ? -8.222 1.686 -20.980 1.00 97.19 309 ALA A C 1
ATOM 2351 O O . ALA A 1 309 ? -8.480 0.495 -20.807 1.00 97.19 309 ALA A O 1
ATOM 2352 N N . VAL A 1 310 ? -7.547 2.391 -20.065 1.00 98.12 310 VAL A N 1
ATOM 2353 C CA . VAL A 1 310 ? -7.149 1.844 -18.763 1.00 98.12 310 VAL A CA 1
ATOM 2354 C C . VAL A 1 310 ? -8.357 1.848 -17.821 1.00 98.12 310 VAL A C 1
ATOM 2356 O O . VAL A 1 310 ? -8.784 2.898 -17.349 1.00 98.12 310 VAL A O 1
ATOM 2359 N N . GLU A 1 311 ? -8.886 0.658 -17.527 1.00 97.31 311 GLU A N 1
ATOM 2360 C CA . GLU A 1 311 ? -9.964 0.450 -16.537 1.00 97.31 311 GLU A CA 1
ATOM 2361 C C . GLU A 1 311 ? -9.438 0.030 -15.149 1.00 97.31 311 GLU A C 1
ATOM 2363 O O . GLU A 1 311 ? -10.188 0.019 -14.171 1.00 97.31 311 GLU A O 1
ATOM 2368 N N . ALA A 1 312 ? -8.150 -0.321 -15.062 1.00 97.44 312 ALA A N 1
ATOM 2369 C CA . ALA A 1 312 ? -7.489 -0.770 -13.839 1.00 97.44 312 ALA A CA 1
ATOM 2370 C C . ALA A 1 312 ? -7.551 0.284 -12.718 1.00 97.44 312 ALA A C 1
ATOM 2372 O O . ALA A 1 312 ? -7.568 1.486 -12.985 1.00 97.44 312 ALA A O 1
ATOM 2373 N N . GLU A 1 313 ? -7.532 -0.168 -11.461 1.00 96.88 313 GLU A N 1
ATOM 2374 C CA . GLU A 1 313 ? -7.272 0.718 -10.319 1.00 96.88 313 GLU A CA 1
ATOM 2375 C C . GLU A 1 313 ? -5.794 1.124 -10.340 1.00 96.88 313 GLU A C 1
ATOM 2377 O O . GLU A 1 313 ? -4.920 0.271 -10.499 1.00 96.88 313 GLU A O 1
ATOM 2382 N N . VAL A 1 314 ? -5.512 2.420 -10.214 1.00 98.25 314 VAL A N 1
ATOM 2383 C CA . VAL A 1 314 ? -4.168 2.991 -10.324 1.00 98.25 314 VAL A CA 1
ATOM 2384 C C . VAL A 1 314 ? -3.836 3.771 -9.062 1.00 98.25 314 VAL A C 1
ATOM 2386 O O . VAL A 1 314 ? -4.504 4.749 -8.740 1.00 98.25 314 VAL A O 1
ATOM 2389 N N . LEU A 1 315 ? -2.766 3.378 -8.383 1.00 98.31 315 LEU A N 1
ATOM 2390 C CA . LEU A 1 315 ? -2.108 4.168 -7.353 1.00 98.31 315 LEU A CA 1
ATOM 2391 C C . LEU A 1 315 ? -0.833 4.778 -7.934 1.00 98.31 315 LEU A C 1
ATOM 2393 O O . LEU A 1 315 ? 0.044 4.060 -8.405 1.00 98.31 315 LEU A O 1
ATOM 2397 N N . LEU A 1 316 ? -0.728 6.097 -7.889 1.00 98.00 316 LEU A N 1
ATOM 2398 C CA . LEU A 1 316 ? 0.413 6.860 -8.355 1.00 98.00 316 LEU A CA 1
ATOM 2399 C C . LEU A 1 316 ? 1.219 7.368 -7.157 1.00 98.00 316 LEU A C 1
ATOM 2401 O O . LEU A 1 316 ? 0.681 8.051 -6.289 1.00 98.00 316 LEU A O 1
ATOM 2405 N N . LEU A 1 317 ? 2.503 7.029 -7.115 1.00 98.06 317 LEU A N 1
ATOM 2406 C CA . LEU A 1 317 ? 3.463 7.488 -6.117 1.00 98.06 317 LEU A CA 1
ATOM 2407 C C . LEU A 1 317 ? 4.423 8.465 -6.794 1.00 98.06 317 LEU A C 1
ATOM 2409 O O . LEU A 1 317 ? 5.064 8.112 -7.789 1.00 98.06 317 LEU A O 1
ATOM 2413 N N . VAL A 1 318 ? 4.468 9.687 -6.272 1.00 95.56 318 VAL A N 1
ATOM 2414 C CA . VAL A 1 318 ? 5.073 10.840 -6.942 1.00 95.56 318 VAL A CA 1
ATOM 2415 C C . VAL A 1 318 ? 6.076 11.505 -6.022 1.00 95.56 318 VAL A C 1
ATOM 2417 O O . VAL A 1 318 ? 5.758 11.817 -4.879 1.00 95.56 318 VAL A O 1
ATOM 2420 N N . SER A 1 319 ? 7.269 11.739 -6.540 1.00 93.19 319 SER A N 1
ATOM 2421 C CA . SER A 1 319 ? 8.328 12.488 -5.876 1.00 93.19 319 SER A CA 1
ATOM 2422 C C . SER A 1 319 ? 8.297 13.955 -6.301 1.00 93.19 319 SER A C 1
ATOM 2424 O O . SER A 1 319 ? 8.331 14.239 -7.500 1.00 93.19 319 SER A O 1
ATOM 2426 N N . ASP A 1 320 ? 8.288 14.888 -5.344 1.00 88.25 320 ASP A N 1
ATOM 2427 C CA . ASP A 1 320 ? 8.279 16.327 -5.668 1.00 88.25 320 ASP A CA 1
ATOM 2428 C C . ASP A 1 320 ? 9.680 16.862 -6.002 1.00 88.25 320 ASP A C 1
ATOM 2430 O O . ASP A 1 320 ? 9.802 17.843 -6.734 1.00 88.25 320 ASP A O 1
ATOM 2434 N N . ASN A 1 321 ? 10.741 16.198 -5.525 1.00 86.31 321 ASN A N 1
ATOM 2435 C CA . ASN A 1 321 ? 12.135 16.526 -5.849 1.00 86.31 321 ASN A CA 1
ATOM 2436 C C . ASN A 1 321 ? 12.710 15.585 -6.923 1.00 86.31 321 ASN A C 1
ATOM 2438 O O . ASN A 1 321 ? 13.889 15.222 -6.892 1.00 86.31 321 ASN A O 1
ATOM 2442 N N . ASP A 1 322 ? 11.877 15.147 -7.869 1.00 83.50 322 ASP A N 1
ATOM 2443 C CA . ASP A 1 322 ? 12.330 14.384 -9.031 1.00 83.50 322 ASP A CA 1
ATOM 2444 C C . ASP A 1 322 ? 13.042 15.309 -10.033 1.00 83.50 322 ASP A C 1
ATOM 2446 O O . ASP A 1 322 ? 12.424 16.057 -10.789 1.00 83.50 322 ASP A O 1
ATOM 2450 N N . ASN A 1 323 ? 14.375 15.248 -10.046 1.00 77.62 323 ASN A N 1
ATOM 2451 C CA . ASN A 1 323 ? 15.202 16.044 -10.956 1.00 77.62 323 ASN A CA 1
ATOM 2452 C C . ASN A 1 323 ? 15.317 15.435 -12.367 1.00 77.62 323 ASN A C 1
ATOM 2454 O O . ASN A 1 323 ? 15.911 16.055 -13.255 1.00 77.62 323 ASN A O 1
ATOM 2458 N N . LEU A 1 324 ? 14.768 14.234 -12.597 1.00 76.88 324 LEU A N 1
ATOM 2459 C CA . LEU A 1 324 ? 14.812 13.548 -13.889 1.00 76.88 324 LEU A CA 1
ATOM 2460 C C . LEU A 1 324 ? 13.530 13.759 -14.697 1.00 76.88 324 LEU A C 1
ATOM 2462 O O . LEU A 1 324 ? 13.597 13.976 -15.911 1.00 76.88 324 LEU A O 1
ATOM 2466 N N . LEU A 1 325 ? 12.372 13.673 -14.044 1.00 82.69 325 LEU A N 1
ATOM 2467 C CA . LEU A 1 325 ? 11.056 13.794 -14.663 1.00 82.69 325 LEU A CA 1
ATOM 2468 C C . LEU A 1 325 ? 10.187 14.818 -13.918 1.00 82.69 325 LEU A C 1
ATOM 2470 O O . LEU A 1 325 ? 10.251 14.891 -12.697 1.00 82.69 325 LEU A O 1
ATOM 2474 N N . PRO A 1 326 ? 9.310 15.555 -14.627 1.00 86.69 326 PRO A N 1
ATOM 2475 C CA . PRO A 1 326 ? 8.293 16.407 -14.008 1.00 86.69 326 PRO A CA 1
ATOM 2476 C C . PRO A 1 326 ? 7.165 15.538 -13.426 1.00 86.69 326 PRO A C 1
ATOM 2478 O O . PRO A 1 326 ? 6.078 15.419 -14.001 1.00 86.69 326 PRO A O 1
ATOM 2481 N N . SER A 1 327 ? 7.478 14.824 -12.344 1.00 89.56 327 SER A N 1
ATOM 2482 C CA . SER A 1 327 ? 6.619 13.793 -11.759 1.00 89.56 327 SER A CA 1
ATOM 2483 C C . SER A 1 327 ? 5.371 14.396 -11.102 1.00 89.56 327 SER A C 1
ATOM 2485 O O . SER A 1 327 ? 4.293 13.814 -11.217 1.00 89.56 327 SER A O 1
ATOM 2487 N N . ALA A 1 328 ? 5.473 15.593 -10.514 1.00 87.38 328 ALA A N 1
ATOM 2488 C CA . ALA A 1 328 ? 4.329 16.322 -9.963 1.00 87.38 328 ALA A CA 1
ATOM 2489 C C . ALA A 1 328 ? 3.315 16.720 -11.051 1.00 87.38 328 ALA A C 1
ATOM 2491 O O . ALA A 1 328 ? 2.127 16.431 -10.929 1.00 87.38 328 ALA A O 1
ATOM 2492 N N . GLU A 1 329 ? 3.770 17.298 -12.164 1.00 88.81 329 GLU A N 1
ATOM 2493 C CA . GLU A 1 329 ? 2.895 17.666 -13.283 1.00 88.81 329 GLU A CA 1
ATOM 2494 C C . GLU A 1 329 ? 2.310 16.432 -13.983 1.00 88.81 329 GLU A C 1
ATOM 2496 O O . GLU A 1 329 ? 1.183 16.451 -14.490 1.00 88.81 329 GLU A O 1
ATOM 2501 N N . GLU A 1 330 ? 3.072 15.337 -14.019 1.00 91.12 330 GLU A N 1
ATOM 2502 C CA . GLU A 1 330 ? 2.574 14.060 -14.515 1.00 91.12 330 GLU A CA 1
ATOM 2503 C C . GLU A 1 330 ? 1.434 13.513 -13.652 1.00 91.12 330 GLU A C 1
ATOM 2505 O O . GLU A 1 330 ? 0.495 12.914 -14.185 1.00 91.12 330 GLU A O 1
ATOM 2510 N N . ALA A 1 331 ? 1.478 13.757 -12.342 1.00 93.06 331 ALA A N 1
ATOM 2511 C CA . ALA A 1 331 ? 0.436 13.346 -11.419 1.00 93.06 331 ALA A CA 1
ATOM 2512 C C . ALA A 1 331 ? -0.910 13.979 -11.745 1.00 93.06 331 ALA A C 1
ATOM 2514 O O . ALA A 1 331 ? -1.891 13.259 -11.940 1.00 93.06 331 ALA A O 1
ATOM 2515 N N . ASP A 1 332 ? -0.939 15.301 -11.902 1.00 93.00 332 ASP A N 1
ATOM 2516 C CA . ASP A 1 332 ? -2.148 16.034 -12.276 1.00 93.00 332 ASP A CA 1
ATOM 2517 C C . ASP A 1 332 ? -2.705 15.554 -13.621 1.00 93.00 332 ASP A C 1
ATOM 2519 O O . ASP A 1 332 ? -3.913 15.341 -13.781 1.00 93.00 332 ASP A O 1
ATOM 2523 N N . ARG A 1 333 ? -1.820 15.317 -14.596 1.00 94.50 333 ARG A N 1
ATOM 2524 C CA . ARG A 1 333 ? -2.213 14.857 -15.931 1.00 94.50 333 ARG A CA 1
ATOM 2525 C C . ARG A 1 333 ? -2.814 13.453 -15.904 1.00 94.50 333 ARG A C 1
ATOM 2527 O O . ARG A 1 333 ? -3.846 13.220 -16.543 1.00 94.50 333 ARG A O 1
ATOM 2534 N N . LEU A 1 334 ? -2.171 12.506 -15.219 1.00 95.44 334 LEU A N 1
ATOM 2535 C CA . LEU A 1 334 ? -2.655 11.129 -15.116 1.00 95.44 334 LEU A CA 1
ATOM 2536 C C . LEU A 1 334 ? -3.929 11.055 -14.279 1.00 95.44 334 LEU A C 1
ATOM 2538 O O . LEU A 1 334 ? -4.864 10.372 -14.695 1.00 95.44 334 LEU A O 1
ATOM 2542 N N . TRP A 1 335 ? -4.006 11.809 -13.182 1.00 94.94 335 TRP A N 1
ATOM 2543 C CA . TRP A 1 335 ? -5.216 11.946 -12.374 1.00 94.94 3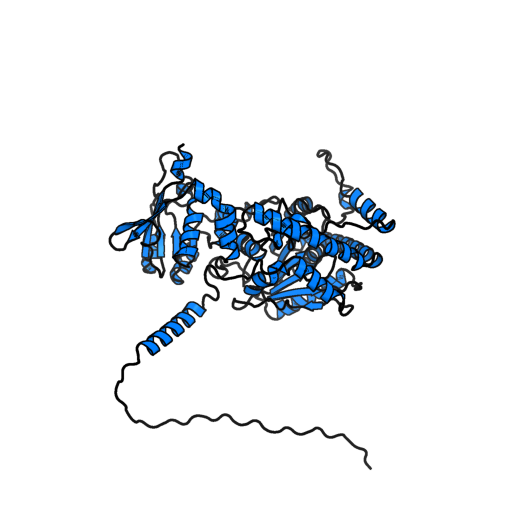35 TRP A CA 1
ATOM 2544 C C . TRP A 1 335 ? -6.409 12.408 -13.212 1.00 94.94 335 TRP A C 1
ATOM 2546 O O . TRP A 1 335 ? -7.475 11.804 -13.159 1.00 94.94 335 TRP A O 1
ATOM 2556 N N . ALA A 1 336 ? -6.222 13.437 -14.044 1.00 94.06 336 ALA A N 1
ATOM 2557 C CA . ALA A 1 336 ? -7.278 13.948 -14.914 1.00 94.06 336 ALA A CA 1
ATOM 2558 C C . ALA A 1 336 ? -7.660 12.983 -16.055 1.00 94.06 336 ALA A C 1
ATOM 2560 O O . ALA A 1 336 ? -8.768 13.062 -16.585 1.00 94.06 336 ALA A O 1
ATOM 2561 N N . SER A 1 337 ? -6.746 12.096 -16.466 1.00 94.88 337 SER A N 1
ATOM 2562 C CA . SER A 1 337 ? -6.927 11.224 -17.638 1.00 94.88 337 SER A CA 1
ATOM 2563 C C . SER A 1 337 ? -7.454 9.826 -17.299 1.00 94.88 337 SER A C 1
ATOM 2565 O O . SER A 1 337 ? -8.087 9.190 -18.144 1.00 94.88 337 SER A O 1
ATOM 2567 N N . LEU A 1 338 ? -7.151 9.312 -16.107 1.00 95.94 338 LEU A N 1
ATOM 2568 C CA . LEU A 1 338 ? -7.471 7.952 -15.673 1.00 95.94 338 LEU A CA 1
ATOM 2569 C C . LEU A 1 338 ? -8.746 7.937 -14.824 1.00 95.94 338 LEU A C 1
ATOM 2571 O O . LEU A 1 338 ? -8.962 8.805 -13.987 1.00 95.94 338 LEU A O 1
ATOM 2575 N N . LYS A 1 339 ? -9.582 6.907 -14.992 1.00 92.06 339 LYS A N 1
ATOM 2576 C CA . LYS A 1 339 ? -10.876 6.813 -14.290 1.00 92.06 339 LYS A CA 1
ATOM 2577 C C . LYS A 1 339 ? -10.746 6.504 -12.796 1.00 92.06 339 LYS A C 1
ATOM 2579 O O . LYS A 1 339 ? -11.502 7.038 -11.995 1.00 92.06 339 LYS A O 1
ATOM 2584 N N . ASN A 1 340 ? -9.814 5.619 -12.440 1.00 93.19 340 ASN A N 1
ATOM 2585 C CA . ASN A 1 340 ? -9.652 5.068 -11.093 1.00 93.19 340 ASN A CA 1
ATOM 2586 C C . ASN A 1 340 ? -8.239 5.357 -10.573 1.00 93.19 340 ASN A C 1
ATOM 2588 O O . ASN A 1 340 ? -7.465 4.430 -10.342 1.00 93.19 340 ASN A O 1
ATOM 2592 N N . CYS A 1 341 ? -7.879 6.635 -10.456 1.00 95.25 341 CYS A N 1
ATOM 2593 C CA . CYS A 1 341 ? -6.549 7.056 -10.025 1.00 95.25 341 CYS A CA 1
ATOM 2594 C C . CYS A 1 341 ? -6.563 7.561 -8.580 1.00 95.25 341 CYS A C 1
ATOM 2596 O O . CYS A 1 341 ? -7.453 8.308 -8.186 1.00 95.25 341 CYS A O 1
ATOM 2598 N N . ARG A 1 342 ? -5.564 7.148 -7.802 1.00 95.38 342 ARG A N 1
ATOM 2599 C CA . ARG A 1 342 ? -5.199 7.706 -6.499 1.00 95.38 342 ARG A CA 1
ATOM 2600 C C . ARG A 1 342 ? -3.772 8.214 -6.573 1.00 95.38 342 ARG A C 1
ATOM 2602 O O . ARG A 1 342 ? -2.954 7.559 -7.210 1.00 95.38 342 ARG A O 1
ATOM 2609 N N . VAL A 1 343 ? -3.454 9.318 -5.909 1.00 96.44 343 VAL A N 1
ATOM 2610 C CA . VAL A 1 343 ? -2.092 9.878 -5.904 1.00 96.44 343 VAL A CA 1
ATOM 2611 C C . VAL A 1 343 ? -1.583 9.981 -4.476 1.00 96.44 343 VAL A C 1
ATOM 2613 O O . VAL A 1 343 ? -2.370 10.247 -3.568 1.00 96.44 343 VAL A O 1
ATOM 2616 N N . ARG A 1 344 ? -0.285 9.736 -4.270 1.00 96.69 344 ARG A N 1
ATOM 2617 C CA . ARG A 1 344 ? 0.446 10.065 -3.045 1.00 96.69 344 ARG A CA 1
ATOM 2618 C C . ARG A 1 344 ? 1.759 10.777 -3.377 1.00 96.69 344 ARG A C 1
ATOM 2620 O O . ARG A 1 344 ? 2.616 10.198 -4.045 1.00 96.69 344 ARG A O 1
ATOM 2627 N N . HIS A 1 345 ? 1.885 12.013 -2.899 1.00 95.62 345 HIS A N 1
ATOM 2628 C CA . HIS A 1 345 ? 3.079 12.849 -3.023 1.00 95.62 345 HIS A CA 1
ATOM 2629 C C . HIS A 1 345 ? 4.087 12.588 -1.901 1.00 95.62 345 HIS A C 1
ATOM 2631 O O . HIS A 1 345 ? 3.715 12.381 -0.741 1.00 95.62 345 HIS A O 1
ATOM 2637 N N . PHE A 1 346 ? 5.366 12.647 -2.260 1.00 94.25 346 PHE A N 1
ATOM 2638 C CA . PHE A 1 346 ? 6.517 12.498 -1.379 1.00 94.25 346 PHE A CA 1
ATOM 2639 C C . PHE A 1 346 ? 7.469 13.679 -1.589 1.00 94.25 346 PHE A C 1
ATOM 2641 O O . PHE A 1 346 ? 8.312 13.681 -2.489 1.00 94.25 346 PHE A O 1
ATOM 2648 N N . LYS A 1 347 ? 7.312 14.693 -0.732 1.00 90.44 347 LYS A N 1
ATOM 2649 C CA . LYS A 1 347 ? 7.963 16.007 -0.855 1.00 90.44 347 LYS A CA 1
ATOM 2650 C C . LYS A 1 347 ? 9.482 15.968 -0.860 1.00 90.44 347 LYS A C 1
ATOM 2652 O O . LYS A 1 347 ? 10.117 16.712 -1.592 1.00 90.44 347 LYS A O 1
ATOM 2657 N N . ASP A 1 348 ? 10.063 15.107 -0.033 1.00 87.25 348 ASP A N 1
ATOM 2658 C CA . ASP A 1 348 ? 11.506 15.108 0.219 1.00 87.25 348 ASP A CA 1
ATOM 2659 C C . ASP A 1 348 ? 12.268 14.083 -0.635 1.00 87.25 348 ASP A C 1
ATOM 2661 O O . ASP A 1 348 ? 13.483 13.923 -0.476 1.00 87.25 348 ASP A O 1
ATOM 2665 N N . ASN A 1 349 ? 11.560 13.362 -1.503 1.00 90.94 349 ASN A N 1
ATOM 2666 C CA . ASN A 1 349 ? 12.080 12.215 -2.235 1.00 90.94 349 ASN A CA 1
ATOM 2667 C C . ASN A 1 349 ? 12.393 12.547 -3.699 1.00 90.94 349 ASN A C 1
ATOM 2669 O O . ASN A 1 349 ? 11.805 13.461 -4.276 1.00 90.94 349 ASN A O 1
ATOM 2673 N N . GLY A 1 350 ? 13.334 11.802 -4.280 1.00 87.19 350 GLY A N 1
ATOM 2674 C CA . GLY A 1 350 ? 13.793 11.920 -5.664 1.00 87.19 350 GLY A CA 1
ATOM 2675 C C . GLY A 1 350 ? 13.257 10.816 -6.580 1.00 87.19 350 GLY A C 1
ATOM 2676 O O . GLY A 1 350 ? 12.296 10.119 -6.250 1.00 87.19 350 GLY A O 1
ATOM 2677 N N . HIS A 1 351 ? 13.863 10.662 -7.762 1.00 88.19 351 HIS A N 1
ATOM 2678 C CA . HIS A 1 351 ? 13.334 9.804 -8.830 1.00 88.19 351 HIS A CA 1
ATOM 2679 C C . HIS A 1 351 ? 13.220 8.316 -8.439 1.00 88.19 351 HIS A C 1
ATOM 2681 O O . HIS A 1 351 ? 12.168 7.706 -8.641 1.00 88.19 351 HIS A O 1
ATOM 2687 N N . THR A 1 352 ? 14.247 7.722 -7.825 1.00 87.69 352 THR A N 1
ATOM 2688 C CA . THR A 1 352 ? 14.228 6.330 -7.335 1.00 87.69 352 THR A CA 1
ATOM 2689 C C . THR A 1 352 ? 13.541 6.212 -5.971 1.00 87.69 352 THR A C 1
ATOM 2691 O O . THR A 1 352 ? 14.143 5.768 -4.992 1.00 87.69 352 THR A O 1
ATOM 2694 N N . LEU A 1 353 ? 12.268 6.598 -5.895 1.00 92.81 353 LEU A N 1
ATOM 2695 C CA . LEU A 1 353 ? 11.479 6.632 -4.657 1.00 92.81 353 LEU A CA 1
ATOM 2696 C C . LEU A 1 353 ? 11.547 5.317 -3.852 1.00 92.81 353 LEU A C 1
ATOM 2698 O O . LEU A 1 353 ? 11.594 5.329 -2.628 1.00 92.81 353 LEU A O 1
ATOM 2702 N N . LEU A 1 354 ? 11.584 4.166 -4.532 1.00 94.81 354 LEU A N 1
ATOM 2703 C CA . LEU A 1 354 ? 11.613 2.841 -3.898 1.00 94.81 354 LEU A CA 1
ATOM 2704 C C . LEU A 1 354 ? 12.973 2.468 -3.281 1.00 94.81 354 LEU A C 1
ATOM 2706 O O . LEU A 1 354 ? 13.048 1.470 -2.564 1.00 94.81 354 LEU A O 1
ATOM 2710 N N . LEU A 1 355 ? 14.023 3.249 -3.531 1.00 91.75 355 LEU A N 1
ATOM 2711 C CA . LEU A 1 355 ? 15.370 3.058 -2.982 1.00 91.75 355 LEU A CA 1
ATOM 2712 C C . LEU A 1 355 ? 15.733 4.109 -1.918 1.00 91.75 355 LEU A C 1
ATOM 2714 O O . LEU A 1 355 ? 16.884 4.184 -1.491 1.00 91.75 355 LEU A O 1
ATOM 2718 N N . GLU A 1 356 ? 14.772 4.930 -1.505 1.00 91.12 356 GLU A N 1
ATOM 2719 C CA . GLU A 1 356 ? 14.975 6.053 -0.595 1.00 91.12 356 GLU A CA 1
ATOM 2720 C C . GLU A 1 356 ? 14.313 5.832 0.771 1.00 91.12 356 GLU A C 1
ATOM 2722 O O . GLU A 1 356 ? 13.319 5.115 0.902 1.00 91.12 356 GLU A O 1
ATOM 2727 N N . ASP A 1 357 ? 14.864 6.480 1.801 1.00 88.31 357 ASP A N 1
ATOM 2728 C CA . ASP A 1 357 ? 14.320 6.442 3.157 1.00 88.31 357 ASP A CA 1
ATOM 2729 C C . ASP A 1 357 ? 12.888 7.009 3.251 1.00 88.31 357 ASP A C 1
ATOM 2731 O O . ASP A 1 357 ? 12.476 7.903 2.504 1.00 88.31 357 ASP A O 1
ATOM 2735 N N . GLY A 1 358 ? 12.136 6.494 4.227 1.00 86.06 358 GLY A N 1
ATOM 2736 C CA . GLY A 1 358 ? 10.778 6.920 4.560 1.00 86.06 358 GLY A CA 1
ATOM 2737 C C . GLY A 1 358 ? 9.673 6.189 3.795 1.00 86.06 358 GLY A C 1
ATOM 2738 O O . GLY A 1 358 ? 8.494 6.336 4.146 1.00 86.06 358 GLY A O 1
ATOM 2739 N N . ILE A 1 359 ? 10.039 5.364 2.810 1.00 93.00 359 ILE A N 1
ATOM 2740 C CA . ILE A 1 359 ? 9.117 4.681 1.901 1.00 93.00 359 ILE A CA 1
ATOM 2741 C C . ILE A 1 359 ? 9.038 3.194 2.241 1.00 93.00 359 ILE A C 1
ATOM 2743 O O . ILE A 1 359 ? 9.974 2.451 1.985 1.00 93.00 359 ILE A O 1
ATOM 2747 N N . ASN A 1 360 ? 7.891 2.734 2.747 1.00 95.19 360 ASN A N 1
ATOM 2748 C CA . ASN A 1 360 ? 7.559 1.307 2.840 1.00 95.19 360 ASN A CA 1
ATOM 2749 C C . ASN A 1 360 ? 6.365 1.025 1.921 1.00 95.19 360 ASN A C 1
ATOM 2751 O O . ASN A 1 360 ? 5.239 1.446 2.207 1.00 95.19 360 ASN A O 1
ATOM 2755 N N . LEU A 1 361 ? 6.607 0.324 0.808 1.00 97.75 361 LEU A N 1
ATOM 2756 C CA . LEU A 1 361 ? 5.581 0.114 -0.212 1.00 97.75 361 LEU A CA 1
ATOM 2757 C C . LEU A 1 361 ? 4.408 -0.733 0.304 1.00 97.75 361 LEU A C 1
ATOM 2759 O O . LEU A 1 361 ? 3.260 -0.452 -0.040 1.00 97.75 361 LEU A O 1
ATOM 2763 N N . LEU A 1 362 ? 4.661 -1.728 1.164 1.00 97.62 362 LEU A N 1
ATOM 2764 C CA . LEU A 1 362 ? 3.586 -2.527 1.756 1.00 97.62 362 LEU A CA 1
ATOM 2765 C C . LEU A 1 362 ? 2.678 -1.658 2.634 1.00 97.62 362 LEU A C 1
ATOM 2767 O O . LEU A 1 362 ? 1.453 -1.749 2.534 1.00 97.62 362 LEU A O 1
ATOM 2771 N N . SER A 1 363 ? 3.267 -0.785 3.450 1.00 97.06 363 SER A N 1
ATOM 2772 C CA . SER A 1 363 ? 2.499 0.138 4.285 1.00 97.06 363 SER A CA 1
ATOM 2773 C C . SER A 1 363 ? 1.658 1.083 3.436 1.00 97.06 363 SER A C 1
ATOM 2775 O O . SER A 1 363 ? 0.474 1.229 3.712 1.00 97.06 363 SER A O 1
ATOM 2777 N N . ILE A 1 364 ? 2.204 1.643 2.350 1.00 97.75 364 ILE A N 1
ATOM 2778 C CA . ILE A 1 364 ? 1.450 2.505 1.421 1.00 97.75 364 ILE A CA 1
ATOM 2779 C C . ILE A 1 364 ? 0.272 1.744 0.783 1.00 97.75 364 ILE A C 1
ATOM 2781 O O . ILE A 1 364 ? -0.846 2.261 0.716 1.00 97.75 364 ILE A O 1
ATOM 2785 N N . ILE A 1 365 ? 0.489 0.496 0.357 1.00 97.88 365 ILE A N 1
ATOM 2786 C CA . ILE A 1 365 ? -0.553 -0.386 -0.196 1.00 97.88 365 ILE A CA 1
ATOM 2787 C C . ILE A 1 365 ? -1.685 -0.626 0.821 1.00 97.88 365 ILE A C 1
ATOM 2789 O O . ILE A 1 365 ? -2.866 -0.586 0.461 1.00 97.88 365 ILE A O 1
ATOM 2793 N N . LYS A 1 366 ? -1.339 -0.849 2.097 1.00 96.50 366 LYS A N 1
ATOM 2794 C CA . LYS A 1 366 ? -2.309 -1.003 3.192 1.00 96.50 366 LYS A CA 1
ATOM 2795 C C . LYS A 1 366 ? -3.064 0.299 3.462 1.00 96.50 366 LYS A C 1
ATOM 2797 O O . LYS A 1 366 ? -4.291 0.291 3.520 1.00 96.50 366 LYS A O 1
ATOM 2802 N N . ALA A 1 367 ? -2.343 1.412 3.570 1.00 95.19 367 ALA A N 1
ATOM 2803 C CA . ALA A 1 367 ? -2.889 2.726 3.908 1.00 95.19 367 ALA A CA 1
ATOM 2804 C C . ALA A 1 367 ? -3.903 3.219 2.858 1.00 95.19 367 ALA A C 1
ATOM 2806 O O . ALA A 1 367 ? -4.994 3.694 3.177 1.00 95.19 367 ALA A O 1
ATOM 2807 N N . THR A 1 368 ? -3.582 3.005 1.581 1.00 94.62 368 THR A N 1
ATOM 2808 C CA . THR A 1 368 ? -4.444 3.368 0.444 1.00 94.62 368 THR A CA 1
ATOM 2809 C C . THR A 1 368 ? -5.591 2.384 0.203 1.00 94.62 368 THR A C 1
ATOM 2811 O O . THR A 1 368 ? -6.483 2.671 -0.600 1.00 94.62 368 THR A O 1
ATOM 2814 N N . ARG A 1 369 ? -5.631 1.267 0.946 1.00 93.81 369 ARG A N 1
ATOM 2815 C CA . ARG A 1 369 ? -6.706 0.259 0.923 1.00 93.81 369 ARG A CA 1
ATOM 2816 C C . ARG A 1 369 ? -6.867 -0.425 -0.439 1.00 93.81 369 ARG A C 1
ATOM 2818 O O . ARG A 1 369 ? -7.964 -0.839 -0.799 1.00 93.81 369 ARG A O 1
ATOM 2825 N N . ILE A 1 370 ? -5.772 -0.548 -1.192 1.00 95.31 370 ILE A N 1
ATOM 2826 C CA . ILE A 1 370 ? -5.765 -1.238 -2.492 1.00 95.31 370 ILE A CA 1
ATOM 2827 C C . ILE A 1 370 ? -5.374 -2.715 -2.371 1.00 95.31 370 ILE A C 1
ATOM 2829 O O . ILE A 1 370 ? -5.492 -3.458 -3.344 1.00 95.31 370 ILE A O 1
ATOM 2833 N N . TYR A 1 371 ? -4.893 -3.165 -1.205 1.00 96.56 371 TYR A N 1
ATOM 2834 C CA . TYR A 1 371 ? -4.621 -4.584 -0.964 1.00 96.56 371 TYR A CA 1
ATOM 2835 C C . TYR A 1 371 ? -5.924 -5.383 -0.947 1.00 96.56 371 TYR A C 1
ATOM 2837 O O . TYR A 1 371 ? -6.817 -5.120 -0.142 1.00 96.56 371 TYR A O 1
ATOM 2845 N N . ARG A 1 372 ? -6.032 -6.371 -1.830 1.00 95.75 372 ARG A N 1
ATOM 2846 C CA . ARG A 1 372 ? -7.150 -7.305 -1.905 1.00 95.75 372 ARG A CA 1
ATOM 2847 C C . ARG A 1 372 ? -6.701 -8.609 -2.535 1.00 95.75 372 ARG A C 1
ATOM 2849 O O . ARG A 1 372 ? -5.836 -8.631 -3.409 1.00 95.75 372 ARG A O 1
ATOM 2856 N N . ARG A 1 373 ? -7.314 -9.709 -2.107 1.00 93.25 373 ARG A N 1
ATOM 2857 C CA . ARG A 1 373 ? -7.019 -11.055 -2.633 1.00 93.25 373 ARG A CA 1
ATOM 2858 C C . ARG A 1 373 ? -8.076 -11.553 -3.615 1.00 93.25 373 ARG A C 1
ATOM 2860 O O . ARG A 1 373 ? -7.938 -12.624 -4.197 1.00 93.25 373 ARG A O 1
ATOM 2867 N N . SER A 1 374 ? -9.124 -10.760 -3.820 1.00 92.19 374 SER A N 1
ATOM 2868 C CA . SER A 1 374 ? -10.219 -11.034 -4.745 1.00 92.19 374 SER A CA 1
ATOM 2869 C C . SER A 1 374 ? -10.578 -9.786 -5.552 1.00 92.19 374 SER A C 1
ATOM 2871 O O . SER A 1 374 ? -10.030 -8.708 -5.319 1.00 92.19 374 SER A O 1
ATOM 2873 N N . ARG A 1 375 ? -11.534 -9.917 -6.479 1.00 89.44 375 ARG A N 1
ATOM 2874 C CA . ARG A 1 375 ? -12.009 -8.823 -7.343 1.00 89.44 375 ARG A CA 1
ATOM 2875 C C . ARG A 1 375 ? -12.564 -7.610 -6.591 1.00 89.44 375 ARG A C 1
ATOM 2877 O O . ARG A 1 375 ? -12.549 -6.503 -7.114 1.00 89.44 375 ARG A O 1
ATOM 2884 N N . GLN A 1 376 ? -13.099 -7.819 -5.396 1.00 90.44 376 GLN A N 1
ATOM 2885 C CA . GLN A 1 376 ? -13.658 -6.763 -4.558 1.00 90.44 376 GLN A CA 1
ATOM 2886 C C . GLN A 1 376 ? -12.817 -6.667 -3.288 1.00 90.44 376 GLN A C 1
ATOM 2888 O O . GLN A 1 376 ? -12.427 -7.696 -2.736 1.00 90.44 376 GLN A O 1
ATOM 2893 N N . HIS A 1 377 ? -12.531 -5.443 -2.848 1.00 92.25 377 HIS A N 1
ATOM 2894 C CA . HIS A 1 377 ? -11.840 -5.215 -1.584 1.00 92.25 377 HIS A CA 1
ATOM 2895 C C . HIS A 1 377 ? -12.770 -5.522 -0.407 1.00 92.25 377 HIS A C 1
ATOM 2897 O O . HIS A 1 377 ? -13.904 -5.040 -0.356 1.00 92.25 377 HIS A O 1
ATOM 2903 N N . ASP A 1 378 ? -12.275 -6.299 0.550 1.00 93.38 378 ASP A N 1
ATOM 2904 C CA . ASP A 1 378 ? -12.996 -6.676 1.756 1.00 93.38 378 ASP A CA 1
ATOM 2905 C C . ASP A 1 378 ? -12.266 -6.190 3.014 1.00 93.38 378 ASP A C 1
ATOM 2907 O O . ASP A 1 378 ? -11.258 -6.760 3.428 1.00 93.38 378 ASP A O 1
ATOM 2911 N N . TYR A 1 379 ? -12.825 -5.181 3.685 1.00 93.75 379 TYR A N 1
ATOM 2912 C CA . TYR A 1 379 ? -12.229 -4.579 4.885 1.00 93.75 379 TYR A CA 1
ATOM 2913 C C . TYR A 1 379 ? -11.969 -5.557 6.039 1.00 93.75 379 TYR A C 1
ATOM 2915 O O . TYR A 1 379 ? -11.164 -5.265 6.923 1.00 93.75 379 TYR A O 1
ATOM 2923 N N . VAL A 1 380 ? -12.670 -6.692 6.089 1.00 94.00 380 VAL A N 1
ATOM 2924 C CA . VAL A 1 380 ? -12.515 -7.666 7.172 1.00 94.00 380 VAL A CA 1
ATOM 2925 C C . VAL A 1 380 ? -11.511 -8.739 6.776 1.00 94.00 380 VAL A C 1
ATOM 2927 O O . VAL A 1 380 ? -10.603 -9.029 7.549 1.00 94.00 380 VAL A O 1
ATOM 2930 N N . THR A 1 381 ? -11.651 -9.337 5.590 1.00 92.31 381 THR A N 1
ATOM 2931 C CA . THR A 1 381 ? -10.809 -10.476 5.188 1.00 92.31 381 THR A CA 1
ATOM 2932 C C . THR A 1 381 ? -9.530 -10.091 4.463 1.00 92.31 381 THR A C 1
ATOM 2934 O O . THR A 1 381 ? -8.598 -10.888 4.482 1.00 92.31 381 THR A O 1
ATOM 2937 N N . ASP A 1 382 ? -9.454 -8.920 3.834 1.00 94.06 382 ASP A N 1
ATOM 2938 C CA . ASP A 1 382 ? -8.213 -8.425 3.221 1.00 94.06 382 ASP A CA 1
ATOM 2939 C C . ASP A 1 382 ? -7.362 -7.608 4.204 1.00 94.06 382 ASP A C 1
ATOM 2941 O O . ASP A 1 382 ? -6.266 -7.173 3.862 1.00 94.06 382 ASP A O 1
ATOM 2945 N N . PHE A 1 383 ? -7.825 -7.411 5.442 1.00 94.81 383 PHE A N 1
ATOM 2946 C CA . PHE A 1 383 ? -7.053 -6.696 6.450 1.00 94.81 383 PHE A CA 1
ATOM 2947 C C . PHE A 1 383 ? -5.750 -7.430 6.797 1.00 94.81 383 PHE A C 1
ATOM 2949 O O . PHE A 1 383 ? -5.753 -8.607 7.162 1.00 94.81 383 PHE A O 1
ATOM 2956 N N . LEU A 1 384 ? -4.641 -6.692 6.729 1.00 94.88 384 LEU A N 1
ATOM 2957 C CA . LEU A 1 384 ? -3.328 -7.128 7.185 1.00 94.88 384 LEU A CA 1
ATOM 2958 C C . LEU A 1 384 ? -3.000 -6.423 8.507 1.00 94.88 384 LEU A C 1
ATOM 2960 O O . LEU A 1 384 ? -3.014 -5.190 8.532 1.00 94.88 384 LEU A O 1
ATOM 2964 N N . PRO A 1 385 ? -2.653 -7.156 9.581 1.00 94.50 385 PRO A N 1
ATOM 2965 C CA . PRO A 1 385 ? -2.326 -6.540 10.862 1.00 94.50 385 PRO A CA 1
ATOM 2966 C C . PRO A 1 385 ? -1.097 -5.613 10.762 1.00 94.50 385 PRO A C 1
ATOM 2968 O O . PRO A 1 385 ? -0.300 -5.742 9.823 1.00 94.50 385 PRO A O 1
ATOM 2971 N N . PRO A 1 386 ? -0.929 -4.670 11.709 1.00 94.94 386 PRO A N 1
ATOM 2972 C CA . PRO A 1 386 ? 0.215 -3.765 11.726 1.00 94.94 386 PRO A CA 1
ATOM 2973 C C . PRO A 1 386 ? 1.531 -4.524 11.943 1.00 94.94 386 PRO A C 1
ATOM 2975 O O . PRO A 1 386 ? 1.582 -5.477 12.732 1.00 94.94 386 PRO A O 1
ATOM 2978 N N . THR A 1 387 ? 2.577 -4.105 11.235 1.00 94.62 387 THR A N 1
ATOM 2979 C CA . THR A 1 387 ? 3.936 -4.667 11.309 1.00 94.62 387 THR A CA 1
ATOM 2980 C C . THR A 1 387 ? 4.746 -4.021 12.436 1.00 94.62 387 THR A C 1
ATOM 2982 O O . THR A 1 387 ? 4.343 -3.011 13.018 1.00 94.62 387 THR A O 1
ATOM 2985 N N . ILE A 1 388 ? 5.913 -4.591 12.753 1.00 92.75 388 ILE A N 1
ATOM 2986 C CA . ILE A 1 388 ? 6.876 -3.946 13.663 1.00 92.75 388 ILE A CA 1
ATOM 2987 C C . ILE A 1 388 ? 7.370 -2.613 13.085 1.00 92.75 388 ILE A C 1
ATOM 2989 O O . ILE A 1 388 ? 7.425 -1.629 13.821 1.00 92.75 388 ILE A O 1
ATOM 2993 N N . SER A 1 389 ? 7.689 -2.573 11.787 1.00 92.25 389 SER A N 1
ATOM 2994 C CA . SER A 1 389 ? 8.187 -1.368 11.111 1.00 92.25 389 SER A CA 1
ATOM 2995 C C . SER A 1 389 ? 7.154 -0.231 11.129 1.00 92.25 389 SER A C 1
ATOM 2997 O O . SER A 1 389 ? 7.489 0.911 11.435 1.00 92.25 389 SER A O 1
ATOM 2999 N N . GLU A 1 390 ? 5.873 -0.541 10.906 1.00 94.19 390 GLU A N 1
ATOM 3000 C CA . GLU A 1 390 ? 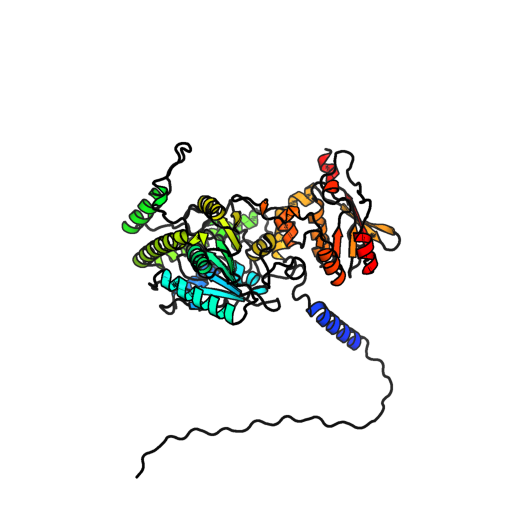4.769 0.422 11.002 1.00 94.19 390 GLU A CA 1
ATOM 3001 C C . GLU A 1 390 ? 4.581 0.930 12.429 1.00 94.19 390 GLU A C 1
ATOM 3003 O O . GLU A 1 390 ? 4.428 2.130 12.632 1.00 94.19 390 GLU A O 1
ATOM 3008 N N . PHE A 1 391 ? 4.650 0.042 13.423 1.00 91.69 391 PHE A N 1
ATOM 3009 C CA . PHE A 1 391 ? 4.551 0.430 14.828 1.00 91.69 391 PHE A CA 1
ATOM 3010 C C . PHE A 1 391 ? 5.687 1.371 15.248 1.00 91.69 391 PHE A C 1
ATOM 3012 O O . PHE A 1 391 ? 5.447 2.372 15.923 1.00 91.69 391 PHE A O 1
ATOM 3019 N N . GLN A 1 392 ? 6.924 1.070 14.840 1.00 88.50 392 GLN A N 1
ATOM 3020 C CA . GLN A 1 392 ? 8.082 1.927 15.103 1.00 88.50 392 GLN A CA 1
ATOM 3021 C C . GLN A 1 392 ? 7.905 3.299 14.449 1.00 88.50 392 GLN A C 1
ATOM 3023 O O . GLN A 1 392 ? 8.025 4.317 15.130 1.00 88.50 392 GLN A O 1
ATOM 3028 N N . LYS A 1 393 ? 7.538 3.335 13.165 1.00 87.56 393 LYS A N 1
ATOM 3029 C CA . LYS A 1 393 ? 7.307 4.585 12.439 1.00 87.56 393 LYS A CA 1
ATOM 3030 C C . LYS A 1 393 ? 6.193 5.422 13.078 1.00 87.56 393 LYS A C 1
ATOM 3032 O O . LYS A 1 393 ? 6.441 6.562 13.459 1.00 87.56 393 LYS A O 1
ATOM 3037 N N . SER A 1 394 ? 5.005 4.849 13.257 1.00 87.19 394 SER A N 1
ATOM 3038 C CA . SER A 1 394 ? 3.839 5.552 13.798 1.00 87.19 394 SER A CA 1
ATOM 3039 C C . SER A 1 394 ? 4.078 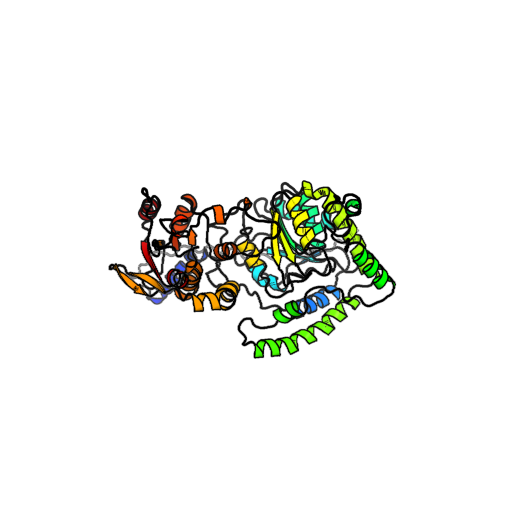6.095 15.202 1.00 87.19 394 SER A C 1
ATOM 3041 O O . SER A 1 394 ? 3.875 7.279 15.437 1.00 87.19 394 SER A O 1
ATOM 3043 N N . PHE A 1 395 ? 4.514 5.258 16.147 1.00 82.44 395 PHE A N 1
ATOM 3044 C CA . PHE A 1 395 ? 4.481 5.628 17.569 1.00 82.44 395 PHE A CA 1
ATOM 3045 C C . PHE A 1 395 ? 5.822 6.103 18.118 1.00 82.44 395 PHE A C 1
ATOM 3047 O O . PHE A 1 395 ? 5.859 6.936 19.019 1.00 82.44 395 PHE A O 1
ATOM 3054 N N . LYS A 1 396 ? 6.950 5.625 17.583 1.00 78.06 396 LYS A N 1
ATOM 3055 C CA . LYS A 1 396 ? 8.263 6.076 18.072 1.00 78.06 396 LYS A CA 1
ATOM 3056 C C . LYS A 1 396 ? 8.803 7.287 17.329 1.00 78.06 396 LYS A C 1
ATOM 3058 O O . LYS A 1 396 ? 9.588 8.039 17.912 1.00 78.06 396 LYS A O 1
ATOM 3063 N N . ARG A 1 397 ? 8.411 7.467 16.066 1.00 75.19 397 ARG A N 1
ATOM 3064 C CA . ARG A 1 397 ? 8.948 8.521 15.204 1.00 75.19 397 ARG A CA 1
ATOM 3065 C C . ARG A 1 397 ? 7.933 9.627 14.967 1.00 75.19 397 ARG A C 1
ATOM 3067 O O . ARG A 1 397 ? 8.150 10.748 15.419 1.00 75.19 397 ARG A O 1
ATOM 3074 N N . ASP A 1 398 ? 6.826 9.296 14.315 1.00 78.25 398 ASP A N 1
ATOM 3075 C CA . ASP A 1 398 ? 5.912 10.292 13.760 1.00 78.25 398 ASP A CA 1
ATOM 3076 C C . ASP A 1 398 ? 5.013 10.902 14.860 1.00 78.25 398 ASP A C 1
ATOM 3078 O O . ASP A 1 398 ? 4.890 12.124 14.947 1.00 78.25 398 ASP A O 1
ATOM 3082 N N . ASN A 1 399 ? 4.468 10.084 15.772 1.00 75.62 399 ASN A N 1
ATOM 3083 C CA . ASN A 1 399 ? 3.572 10.546 16.844 1.00 75.62 399 ASN A CA 1
ATOM 3084 C C . ASN A 1 399 ? 4.257 10.785 18.202 1.00 75.62 399 ASN A C 1
ATOM 3086 O O . ASN A 1 399 ? 3.605 11.239 19.137 1.00 75.62 399 ASN A O 1
ATOM 3090 N N . ARG A 1 400 ? 5.575 10.580 18.335 1.00 75.06 400 ARG A N 1
ATOM 3091 C CA . ARG A 1 400 ? 6.272 10.668 19.637 1.00 75.06 400 ARG A CA 1
ATOM 3092 C C . ARG A 1 400 ? 6.057 11.995 20.366 1.00 75.06 400 ARG A C 1
ATOM 3094 O O . ARG A 1 400 ? 5.800 12.012 21.565 1.00 75.06 400 ARG A O 1
ATOM 3101 N N . TRP A 1 401 ? 6.213 13.116 19.664 1.00 73.19 401 TRP A N 1
ATOM 3102 C CA . TRP A 1 401 ? 6.034 14.442 20.268 1.00 73.19 401 TRP A CA 1
ATOM 3103 C C . TRP A 1 401 ? 4.577 14.735 20.580 1.00 73.19 401 TRP A C 1
ATOM 3105 O O . TRP A 1 401 ? 4.276 15.371 21.583 1.00 73.19 401 TRP A O 1
ATOM 3115 N N . TYR A 1 402 ? 3.689 14.245 19.727 1.00 74.88 402 TYR A N 1
ATOM 3116 C CA . TYR A 1 402 ? 2.262 14.380 19.911 1.00 74.88 402 TYR A CA 1
ATOM 3117 C C . TYR A 1 402 ? 1.790 13.635 21.167 1.00 74.88 402 TYR A C 1
ATOM 3119 O O . TYR A 1 402 ? 1.175 14.245 22.037 1.00 74.88 402 TYR A O 1
ATOM 3127 N N . ASP A 1 403 ? 2.190 12.372 21.328 1.00 73.38 403 ASP A N 1
ATOM 3128 C CA . ASP A 1 403 ? 1.879 11.567 22.512 1.00 73.38 403 ASP A CA 1
ATOM 3129 C C . ASP A 1 403 ? 2.463 12.185 23.793 1.00 73.38 403 ASP A C 1
ATOM 3131 O O . ASP A 1 403 ? 1.828 12.150 24.845 1.00 73.38 403 ASP A O 1
ATOM 3135 N N . LEU A 1 404 ? 3.649 12.803 23.718 1.00 75.06 404 LEU A N 1
ATOM 3136 C CA . LEU A 1 404 ? 4.247 13.525 24.849 1.00 75.06 404 LEU A CA 1
ATOM 3137 C C . LEU A 1 404 ? 3.469 14.791 25.236 1.00 75.06 404 LEU A C 1
ATOM 3139 O O . LEU A 1 404 ? 3.404 15.115 26.420 1.00 75.06 404 LEU A O 1
ATOM 3143 N N . LEU A 1 405 ? 2.923 15.513 24.254 1.00 74.25 405 LEU A N 1
ATOM 3144 C CA . LEU A 1 405 ? 2.190 16.763 24.472 1.00 74.25 405 LEU A CA 1
ATOM 3145 C C . LEU A 1 405 ? 0.767 16.516 24.974 1.00 74.25 405 LEU A C 1
ATOM 3147 O O . LEU A 1 405 ? 0.324 17.194 25.896 1.00 74.25 405 LEU A O 1
ATOM 3151 N N . VAL A 1 406 ? 0.066 15.558 24.368 1.00 75.00 406 VAL A N 1
ATOM 3152 C CA . VAL A 1 406 ? -1.336 15.254 24.676 1.00 75.00 406 VAL A CA 1
ATOM 3153 C C . VAL A 1 406 ? -1.453 14.309 25.873 1.00 75.00 406 VAL A C 1
ATOM 3155 O O . VAL A 1 406 ? -2.375 14.445 26.673 1.00 75.00 406 VAL A O 1
ATOM 3158 N N . ASN A 1 407 ? -0.510 13.368 26.009 1.00 73.25 407 ASN A N 1
ATOM 3159 C CA . ASN A 1 407 ? -0.424 12.354 27.066 1.00 73.25 407 ASN A CA 1
ATOM 3160 C C . ASN A 1 407 ? -1.795 11.803 27.508 1.00 73.25 407 ASN A C 1
ATOM 3162 O O . ASN A 1 407 ? -2.142 11.880 28.695 1.00 73.25 407 ASN A O 1
ATOM 3166 N N . PRO A 1 408 ? -2.602 11.280 26.566 1.00 80.00 408 PRO A N 1
ATOM 3167 C CA . PRO A 1 408 ? -3.964 10.890 26.875 1.00 80.00 408 PRO A CA 1
ATOM 3168 C C . PRO A 1 408 ? -3.963 9.719 27.860 1.00 80.00 408 PRO A C 1
ATOM 3170 O O . PRO A 1 408 ? -3.259 8.717 27.702 1.00 80.00 408 PRO A O 1
ATOM 3173 N N . ILE A 1 409 ? -4.783 9.832 28.902 1.00 84.94 409 ILE A N 1
ATOM 3174 C CA . ILE A 1 409 ? -4.950 8.785 29.905 1.00 84.94 409 ILE A CA 1
ATOM 3175 C C . ILE A 1 409 ? -6.234 8.026 29.607 1.00 84.94 409 ILE A C 1
ATOM 3177 O O . ILE A 1 409 ? -7.331 8.570 29.713 1.00 84.94 409 ILE A O 1
ATOM 3181 N N . MET A 1 410 ? -6.088 6.741 29.291 1.00 89.12 410 MET A N 1
ATOM 3182 C CA . MET A 1 410 ? -7.212 5.824 29.131 1.00 89.12 410 MET A CA 1
ATOM 3183 C C . MET A 1 410 ? -7.603 5.174 30.464 1.00 89.12 410 MET A C 1
ATOM 3185 O O . MET A 1 410 ? -6.748 4.746 31.246 1.00 89.12 410 MET A O 1
ATOM 3189 N N . PHE A 1 411 ? -8.905 5.006 30.664 1.00 93.88 411 PHE A N 1
ATOM 3190 C CA . PHE A 1 411 ? -9.527 4.211 31.712 1.00 93.88 411 PHE A CA 1
ATOM 3191 C C . PHE A 1 411 ? -10.434 3.147 31.092 1.00 93.88 411 PHE A C 1
ATOM 3193 O O . PHE A 1 411 ? -11.146 3.424 30.131 1.00 93.88 411 PHE A O 1
ATOM 3200 N N . SER A 1 412 ? -10.441 1.942 31.654 1.00 95.00 412 SER A N 1
ATOM 3201 C CA . SER A 1 412 ? -11.368 0.864 31.293 1.00 95.00 412 SER A CA 1
ATOM 3202 C C . SER A 1 412 ? -12.105 0.346 32.526 1.00 95.00 412 SER A C 1
ATOM 3204 O O . SER A 1 412 ? -11.715 0.621 33.663 1.00 95.00 412 SER A O 1
ATOM 3206 N N . THR A 1 413 ? -13.191 -0.392 32.312 1.00 95.88 413 THR A N 1
ATOM 3207 C CA . THR A 1 413 ? -14.043 -0.901 33.394 1.00 95.88 413 THR A CA 1
ATOM 3208 C C . THR A 1 413 ? -13.879 -2.410 33.576 1.00 95.88 413 THR A C 1
ATOM 3210 O O . THR A 1 413 ? -13.944 -3.172 32.613 1.00 95.88 413 THR A O 1
ATOM 3213 N N . LEU A 1 414 ? -13.669 -2.851 34.820 1.00 94.56 414 LEU A N 1
ATOM 3214 C CA . LEU A 1 414 ? -13.649 -4.260 35.218 1.00 94.56 414 LEU A CA 1
ATOM 3215 C C . LEU A 1 414 ? -15.067 -4.855 35.275 1.00 94.56 414 LEU A C 1
ATOM 3217 O O . LEU A 1 414 ? -16.071 -4.147 35.257 1.00 94.56 414 LEU A O 1
ATOM 3221 N N . LYS A 1 415 ? -15.162 -6.187 35.390 1.00 91.25 415 LYS A N 1
ATOM 3222 C CA . LYS A 1 415 ? -16.448 -6.915 35.441 1.00 91.25 415 LYS A CA 1
ATOM 3223 C C . LYS A 1 415 ? -17.361 -6.504 36.601 1.00 91.25 415 LYS A C 1
ATOM 3225 O O . LYS A 1 415 ? -18.571 -6.652 36.488 1.00 91.25 415 LYS A O 1
ATOM 3230 N N . ASP A 1 416 ? -16.786 -6.045 37.705 1.00 93.38 416 ASP A N 1
ATOM 3231 C CA . ASP A 1 416 ? -17.500 -5.580 38.898 1.00 93.38 416 ASP A CA 1
ATOM 3232 C C . ASP A 1 416 ? -17.893 -4.092 38.825 1.00 93.38 416 ASP A C 1
ATOM 3234 O O . ASP A 1 416 ? -18.486 -3.570 39.764 1.00 93.38 416 ASP A O 1
ATOM 3238 N N . GLY A 1 417 ? -17.580 -3.412 37.715 1.00 92.12 417 GLY A N 1
ATOM 3239 C CA . GLY A 1 417 ? -17.825 -1.983 37.530 1.00 92.12 417 GLY A CA 1
ATOM 3240 C C . GLY A 1 417 ? -16.682 -1.082 38.001 1.00 92.12 417 GLY A C 1
ATOM 3241 O O . GLY A 1 417 ? -16.756 0.130 37.800 1.00 92.12 417 GLY A O 1
ATOM 3242 N N . THR A 1 418 ? -15.612 -1.635 38.579 1.00 96.44 418 THR A N 1
ATOM 3243 C CA . THR A 1 418 ? -14.462 -0.845 39.032 1.00 96.44 418 THR A CA 1
ATOM 3244 C C . THR A 1 418 ? -13.737 -0.217 37.841 1.00 96.44 418 THR A C 1
ATOM 3246 O O . THR A 1 418 ? -13.376 -0.900 36.880 1.00 96.44 418 THR A O 1
ATOM 3249 N N . ILE A 1 419 ? -13.495 1.093 37.908 1.00 96.00 419 ILE A N 1
ATOM 3250 C CA . ILE A 1 419 ? -12.734 1.829 36.894 1.00 96.00 419 ILE A CA 1
ATOM 3251 C C . ILE A 1 419 ? -11.244 1.680 37.186 1.00 96.00 419 ILE A C 1
ATOM 3253 O O . ILE A 1 419 ? -10.784 1.928 38.301 1.00 96.00 419 ILE A O 1
ATOM 3257 N N . VAL A 1 420 ? -10.481 1.298 36.168 1.00 95.56 420 VAL A N 1
ATOM 3258 C CA . VAL A 1 420 ? -9.036 1.095 36.249 1.00 95.56 420 VAL A CA 1
ATOM 3259 C C . VAL A 1 420 ? -8.329 1.839 35.130 1.00 95.56 420 VAL A C 1
ATOM 3261 O O . VAL A 1 420 ? -8.844 1.978 34.023 1.00 95.56 420 VAL A O 1
ATOM 3264 N N . ARG A 1 421 ? -7.120 2.324 35.412 1.00 93.88 421 ARG A N 1
ATOM 3265 C CA . ARG A 1 421 ? -6.277 2.961 34.399 1.00 93.88 421 ARG A CA 1
ATOM 3266 C C . ARG A 1 421 ? -5.759 1.917 33.403 1.00 93.88 421 ARG A C 1
ATOM 3268 O O . ARG A 1 421 ? -5.335 0.830 33.799 1.00 93.88 421 ARG A O 1
ATOM 3275 N N . GLY A 1 422 ? -5.739 2.282 32.124 1.00 92.19 422 GLY A N 1
ATOM 3276 C CA . GLY A 1 422 ? -5.235 1.461 31.026 1.00 92.19 422 GLY A CA 1
ATOM 3277 C C . GLY A 1 422 ? -6.212 0.373 30.583 1.00 92.19 422 GLY A C 1
ATOM 3278 O O . GLY A 1 422 ? -7.421 0.482 30.778 1.00 92.19 422 GLY A O 1
ATOM 3279 N N . LEU A 1 423 ? -5.679 -0.692 29.980 1.00 93.75 423 LEU A N 1
ATOM 3280 C CA . LEU A 1 423 ? -6.450 -1.749 29.309 1.00 93.75 423 LEU A CA 1
ATOM 3281 C C . LEU A 1 423 ? -6.740 -2.981 30.186 1.00 93.75 423 LEU A C 1
ATOM 3283 O O . LEU A 1 423 ? -7.158 -4.024 29.677 1.00 93.75 423 LEU A O 1
ATOM 3287 N N . SER A 1 424 ? -6.506 -2.916 31.496 1.00 93.75 424 SER A N 1
ATOM 3288 C CA . SER A 1 424 ? -6.692 -4.062 32.402 1.00 93.75 424 SER A CA 1
ATOM 3289 C C . SER A 1 424 ? -8.160 -4.491 32.551 1.00 93.75 424 SER A C 1
ATOM 3291 O O . SER A 1 424 ? -8.413 -5.678 32.749 1.00 93.75 424 SER A O 1
ATOM 3293 N N . GLY A 1 425 ? -9.117 -3.573 32.368 1.00 94.38 425 GLY A N 1
ATOM 3294 C CA . GLY A 1 425 ? -10.553 -3.870 32.299 1.00 94.38 425 GLY A CA 1
ATOM 3295 C C . GLY A 1 425 ? -10.987 -4.590 31.018 1.00 94.38 425 GLY A C 1
ATOM 3296 O O . GLY A 1 425 ? -12.012 -5.267 30.997 1.00 94.38 425 GLY A O 1
ATOM 3297 N N . VAL A 1 426 ? -10.188 -4.512 29.949 1.00 95.56 426 VAL A N 1
ATOM 3298 C CA . VAL A 1 426 ? -10.497 -5.148 28.662 1.00 95.56 426 VAL A CA 1
ATOM 3299 C C . VAL A 1 426 ? -10.135 -6.644 28.710 1.00 95.56 426 VAL A C 1
ATOM 3301 O O . VAL A 1 426 ? -8.994 -6.981 29.039 1.00 95.56 426 VAL A O 1
ATOM 3304 N N . PRO A 1 427 ? -11.035 -7.573 28.341 1.00 93.25 427 PRO A N 1
ATOM 3305 C CA . PRO A 1 427 ? -10.713 -8.996 28.227 1.00 93.25 427 PRO A CA 1
ATOM 3306 C C . PRO A 1 427 ? -9.564 -9.284 27.247 1.00 93.25 427 PRO A C 1
ATOM 3308 O O . PRO A 1 427 ? -9.296 -8.509 26.337 1.00 93.25 427 PRO A O 1
ATOM 3311 N N . ASN A 1 428 ? -8.893 -10.430 27.399 1.00 91.06 428 ASN A N 1
ATOM 3312 C CA . ASN A 1 428 ? -7.824 -10.850 26.475 1.00 91.06 428 ASN A CA 1
ATOM 3313 C C . ASN A 1 428 ? -8.336 -11.657 25.267 1.00 91.06 428 ASN A C 1
ATOM 3315 O O . ASN A 1 428 ? -7.568 -11.917 24.346 1.00 91.06 428 ASN A O 1
ATOM 3319 N N . LYS A 1 429 ? -9.607 -12.075 25.278 1.00 90.94 429 LYS A N 1
ATOM 3320 C CA . LYS A 1 429 ? -10.274 -12.791 24.182 1.00 90.94 429 LYS A CA 1
ATOM 3321 C C . LYS A 1 429 ? -11.564 -12.054 23.827 1.00 90.94 429 LYS A C 1
ATOM 3323 O O . LYS A 1 429 ? -12.234 -11.553 24.733 1.00 90.94 429 LYS A O 1
ATOM 3328 N N . GLY A 1 430 ? -11.864 -11.963 22.535 1.00 89.50 430 GLY A N 1
ATOM 3329 C CA . GLY A 1 430 ? -13.092 -11.355 22.038 1.00 89.50 430 GLY A CA 1
ATOM 3330 C C . GLY A 1 430 ? -14.258 -12.339 21.911 1.00 89.50 430 GLY A C 1
ATOM 3331 O O . GLY A 1 430 ? -14.152 -13.475 22.372 1.00 89.50 430 GLY A O 1
ATOM 3332 N N . PRO A 1 431 ? -15.383 -11.892 21.324 1.00 94.81 431 PRO A N 1
ATOM 3333 C CA . PRO A 1 431 ? -15.602 -10.538 20.815 1.00 94.81 431 PRO A CA 1
ATOM 3334 C C . PRO A 1 431 ? -15.748 -9.507 21.947 1.00 94.81 431 PRO A C 1
ATOM 3336 O O . PRO A 1 431 ? -16.459 -9.729 22.931 1.00 94.81 431 PRO A O 1
ATOM 3339 N N . VAL A 1 432 ? -15.101 -8.350 21.782 1.00 96.81 432 VAL A N 1
ATOM 3340 C CA . VAL A 1 432 ? -15.227 -7.198 22.693 1.00 96.81 432 VAL A CA 1
ATOM 3341 C C . VAL A 1 432 ? -15.673 -5.977 21.900 1.00 96.81 432 VAL A C 1
ATOM 3343 O O . VAL A 1 432 ? -15.139 -5.714 20.825 1.00 96.81 432 VAL A O 1
ATOM 3346 N N . LEU A 1 433 ? -16.611 -5.209 22.450 1.00 96.94 433 LEU A N 1
ATOM 3347 C CA . LEU A 1 433 ? -16.989 -3.894 21.942 1.00 96.94 433 LEU A CA 1
ATOM 3348 C C . LEU A 1 433 ? -16.583 -2.822 22.954 1.00 96.94 433 LEU A C 1
ATOM 3350 O O . LEU A 1 433 ? -17.130 -2.771 24.053 1.00 96.94 433 LEU A O 1
ATOM 3354 N N . LEU A 1 434 ? -15.647 -1.960 22.576 1.00 95.88 434 LEU A N 1
ATOM 3355 C CA . LEU A 1 434 ? -15.274 -0.780 23.341 1.00 95.88 434 LEU A CA 1
ATOM 3356 C C . LEU A 1 434 ? -16.207 0.375 22.987 1.00 95.88 434 LEU A C 1
ATOM 3358 O O . LEU A 1 434 ? -16.386 0.693 21.809 1.00 95.88 434 LEU A O 1
ATOM 3362 N N . VAL A 1 435 ? -16.779 0.988 24.024 1.00 94.25 435 VAL A N 1
ATOM 3363 C CA . VAL A 1 435 ? -17.686 2.137 23.927 1.00 94.25 435 VAL A CA 1
ATOM 3364 C C . VAL A 1 435 ? -17.240 3.198 24.928 1.00 94.25 435 VAL A C 1
ATOM 3366 O O . VAL A 1 435 ? -17.118 2.904 26.113 1.00 94.25 435 VAL A O 1
ATOM 3369 N N . GLY A 1 436 ? -16.993 4.419 24.470 1.00 91.81 436 GLY A N 1
ATOM 3370 C CA . GLY A 1 436 ? -16.445 5.491 25.302 1.00 91.81 436 GLY A CA 1
ATOM 3371 C C . GLY A 1 436 ? -16.629 6.856 24.659 1.00 91.81 436 GLY A C 1
ATOM 3372 O O . GLY A 1 436 ? -17.313 6.951 23.641 1.00 91.81 436 GLY A O 1
ATOM 3373 N N . ASN A 1 437 ? -16.038 7.887 25.266 1.00 91.00 437 ASN A N 1
ATOM 3374 C CA . ASN A 1 437 ? -16.037 9.245 24.721 1.00 91.00 437 ASN A CA 1
ATOM 3375 C C . ASN A 1 437 ? -15.040 9.386 23.565 1.00 91.00 437 ASN A C 1
ATOM 3377 O O . ASN A 1 437 ? -13.922 8.879 23.652 1.00 91.00 437 ASN A O 1
ATOM 3381 N N . HIS A 1 438 ? -15.435 10.115 22.526 1.00 91.00 438 HIS A N 1
ATOM 3382 C CA . HIS A 1 438 ? 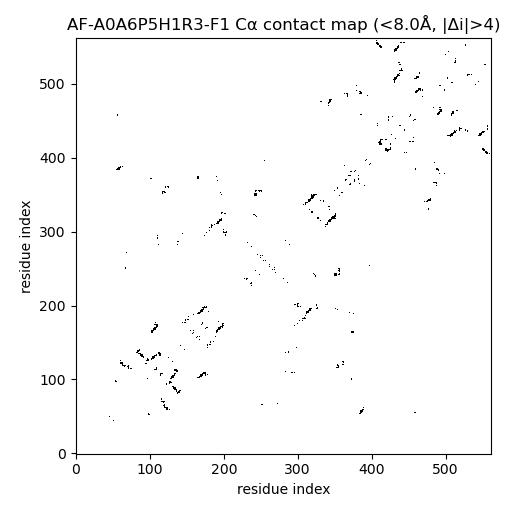-14.588 10.482 21.394 1.00 91.00 438 HIS A CA 1
ATOM 3383 C C . HIS A 1 438 ? -13.918 11.838 21.645 1.00 91.00 438 HIS A C 1
ATOM 3385 O O . HIS A 1 438 ? -14.624 12.836 21.812 1.00 91.00 438 HIS A O 1
ATOM 3391 N N . MET A 1 439 ? -12.583 11.895 21.666 1.00 88.06 439 MET A N 1
ATOM 3392 C CA . MET A 1 439 ? -11.893 13.192 21.724 1.00 88.06 439 MET A CA 1
ATOM 3393 C C . MET A 1 439 ? -12.027 13.917 20.386 1.00 88.06 439 MET A C 1
ATOM 3395 O O . MET A 1 439 ? -12.371 13.317 19.355 1.00 88.06 439 MET A O 1
ATOM 3399 N N . LEU A 1 440 ? -11.777 15.227 20.400 1.00 86.38 440 LEU A N 1
ATOM 3400 C CA . LEU A 1 440 ? -11.890 16.050 19.205 1.00 86.38 440 LEU A CA 1
ATOM 3401 C C . LEU A 1 440 ? -11.060 15.441 18.062 1.00 86.38 440 LEU A C 1
ATOM 3403 O O . LEU A 1 440 ? -9.897 15.098 18.221 1.00 86.38 440 LEU A O 1
ATOM 3407 N N . MET A 1 441 ? -11.674 15.268 16.894 1.00 84.50 441 MET A N 1
ATOM 3408 C CA . MET A 1 441 ? -11.074 14.665 15.697 1.00 84.50 441 MET A CA 1
ATOM 3409 C C . MET A 1 441 ? -10.548 13.221 15.851 1.00 84.50 441 MET A C 1
ATOM 3411 O O . MET A 1 441 ? -9.855 12.739 14.952 1.00 84.50 441 MET A O 1
ATOM 3415 N N . GLY A 1 442 ? -10.912 12.497 16.914 1.00 86.25 442 GLY A N 1
ATOM 3416 C CA . GLY A 1 442 ? -10.478 11.109 17.117 1.00 86.25 442 GLY A CA 1
ATOM 3417 C C . GLY A 1 442 ? -8.997 10.971 17.415 1.00 86.25 442 GLY A C 1
ATOM 3418 O O . GLY A 1 442 ? -8.322 10.052 16.954 1.00 86.25 442 GLY A O 1
ATOM 3419 N N . MET A 1 443 ? -8.482 11.946 18.121 1.00 84.19 443 MET A N 1
ATOM 3420 C CA . MET A 1 443 ? -7.077 12.114 18.361 1.00 84.19 443 MET A CA 1
ATOM 3421 C C . MET A 1 443 ? -6.511 11.132 19.426 1.00 84.19 443 MET A C 1
ATOM 3423 O O . MET A 1 443 ? -5.352 10.718 19.350 1.00 84.19 443 MET A O 1
ATOM 3427 N N . GLU A 1 444 ? -7.372 10.568 20.278 1.00 87.56 444 GLU A N 1
ATOM 3428 C CA . GLU A 1 444 ? -7.069 9.458 21.191 1.00 87.56 444 GLU A CA 1
ATOM 3429 C C . GLU A 1 444 ? -6.751 8.127 20.494 1.00 87.56 444 GLU A C 1
ATOM 3431 O O . GLU A 1 444 ? -6.238 7.192 21.120 1.00 87.56 444 GLU A O 1
ATOM 3436 N N . LEU A 1 445 ? -7.108 7.998 19.210 1.00 88.56 445 LEU A N 1
ATOM 3437 C CA . LEU A 1 445 ? -7.029 6.731 18.484 1.00 88.56 445 LEU A CA 1
ATOM 3438 C C . LEU A 1 445 ? -5.599 6.197 18.417 1.00 88.56 445 LEU A C 1
ATOM 3440 O O . LEU A 1 445 ? -5.406 4.985 18.514 1.00 88.56 445 LEU A O 1
ATOM 3444 N N . ASN A 1 446 ? -4.606 7.081 18.313 1.00 85.00 446 ASN A N 1
ATOM 3445 C CA . ASN A 1 446 ? -3.199 6.694 18.275 1.00 85.00 446 ASN A CA 1
ATOM 3446 C C . ASN A 1 446 ? -2.805 5.924 19.540 1.00 85.00 446 ASN A C 1
ATOM 3448 O O . ASN A 1 446 ? -2.369 4.775 19.453 1.00 85.00 446 ASN A O 1
ATOM 3452 N N . SER A 1 447 ? -3.049 6.487 20.722 1.00 84.62 447 SER A N 1
ATOM 3453 C CA . SER A 1 447 ? -2.697 5.834 21.986 1.00 84.62 447 SER A CA 1
ATOM 3454 C C . SER A 1 447 ? -3.527 4.573 22.252 1.00 84.62 447 SER A C 1
ATOM 3456 O O . SER A 1 447 ? -3.025 3.613 22.843 1.00 84.62 447 SER A O 1
ATOM 3458 N N . LEU A 1 448 ? -4.778 4.519 21.772 1.00 89.62 448 LEU A N 1
ATOM 3459 C CA . LEU A 1 448 ? -5.590 3.299 21.818 1.00 89.62 448 LEU A CA 1
ATOM 3460 C C . LEU A 1 448 ? -4.991 2.185 20.952 1.00 89.62 448 LEU A C 1
ATOM 3462 O O . LEU A 1 448 ? -4.813 1.063 21.435 1.00 89.62 448 LEU A O 1
ATOM 3466 N N . TYR A 1 449 ? -4.664 2.475 19.691 1.00 91.12 449 TYR A N 1
ATOM 3467 C CA . TYR A 1 449 ? -4.029 1.505 18.801 1.00 91.12 449 TYR A CA 1
ATOM 3468 C C . TYR A 1 449 ? -2.685 1.043 19.362 1.00 91.12 449 TYR A C 1
ATOM 3470 O O . TYR A 1 449 ? -2.435 -0.165 19.404 1.00 91.12 449 TYR A O 1
ATOM 3478 N N . GLU A 1 450 ? -1.867 1.966 19.874 1.00 89.38 450 GLU A N 1
ATOM 3479 C CA . GLU A 1 450 ? -0.594 1.632 20.506 1.00 89.38 450 GLU A CA 1
ATOM 3480 C C . GLU A 1 450 ? -0.799 0.674 21.687 1.00 89.38 450 GLU A C 1
ATOM 3482 O O . GLU A 1 450 ? -0.196 -0.400 21.721 1.00 89.38 450 GLU A O 1
ATOM 3487 N N . GLY A 1 451 ? -1.686 1.011 22.629 1.00 90.00 451 GLY A N 1
ATOM 3488 C CA . GLY A 1 451 ? -1.959 0.197 23.813 1.00 90.00 451 GLY A CA 1
ATOM 3489 C C . GLY A 1 451 ? -2.441 -1.212 23.460 1.00 90.00 451 GLY A C 1
ATOM 3490 O O . GLY A 1 451 ? -1.932 -2.201 23.993 1.00 90.00 451 GLY A O 1
ATOM 3491 N N . PHE A 1 452 ? -3.373 -1.345 22.513 1.00 92.88 452 PHE A N 1
ATOM 3492 C CA . PHE A 1 452 ? -3.872 -2.655 22.078 1.00 92.88 452 PHE A CA 1
ATOM 3493 C C . PHE A 1 452 ? -2.781 -3.509 21.434 1.00 92.88 452 PHE A C 1
ATOM 3495 O O . PHE A 1 452 ? -2.611 -4.689 21.760 1.00 92.88 452 PHE A O 1
ATOM 3502 N N . VAL A 1 453 ? -1.995 -2.908 20.550 1.00 91.56 453 VAL A N 1
ATOM 3503 C CA . VAL A 1 453 ? -0.954 -3.621 19.821 1.00 91.56 453 VAL A CA 1
ATOM 3504 C C . VAL A 1 453 ? 0.219 -3.973 20.752 1.00 91.56 453 VAL A C 1
ATOM 3506 O O . VAL A 1 453 ? 0.732 -5.096 20.714 1.00 91.56 453 VAL A O 1
ATOM 3509 N N . ARG A 1 454 ? 0.602 -3.068 21.661 1.00 88.94 454 ARG A N 1
ATOM 3510 C CA . ARG A 1 454 ? 1.713 -3.228 22.611 1.00 88.94 454 ARG A CA 1
ATOM 3511 C C . ARG A 1 454 ? 1.372 -4.163 23.770 1.00 88.94 454 ARG A C 1
ATOM 3513 O O . ARG A 1 454 ? 2.151 -5.084 24.029 1.00 88.94 454 ARG A O 1
ATOM 3520 N N . GLU A 1 455 ? 0.240 -3.950 24.439 1.00 89.75 455 GLU A N 1
ATOM 3521 C CA . GLU A 1 455 ? -0.136 -4.620 25.695 1.00 89.75 455 GLU A CA 1
ATOM 3522 C C . GLU A 1 455 ? -1.035 -5.835 25.460 1.00 89.75 455 GLU A C 1
ATOM 3524 O O . GLU A 1 455 ? -0.796 -6.897 26.035 1.00 89.75 455 GLU A O 1
ATOM 3529 N N . LYS A 1 456 ? -2.043 -5.718 24.583 1.00 88.25 456 LYS A N 1
ATOM 3530 C CA . LYS A 1 456 ? -2.973 -6.825 24.282 1.00 88.25 456 LYS A CA 1
ATOM 3531 C C . LYS A 1 456 ? -2.471 -7.749 23.180 1.00 88.25 456 LYS A C 1
ATOM 3533 O O . LYS A 1 456 ? -2.980 -8.862 23.052 1.00 88.25 456 LYS A O 1
ATOM 3538 N N . LYS A 1 457 ? -1.465 -7.324 22.404 1.00 88.44 457 LYS A N 1
ATOM 3539 C CA . LYS A 1 457 ? -0.968 -8.050 21.222 1.00 88.44 457 LYS A CA 1
ATOM 3540 C C . LYS A 1 457 ? -2.112 -8.412 20.264 1.00 88.44 457 LYS A C 1
ATOM 3542 O O . LYS A 1 457 ? -2.126 -9.510 19.696 1.00 88.44 457 LYS A O 1
ATOM 3547 N N . ALA A 1 458 ? -3.068 -7.494 20.147 1.00 91.19 458 ALA A N 1
ATOM 3548 C CA . ALA A 1 458 ? -4.292 -7.603 19.370 1.00 91.19 458 ALA A CA 1
ATOM 3549 C C . ALA A 1 458 ? -4.536 -6.293 18.610 1.00 91.19 458 ALA A C 1
ATOM 3551 O O . ALA A 1 458 ? -3.959 -5.260 18.942 1.00 91.19 458 ALA A O 1
ATOM 3552 N N . VAL A 1 459 ? -5.387 -6.342 17.588 1.00 93.88 459 VAL A N 1
ATOM 3553 C CA . VAL A 1 459 ? -5.769 -5.160 16.807 1.00 93.88 459 VAL A CA 1
ATOM 3554 C C . VAL A 1 459 ? -7.140 -4.684 17.262 1.00 93.88 459 VAL A C 1
ATOM 3556 O O . VAL A 1 459 ? -8.069 -5.487 17.348 1.00 93.88 459 VAL A O 1
ATOM 3559 N N . LEU A 1 460 ? -7.262 -3.383 17.520 1.00 95.12 460 LEU A N 1
ATOM 3560 C CA . LEU A 1 460 ? -8.541 -2.729 17.766 1.00 95.12 460 LEU A CA 1
ATOM 3561 C C . LEU A 1 460 ? -9.137 -2.242 16.442 1.00 95.12 460 LEU A C 1
ATOM 3563 O O . LEU A 1 460 ? -8.564 -1.390 15.772 1.00 95.12 460 LEU A O 1
ATOM 3567 N N . ARG A 1 461 ? -10.300 -2.766 16.062 1.00 96.56 461 ARG A N 1
ATOM 3568 C CA . ARG A 1 461 ? -10.974 -2.431 14.803 1.00 96.56 461 ARG A CA 1
ATOM 3569 C C . ARG A 1 461 ? -11.901 -1.233 14.991 1.00 96.56 461 ARG A C 1
ATOM 3571 O O . ARG A 1 461 ? -13.031 -1.384 15.457 1.00 96.56 461 ARG A O 1
ATOM 3578 N N . GLY A 1 462 ? -11.419 -0.045 14.630 1.00 95.25 462 GLY A N 1
ATOM 3579 C CA . GLY A 1 462 ? -12.193 1.198 14.671 1.00 95.25 462 GLY A CA 1
ATOM 3580 C C . GLY A 1 462 ? -13.275 1.260 13.595 1.00 95.25 462 GLY A C 1
ATOM 3581 O O . GLY A 1 462 ? -12.972 1.253 12.403 1.00 95.25 462 GLY A O 1
ATOM 3582 N N . MET A 1 463 ? -14.544 1.353 13.992 1.00 94.75 463 MET A N 1
ATOM 3583 C CA . MET A 1 463 ? -15.647 1.566 13.053 1.00 94.75 463 MET A CA 1
ATOM 3584 C C . MET A 1 463 ? -15.900 3.060 12.862 1.00 94.75 463 MET A C 1
ATOM 3586 O O . MET A 1 463 ? -16.471 3.714 13.732 1.00 94.75 463 MET A O 1
ATOM 3590 N N . ALA A 1 464 ? -15.495 3.590 11.709 1.00 93.19 464 ALA A N 1
ATOM 3591 C CA . ALA A 1 464 ? -15.528 5.024 11.435 1.00 93.19 464 ALA A CA 1
ATOM 3592 C C . ALA A 1 464 ? -16.521 5.396 10.322 1.00 93.19 464 ALA A C 1
ATOM 3594 O O . ALA A 1 464 ? -17.004 4.547 9.568 1.00 93.19 464 ALA A O 1
ATOM 3595 N N . HIS A 1 465 ? -16.853 6.685 10.219 1.00 92.44 465 HIS A N 1
ATOM 3596 C CA . HIS A 1 465 ? -17.827 7.165 9.238 1.00 92.44 465 HIS A CA 1
ATOM 3597 C C . HIS A 1 465 ? -17.349 6.885 7.792 1.00 92.44 465 HIS A C 1
ATOM 3599 O O . HIS A 1 465 ? -16.196 7.188 7.476 1.00 92.44 465 HIS A O 1
ATOM 3605 N N . PRO A 1 466 ? -18.204 6.378 6.873 1.00 91.94 466 PRO A N 1
ATOM 3606 C CA . PRO A 1 466 ? -17.780 5.960 5.528 1.00 91.94 466 PRO A CA 1
ATOM 3607 C C . PRO A 1 466 ? -17.091 7.043 4.686 1.00 91.94 466 PRO A C 1
ATOM 3609 O O . PRO A 1 466 ? -16.315 6.723 3.790 1.00 91.94 466 PRO A O 1
ATOM 3612 N N . VAL A 1 467 ? -17.353 8.321 4.982 1.00 90.56 467 VAL A N 1
ATOM 3613 C CA . VAL A 1 467 ? -16.719 9.473 4.313 1.00 90.56 467 VAL A CA 1
ATOM 3614 C C . VAL A 1 467 ? -15.190 9.430 4.386 1.00 90.56 467 VAL A C 1
ATOM 3616 O O . VAL A 1 467 ? -14.542 9.799 3.416 1.00 90.56 467 VAL A O 1
ATOM 3619 N N . LEU A 1 468 ? -14.624 8.905 5.481 1.00 88.81 468 LEU A N 1
ATOM 3620 C CA . LEU A 1 468 ? -13.174 8.815 5.691 1.00 88.81 468 LEU A CA 1
ATOM 3621 C C . LEU A 1 468 ? -12.500 7.802 4.757 1.00 88.81 468 LEU A C 1
ATOM 3623 O O . LEU A 1 468 ? -11.287 7.816 4.590 1.00 88.81 468 LEU A O 1
ATOM 3627 N N . PHE A 1 469 ? -13.293 6.927 4.135 1.00 89.75 469 PHE A N 1
ATOM 3628 C CA . PHE A 1 469 ? -12.814 5.898 3.219 1.00 89.75 469 PHE A CA 1
ATOM 3629 C C . PHE A 1 469 ? -13.178 6.193 1.759 1.00 89.75 469 PHE A C 1
ATOM 3631 O O . PHE A 1 469 ? -12.827 5.415 0.871 1.00 89.75 469 PHE A O 1
ATOM 3638 N N . ALA A 1 470 ? -13.894 7.285 1.488 1.00 86.69 470 ALA A N 1
ATOM 3639 C CA . ALA A 1 470 ? -14.426 7.569 0.166 1.00 86.69 470 ALA A CA 1
ATOM 3640 C C . ALA A 1 470 ? -13.377 8.236 -0.736 1.00 86.69 470 ALA A C 1
ATOM 3642 O O . ALA A 1 470 ? -12.911 9.339 -0.468 1.00 86.69 470 ALA A O 1
ATOM 3643 N N . THR A 1 471 ? -13.075 7.588 -1.861 1.00 83.50 471 THR A N 1
ATOM 3644 C CA . THR A 1 471 ? -12.060 8.029 -2.836 1.00 83.50 471 THR A CA 1
ATOM 3645 C C . THR A 1 471 ? -12.386 9.358 -3.509 1.00 83.50 471 THR A C 1
ATOM 3647 O O . THR A 1 471 ? -11.487 10.079 -3.916 1.00 83.50 471 THR A O 1
ATOM 3650 N N . LYS A 1 472 ? -13.670 9.726 -3.590 1.00 84.50 472 LYS A N 1
ATOM 3651 C CA . LYS A 1 472 ? -14.137 10.976 -4.213 1.00 84.50 472 LYS A CA 1
ATOM 3652 C C . LYS A 1 472 ? -13.671 12.262 -3.514 1.00 84.50 472 LYS A C 1
ATOM 3654 O O . LYS A 1 472 ? -13.901 13.339 -4.050 1.00 84.50 472 LYS A O 1
ATOM 3659 N N . TYR A 1 473 ? -13.118 12.153 -2.307 1.00 83.81 473 TYR A N 1
ATOM 3660 C CA . TYR A 1 473 ? -12.548 13.281 -1.565 1.00 83.81 473 TYR A CA 1
ATOM 3661 C C . TYR A 1 473 ? -11.018 13.327 -1.647 1.00 83.81 473 TYR A C 1
ATOM 3663 O O . TYR A 1 473 ? -10.421 14.235 -1.079 1.00 83.81 473 TYR A O 1
ATOM 3671 N N . GLU A 1 474 ? -10.388 12.360 -2.320 1.00 89.19 474 GLU A N 1
ATOM 3672 C CA . GLU A 1 474 ? -8.951 12.401 -2.589 1.00 89.19 474 GLU A CA 1
ATOM 3673 C C . GLU A 1 474 ? -8.656 13.429 -3.696 1.00 89.19 474 GLU A C 1
ATOM 3675 O O . GLU A 1 474 ? -9.495 13.687 -4.566 1.00 89.19 474 GLU A O 1
ATOM 3680 N N . THR A 1 475 ? -7.465 14.027 -3.657 1.00 90.50 475 THR A N 1
ATOM 3681 C CA . THR A 1 475 ? -7.006 15.026 -4.633 1.00 90.50 475 THR A CA 1
ATOM 3682 C C . THR A 1 475 ? -5.785 14.526 -5.404 1.00 90.50 475 THR A C 1
ATOM 3684 O O . THR A 1 475 ? -5.124 13.570 -4.991 1.00 90.50 475 THR A O 1
ATOM 3687 N N . SER A 1 476 ? -5.453 15.190 -6.517 1.00 88.88 476 SER A N 1
ATOM 3688 C CA . SER A 1 476 ? -4.219 14.901 -7.258 1.00 88.88 476 SER A CA 1
ATOM 3689 C C . SER A 1 476 ? -2.964 15.230 -6.450 1.00 88.88 476 SER A C 1
ATOM 3691 O O . SER A 1 476 ? -1.966 14.553 -6.611 1.00 88.88 476 SER A O 1
ATOM 3693 N N . SER A 1 477 ? -3.034 16.192 -5.527 1.00 88.06 477 SER A N 1
ATOM 3694 C CA . SER A 1 477 ? -1.919 16.644 -4.683 1.00 88.06 477 SER A CA 1
ATOM 3695 C C . SER A 1 477 ? -1.865 15.957 -3.308 1.00 88.06 477 SER A C 1
ATOM 3697 O O . SER A 1 477 ? -1.368 16.533 -2.340 1.00 88.06 477 SER A O 1
ATOM 3699 N N . GLN A 1 478 ? -2.492 14.790 -3.163 1.00 91.31 478 GLN A N 1
ATOM 3700 C CA . GLN A 1 478 ? -2.710 14.160 -1.863 1.00 91.31 478 GLN A CA 1
ATOM 3701 C C . GLN A 1 478 ? -1.395 13.619 -1.281 1.00 91.31 478 GLN A C 1
ATOM 3703 O O . GLN A 1 478 ? -0.685 12.859 -1.929 1.00 91.31 478 GLN A O 1
ATOM 3708 N N . GLU A 1 479 ? -1.090 13.951 -0.029 1.00 92.38 479 GLU A N 1
ATOM 3709 C CA . GLU A 1 479 ? -0.018 13.323 0.761 1.00 92.38 479 GLU A CA 1
ATOM 3710 C C . GLU A 1 479 ? -0.574 12.183 1.626 1.00 92.38 479 GLU A C 1
ATOM 3712 O O . GLU A 1 479 ? -1.791 11.990 1.713 1.00 92.38 479 GLU A O 1
ATOM 3717 N N . MET A 1 480 ? 0.307 11.428 2.290 1.00 89.12 480 MET A N 1
ATOM 3718 C CA . MET A 1 480 ? -0.125 10.480 3.320 1.00 89.12 480 MET A CA 1
ATOM 3719 C C . MET A 1 480 ? -0.804 11.215 4.480 1.00 89.12 480 MET A C 1
ATOM 3721 O O . MET A 1 480 ? -0.285 12.200 4.998 1.00 89.12 480 MET A O 1
ATOM 3725 N N . THR A 1 481 ? -1.974 10.729 4.891 1.00 87.25 481 THR A N 1
ATOM 3726 C CA . THR A 1 481 ? -2.812 11.361 5.919 1.00 87.25 481 THR A CA 1
ATOM 3727 C C . THR A 1 481 ? -2.972 10.489 7.157 1.00 87.25 481 THR A C 1
ATOM 3729 O O . THR A 1 481 ? -2.782 9.274 7.118 1.00 87.25 481 THR A O 1
ATOM 3732 N N . ARG A 1 482 ? -3.463 11.092 8.247 1.00 82.88 482 ARG A N 1
ATOM 3733 C CA . ARG A 1 482 ? -3.915 10.350 9.437 1.00 82.88 482 ARG A CA 1
ATOM 3734 C C . ARG A 1 482 ? -4.992 9.303 9.116 1.00 82.88 482 ARG A C 1
ATOM 3736 O O . ARG A 1 482 ? -5.042 8.264 9.761 1.00 82.88 482 ARG A O 1
ATOM 3743 N N . PHE A 1 483 ? -5.836 9.522 8.103 1.00 86.12 483 PHE A N 1
ATOM 3744 C CA . PHE A 1 483 ? -6.843 8.531 7.694 1.00 86.12 483 PHE A CA 1
ATOM 3745 C C . PHE A 1 483 ? -6.217 7.292 7.037 1.00 86.12 483 PHE A C 1
ATOM 3747 O O . PHE A 1 483 ? -6.719 6.173 7.192 1.00 86.12 483 PHE A O 1
ATOM 3754 N N . ASP A 1 484 ? -5.103 7.477 6.328 1.00 90.88 484 ASP A N 1
ATOM 3755 C CA . ASP A 1 484 ? -4.326 6.369 5.779 1.00 90.88 484 ASP A CA 1
ATOM 3756 C C . ASP A 1 484 ? -3.694 5.548 6.926 1.00 90.88 484 ASP A C 1
ATOM 3758 O O . ASP A 1 484 ? -3.761 4.318 6.912 1.00 90.88 484 ASP A O 1
ATOM 3762 N N . GLU A 1 485 ? -3.191 6.205 7.978 1.00 88.62 485 GLU A N 1
ATOM 3763 C CA . GLU A 1 485 ? -2.680 5.541 9.190 1.00 88.62 485 GLU A CA 1
ATOM 3764 C C . GLU A 1 485 ? -3.768 4.746 9.931 1.00 88.62 485 GLU A C 1
ATOM 3766 O O . GLU A 1 485 ? -3.568 3.574 10.250 1.00 88.62 485 GLU A O 1
ATOM 3771 N N . MET A 1 486 ? -4.967 5.311 10.114 1.00 91.00 486 MET A N 1
ATOM 3772 C CA . MET A 1 486 ? -6.102 4.578 10.697 1.00 91.00 486 MET A CA 1
ATOM 3773 C C . MET A 1 486 ? -6.399 3.274 9.936 1.00 91.00 486 MET A C 1
ATOM 3775 O O . MET A 1 486 ? -6.733 2.254 10.543 1.00 91.00 486 MET A O 1
ATOM 3779 N N . SER A 1 487 ? -6.245 3.284 8.609 1.00 92.62 487 SER A N 1
ATOM 3780 C CA . SER A 1 487 ? -6.458 2.102 7.766 1.00 92.62 487 SER A CA 1
ATOM 3781 C C . SER A 1 487 ? -5.396 1.020 8.009 1.00 92.62 487 SER A C 1
ATOM 3783 O O . SER A 1 487 ? -5.734 -0.164 8.055 1.00 92.62 487 SER A O 1
ATOM 3785 N N . ILE A 1 488 ? -4.133 1.407 8.244 1.00 94.62 488 ILE A N 1
ATOM 3786 C CA . ILE A 1 488 ? -3.043 0.482 8.615 1.00 94.62 488 ILE A CA 1
ATOM 3787 C C . ILE A 1 488 ? -3.369 -0.255 9.923 1.00 94.62 488 ILE A C 1
ATOM 3789 O O . ILE A 1 488 ? -3.124 -1.460 10.025 1.00 94.62 488 ILE A O 1
ATOM 3793 N N . TYR A 1 489 ? -3.968 0.442 10.893 1.00 93.44 489 TYR A N 1
ATOM 3794 C CA . TYR A 1 489 ? -4.350 -0.120 12.195 1.00 93.44 489 TYR A CA 1
ATOM 3795 C C . TYR A 1 489 ? -5.726 -0.800 12.215 1.00 93.44 489 TYR A C 1
ATOM 3797 O O . TYR A 1 489 ? -6.156 -1.298 13.253 1.00 93.44 489 TYR A O 1
ATOM 3805 N N . GLY A 1 490 ? -6.390 -0.916 11.063 1.00 93.31 490 GLY A N 1
ATOM 3806 C CA . GLY A 1 490 ? -7.584 -1.747 10.906 1.00 93.31 490 GLY A CA 1
ATOM 3807 C C . GLY A 1 490 ? -8.907 -1.019 11.069 1.00 93.31 490 GLY A C 1
ATOM 3808 O O . GLY A 1 490 ? -9.934 -1.690 11.239 1.00 93.31 490 GLY A O 1
ATOM 3809 N N . ALA A 1 491 ? -8.908 0.312 10.976 1.00 94.81 491 ALA A N 1
ATOM 3810 C CA . ALA A 1 491 ? -10.137 1.075 10.840 1.00 94.81 491 ALA A CA 1
ATOM 3811 C C . ALA A 1 491 ? -10.881 0.706 9.548 1.00 94.81 491 ALA A C 1
ATOM 3813 O O . ALA A 1 491 ? -10.284 0.401 8.513 1.00 94.81 491 ALA A O 1
ATOM 3814 N N . LEU A 1 492 ? -12.208 0.729 9.613 1.00 95.56 492 LEU A N 1
ATOM 3815 C CA . LEU A 1 492 ? -13.088 0.331 8.520 1.00 95.56 492 LEU A CA 1
ATOM 3816 C C . LEU A 1 492 ? -14.429 1.080 8.589 1.00 95.56 492 LEU A C 1
ATOM 3818 O O . LEU A 1 492 ? -14.810 1.558 9.663 1.00 95.56 492 LEU A O 1
ATOM 3822 N N . PRO A 1 493 ? -15.178 1.187 7.473 1.00 95.31 493 PRO A N 1
ATOM 3823 C CA . PRO A 1 493 ? -16.455 1.886 7.479 1.00 95.31 493 PRO A CA 1
ATOM 3824 C C . PRO A 1 493 ? -17.471 1.180 8.379 1.00 95.31 493 PRO A C 1
ATOM 3826 O O . PRO A 1 493 ? -17.673 -0.039 8.288 1.00 95.31 493 PRO A O 1
ATOM 3829 N N . VAL A 1 494 ? -18.156 1.964 9.211 1.00 93.88 494 VAL A N 1
ATOM 3830 C CA . VAL A 1 494 ? -19.247 1.482 10.057 1.00 93.88 494 VAL A CA 1
ATOM 3831 C C . VAL A 1 494 ? -20.422 1.038 9.186 1.00 93.88 494 VAL A C 1
ATOM 3833 O O . VAL A 1 494 ? -21.071 1.831 8.507 1.00 93.88 494 VAL A O 1
ATOM 3836 N N . THR A 1 495 ? -20.691 -0.266 9.184 1.00 93.50 495 THR A N 1
ATOM 3837 C CA . THR A 1 495 ? -21.861 -0.863 8.533 1.00 93.50 495 THR A CA 1
ATOM 3838 C C . THR A 1 495 ? -22.352 -2.055 9.358 1.00 93.50 495 THR A C 1
ATOM 3840 O O . THR A 1 495 ? -21.540 -2.706 10.026 1.00 93.50 495 THR A O 1
ATOM 3843 N N . PRO A 1 496 ? -23.652 -2.406 9.299 1.00 93.12 496 PRO A N 1
ATOM 3844 C CA . PRO A 1 496 ? -24.167 -3.580 10.004 1.00 93.12 496 PRO A CA 1
ATOM 3845 C C . PRO A 1 496 ? -23.448 -4.877 9.618 1.00 93.12 496 PRO A C 1
ATOM 3847 O O . PRO A 1 496 ? -23.223 -5.735 10.469 1.00 93.12 496 PRO A O 1
ATOM 3850 N N . ILE A 1 497 ? -23.056 -5.015 8.345 1.00 94.88 497 ILE A N 1
ATOM 3851 C CA . ILE A 1 497 ? -22.384 -6.219 7.853 1.00 94.88 497 ILE A CA 1
ATOM 3852 C C . ILE A 1 497 ? -20.936 -6.317 8.332 1.00 94.88 497 ILE A C 1
ATOM 3854 O O . ILE A 1 497 ? -20.511 -7.398 8.733 1.00 94.88 497 ILE A O 1
ATOM 3858 N N . ASN A 1 498 ? -20.198 -5.205 8.367 1.00 96.00 498 ASN A N 1
ATOM 3859 C CA . ASN A 1 498 ? -18.844 -5.195 8.915 1.00 96.00 498 ASN A CA 1
ATOM 3860 C C . ASN A 1 498 ? -18.874 -5.526 10.408 1.00 96.00 498 ASN A C 1
ATOM 3862 O O . ASN A 1 498 ? -18.177 -6.439 10.834 1.00 96.00 498 ASN A O 1
ATOM 3866 N N . MET A 1 499 ? -19.755 -4.880 11.177 1.00 95.69 499 MET A N 1
ATOM 3867 C CA . MET A 1 499 ? -19.918 -5.153 12.609 1.00 95.69 499 MET A CA 1
ATOM 3868 C C . MET A 1 499 ? -20.256 -6.625 12.883 1.00 95.69 499 MET A C 1
ATOM 3870 O O . MET A 1 499 ? -19.607 -7.264 13.708 1.00 95.69 499 MET A O 1
ATOM 3874 N N . TYR A 1 500 ? -21.224 -7.187 12.149 1.00 96.12 500 TYR A N 1
ATOM 3875 C CA . TYR A 1 500 ? -21.569 -8.608 12.235 1.00 96.12 500 TYR A CA 1
ATOM 3876 C C . TYR A 1 500 ? -20.342 -9.499 12.000 1.00 96.12 500 TYR A C 1
ATOM 3878 O O . TYR A 1 500 ? -20.096 -10.434 12.759 1.00 96.12 500 TYR A O 1
ATOM 3886 N N . ARG A 1 501 ? -19.562 -9.213 10.950 1.00 96.69 501 ARG A N 1
ATOM 3887 C CA . ARG A 1 501 ? -18.399 -10.026 10.572 1.00 96.69 501 ARG A CA 1
ATOM 3888 C C . ARG A 1 501 ? -17.253 -9.916 11.572 1.00 96.69 501 ARG A C 1
ATOM 3890 O O . ARG A 1 501 ? -16.602 -10.927 11.803 1.00 96.69 501 ARG A O 1
ATOM 3897 N N . LEU A 1 502 ? -17.025 -8.746 12.166 1.00 96.75 502 LEU A N 1
ATOM 3898 C CA . LEU A 1 502 ? -16.027 -8.570 13.224 1.00 96.75 502 LEU A CA 1
ATOM 3899 C C . LEU A 1 502 ? -16.401 -9.370 14.479 1.00 96.75 502 LEU A C 1
ATOM 3901 O O . LEU A 1 502 ? -15.575 -10.113 15.002 1.00 96.75 502 LEU A O 1
ATOM 3905 N N . PHE A 1 503 ? -17.661 -9.293 14.922 1.00 96.56 503 PHE A N 1
ATOM 3906 C CA . PHE A 1 503 ? -18.126 -10.068 16.078 1.00 96.56 503 PHE A CA 1
ATOM 3907 C C . PHE A 1 503 ? -18.102 -11.575 15.824 1.00 96.56 503 PHE A C 1
ATOM 3909 O O . PHE A 1 503 ? -17.664 -12.330 16.686 1.00 96.56 503 PHE A O 1
ATOM 3916 N N . ALA A 1 504 ? -18.487 -12.017 14.623 1.00 95.69 504 ALA A N 1
ATOM 3917 C CA . ALA A 1 504 ? -18.407 -13.423 14.226 1.00 95.69 504 ALA A CA 1
ATOM 3918 C C . ALA A 1 504 ? -16.969 -13.973 14.182 1.00 95.69 504 ALA A C 1
ATOM 3920 O O . ALA A 1 504 ? -16.785 -15.188 14.162 1.00 95.69 504 ALA A O 1
ATOM 3921 N N . ARG A 1 505 ? -15.961 -13.095 14.132 1.00 94.69 505 ARG A N 1
ATOM 3922 C CA . ARG A 1 505 ? -14.529 -13.433 14.144 1.00 94.69 505 ARG A CA 1
ATOM 3923 C C . ARG A 1 505 ? -13.875 -13.177 15.502 1.00 94.69 505 ARG A C 1
ATOM 3925 O O . ARG A 1 505 ? -12.655 -13.231 15.592 1.00 94.69 505 ARG A O 1
ATOM 3932 N N . GLU A 1 506 ? -14.675 -12.900 16.532 1.00 95.00 506 GLU A N 1
ATOM 3933 C CA . GLU A 1 506 ? -14.204 -12.655 17.898 1.00 95.00 506 GLU A CA 1
ATOM 3934 C C . GLU A 1 506 ? -13.212 -11.477 18.004 1.00 95.00 506 GLU A C 1
ATOM 3936 O O . GLU A 1 506 ? -12.335 -11.463 18.866 1.00 95.00 506 GLU A O 1
ATOM 3941 N N . GLU A 1 507 ? -13.338 -10.467 17.133 1.00 95.12 507 GLU A N 1
ATOM 3942 C CA . GLU A 1 507 ? -12.415 -9.325 17.102 1.00 95.12 507 GLU A CA 1
ATOM 3943 C C . GLU A 1 507 ? -12.719 -8.280 18.196 1.00 95.12 507 GLU A C 1
ATOM 3945 O O . GLU A 1 507 ? -13.815 -8.222 18.768 1.00 95.12 507 GLU A O 1
ATOM 3950 N N . PHE A 1 508 ? -11.725 -7.434 18.488 1.00 96.69 508 PHE A N 1
ATOM 3951 C CA . PHE A 1 508 ? -11.885 -6.248 19.330 1.00 96.69 508 PHE A CA 1
ATOM 3952 C C . PHE A 1 508 ? -12.379 -5.095 18.466 1.00 96.69 508 PHE A C 1
ATOM 3954 O O . PHE A 1 508 ? -11.715 -4.709 17.507 1.00 96.69 508 PHE A O 1
ATOM 3961 N N . VAL A 1 509 ? -13.533 -4.536 18.803 1.00 97.12 509 VAL A N 1
ATOM 3962 C CA . VAL A 1 509 ? -14.208 -3.514 18.003 1.00 97.12 509 VAL A CA 1
ATOM 3963 C C . VAL A 1 509 ? -14.319 -2.230 18.809 1.00 97.12 509 VAL A C 1
ATOM 3965 O O . VAL A 1 509 ? -14.702 -2.271 19.973 1.00 97.12 509 VAL A O 1
ATOM 3968 N N . LEU A 1 510 ? -14.016 -1.092 18.189 1.00 96.19 510 LEU A N 1
ATOM 3969 C CA . LEU A 1 510 ? -14.196 0.236 18.771 1.00 96.19 510 LEU A CA 1
ATOM 3970 C C . LEU A 1 510 ? -15.347 0.955 18.070 1.00 96.19 510 LEU A C 1
ATOM 3972 O O . LEU A 1 510 ? -15.377 1.038 16.837 1.00 96.19 510 LEU A O 1
ATOM 3976 N N . LEU A 1 511 ? -16.282 1.481 18.861 1.00 94.31 511 LEU A N 1
ATOM 3977 C CA . LEU A 1 511 ? -17.392 2.289 18.374 1.00 94.31 511 LEU A CA 1
ATOM 3978 C C . LEU A 1 511 ? -17.693 3.439 19.336 1.00 94.31 511 LEU A C 1
ATOM 3980 O O . LEU A 1 511 ? -17.957 3.219 20.516 1.00 94.31 511 LEU A O 1
ATOM 3984 N N . TYR A 1 512 ? -17.776 4.644 18.783 1.00 93.50 512 TYR A N 1
ATOM 3985 C CA . TYR A 1 512 ? -18.287 5.821 19.479 1.00 93.50 512 TYR A CA 1
ATOM 3986 C C . TYR A 1 512 ? -19.781 5.978 19.174 1.00 93.50 512 TYR A C 1
ATOM 3988 O O . TYR A 1 512 ? -20.130 6.111 17.995 1.00 93.50 512 TYR A O 1
ATOM 3996 N N . PRO A 1 513 ? -20.681 5.956 20.176 1.00 91.12 513 PRO A N 1
ATOM 3997 C CA . PRO A 1 513 ? -22.127 6.017 19.949 1.00 91.12 513 PRO A CA 1
ATOM 3998 C C . PRO A 1 513 ? -22.560 7.261 19.167 1.00 91.12 513 PRO A C 1
ATOM 4000 O O . PRO A 1 513 ? -23.408 7.155 18.280 1.00 91.12 513 PRO A O 1
ATOM 4003 N N . GLY A 1 514 ? -21.932 8.409 19.445 1.00 89.06 514 GLY A N 1
ATOM 4004 C CA . GLY A 1 514 ? -22.215 9.671 18.766 1.00 89.06 514 GLY A CA 1
ATOM 4005 C C . GLY A 1 514 ? -21.557 9.813 17.396 1.00 89.06 514 GLY A C 1
ATOM 4006 O O . GLY A 1 514 ? -21.861 10.749 16.651 1.00 89.06 514 GLY A O 1
ATOM 4007 N N . GLY A 1 515 ? -20.652 8.895 17.044 1.00 89.81 515 GLY A N 1
ATOM 4008 C CA . GLY A 1 515 ? -19.910 8.899 15.787 1.00 89.81 515 GLY A CA 1
ATOM 4009 C C . GLY A 1 515 ? -19.271 10.258 15.484 1.00 89.81 515 GLY A C 1
ATOM 4010 O O . GLY A 1 515 ? -18.658 10.887 16.344 1.00 89.81 515 GLY A O 1
ATOM 4011 N N . ALA A 1 516 ? -19.459 10.745 14.254 1.00 88.31 516 ALA A N 1
ATOM 4012 C CA . ALA A 1 516 ? -18.870 12.005 13.795 1.00 88.31 516 ALA A CA 1
ATOM 4013 C C . ALA A 1 516 ? -19.326 13.245 14.593 1.00 88.31 516 ALA A C 1
ATOM 4015 O O . ALA A 1 516 ? -18.608 14.238 14.626 1.00 88.31 516 ALA A O 1
ATOM 4016 N N . ARG A 1 517 ? -20.501 13.210 15.241 1.00 90.25 517 ARG A N 1
ATOM 4017 C CA . ARG A 1 517 ? -20.996 14.328 16.065 1.00 90.25 517 ARG A CA 1
ATOM 4018 C C . ARG A 1 517 ? -20.218 14.468 17.371 1.00 90.25 517 ARG A C 1
ATOM 4020 O O . ARG A 1 517 ? -20.082 15.585 17.865 1.00 90.25 517 ARG A O 1
ATOM 4027 N N . GLU A 1 518 ? -19.747 13.348 17.906 1.00 90.44 518 GLU A N 1
ATOM 4028 C CA . GLU A 1 518 ? -18.896 13.299 19.095 1.00 90.44 518 GLU A CA 1
ATOM 4029 C C . GLU A 1 518 ? -17.448 13.645 18.735 1.00 90.44 518 GLU A C 1
ATOM 4031 O O . GLU A 1 518 ? -16.832 14.459 19.409 1.00 90.44 518 GLU A O 1
ATOM 4036 N N . ALA A 1 519 ? -16.956 13.154 17.590 1.00 88.81 519 ALA A N 1
ATOM 4037 C CA . ALA A 1 519 ? -15.644 13.537 17.059 1.00 88.81 519 ALA A CA 1
ATOM 4038 C C . ALA A 1 519 ? -15.528 15.044 16.753 1.00 88.81 519 ALA A C 1
ATOM 4040 O O . ALA A 1 519 ? -14.435 15.595 16.740 1.00 88.81 519 ALA A O 1
ATOM 4041 N N . LEU A 1 520 ? -16.646 15.711 16.452 1.00 90.12 520 LEU A N 1
ATOM 4042 C CA . LEU A 1 520 ? -16.731 17.148 16.163 1.00 90.12 520 LEU A CA 1
ATOM 4043 C C . LEU A 1 520 ? -17.607 17.854 17.206 1.00 90.12 520 LEU A C 1
ATOM 4045 O O . LEU A 1 520 ? -18.486 18.655 16.865 1.00 90.12 520 LEU A O 1
ATOM 4049 N N . HIS A 1 521 ? -17.425 17.488 18.474 1.00 88.88 521 HIS A N 1
ATOM 4050 C CA . HIS A 1 521 ? -18.162 18.087 19.574 1.00 88.88 521 HIS A CA 1
ATOM 4051 C C . HIS A 1 521 ? -17.856 19.588 19.712 1.00 88.88 521 HIS A C 1
ATOM 4053 O O . HIS A 1 521 ? -16.834 20.095 19.249 1.00 88.88 521 HIS A O 1
ATOM 4059 N N . ARG A 1 522 ? -18.800 20.337 20.289 1.00 89.56 522 ARG A N 1
ATOM 4060 C CA . ARG A 1 522 ? -18.686 21.790 20.478 1.00 89.56 522 ARG A CA 1
ATOM 4061 C C . ARG A 1 522 ? -18.051 22.098 21.828 1.00 89.56 522 ARG A C 1
ATOM 4063 O O . ARG A 1 522 ? -18.064 21.270 22.729 1.00 89.56 522 ARG A O 1
ATOM 4070 N N . LYS A 1 523 ? -17.596 23.338 22.000 1.00 87.00 523 LYS A N 1
ATOM 4071 C CA . LYS A 1 523 ? -17.147 23.840 23.303 1.00 87.00 523 LYS A CA 1
ATOM 4072 C C . LYS A 1 523 ? -18.206 23.588 24.387 1.00 87.00 523 LYS A C 1
ATOM 4074 O O . LYS A 1 523 ? -19.373 23.941 24.193 1.00 87.00 523 LYS A O 1
ATOM 4079 N N . GLY A 1 524 ? -17.800 23.022 25.519 1.00 88.06 524 GLY A N 1
ATOM 4080 C CA . GLY A 1 524 ? -18.684 22.618 26.618 1.00 88.06 524 GLY A CA 1
ATOM 4081 C C . GLY A 1 524 ? -19.321 21.232 26.441 1.00 88.06 524 GLY A C 1
ATOM 4082 O O . GLY A 1 524 ? -20.209 20.853 27.217 1.00 88.06 524 GLY A O 1
ATOM 4083 N N . GLU A 1 525 ? -18.947 20.490 25.401 1.00 90.06 525 GLU A N 1
ATOM 4084 C CA . GLU A 1 525 ? -19.387 19.118 25.139 1.00 90.06 525 GLU A CA 1
ATOM 4085 C C . GLU A 1 525 ? -18.264 18.080 25.268 1.00 90.06 525 GLU A C 1
ATOM 4087 O O . GLU A 1 525 ? -18.479 16.913 24.939 1.00 90.06 525 GLU A O 1
ATOM 4092 N N . GLU A 1 526 ? -17.107 18.490 25.780 1.00 88.00 526 GLU A N 1
ATOM 4093 C CA . GLU A 1 526 ? -15.944 17.641 26.021 1.00 88.00 526 GLU A CA 1
ATOM 4094 C C . GLU A 1 526 ? -16.334 16.459 26.926 1.00 88.00 526 GLU A C 1
ATOM 4096 O O . GLU A 1 526 ? -17.146 16.595 27.852 1.00 88.00 526 GLU A O 1
ATOM 4101 N N . TYR A 1 527 ? -15.780 15.278 26.643 1.00 87.31 527 TYR A N 1
ATOM 4102 C CA . TYR A 1 527 ? -16.008 14.040 27.407 1.00 87.31 527 TYR A CA 1
ATOM 4103 C C . TYR A 1 527 ? -17.466 13.532 27.474 1.00 87.31 527 TYR A C 1
ATOM 4105 O O . TYR A 1 527 ? -17.757 12.587 28.215 1.00 87.31 527 TYR A O 1
ATOM 4113 N N . LYS A 1 528 ? -18.406 14.107 26.707 1.00 88.94 528 LYS A N 1
ATOM 4114 C CA . LYS A 1 528 ? -19.806 13.650 26.670 1.00 88.94 528 LYS A CA 1
ATOM 4115 C C . LYS A 1 528 ? -20.006 12.516 25.668 1.00 88.94 528 LYS A C 1
ATOM 4117 O O . LYS A 1 528 ? -19.507 12.567 24.551 1.00 88.94 528 LYS A O 1
ATOM 4122 N N . LEU A 1 529 ? -20.818 11.531 26.057 1.00 89.81 529 LEU A N 1
ATOM 4123 C CA . LEU A 1 529 ? -21.274 10.464 25.166 1.00 89.81 529 LEU A CA 1
ATOM 4124 C C . LEU A 1 529 ? -22.635 10.823 24.566 1.00 89.81 529 LEU A C 1
ATOM 4126 O O . LEU A 1 529 ? -23.599 11.063 25.300 1.00 89.81 529 LEU A O 1
ATOM 4130 N N . PHE A 1 530 ? -22.744 10.781 23.242 1.00 89.62 530 PHE A N 1
ATOM 4131 C CA . PHE A 1 530 ? -24.002 11.020 22.537 1.00 89.62 530 PHE A CA 1
ATOM 4132 C C . PHE A 1 530 ? -24.621 9.702 22.085 1.00 89.62 530 PHE A C 1
ATOM 4134 O O . PHE A 1 530 ? -24.248 9.127 21.067 1.00 89.62 530 PHE A O 1
ATOM 4141 N N . TRP A 1 531 ? -25.605 9.212 22.831 1.00 88.94 531 TRP A N 1
ATOM 4142 C CA . TRP A 1 531 ? -26.293 7.977 22.470 1.00 88.94 531 TRP A CA 1
ATOM 4143 C C . TRP A 1 531 ? -27.354 8.225 21.392 1.00 88.94 531 TRP A C 1
ATOM 4145 O O . TRP A 1 531 ? -28.152 9.152 21.534 1.00 88.94 531 TRP A O 1
ATOM 4155 N N . PRO A 1 532 ? -27.408 7.401 20.331 1.00 85.75 532 PRO A N 1
ATOM 4156 C CA . PRO A 1 532 ? -28.491 7.483 19.363 1.00 85.75 532 PRO A CA 1
ATOM 4157 C C . PRO A 1 532 ? -29.798 6.970 19.981 1.00 85.75 532 PRO A C 1
ATOM 4159 O O . PRO A 1 532 ? -29.784 6.007 20.750 1.00 85.75 532 PRO A O 1
ATOM 4162 N N . ASP A 1 533 ? -30.938 7.525 19.554 1.00 84.62 533 ASP A N 1
ATOM 4163 C CA . ASP A 1 533 ? -32.276 7.100 20.010 1.00 84.62 533 ASP A CA 1
ATOM 4164 C C . ASP A 1 533 ? -32.524 5.594 19.815 1.00 84.62 533 ASP A C 1
ATOM 4166 O O . ASP A 1 533 ? -33.279 4.959 20.552 1.00 84.62 533 ASP A O 1
ATOM 4170 N N . ARG A 1 534 ? -31.892 5.012 18.786 1.00 84.31 534 ARG A N 1
ATOM 4171 C CA . ARG A 1 534 ? -31.949 3.582 18.462 1.00 84.31 534 ARG A CA 1
ATOM 4172 C C . ARG A 1 534 ? -30.537 3.008 18.326 1.00 84.31 534 ARG A C 1
ATOM 4174 O O . ARG A 1 534 ? -29.979 3.011 17.226 1.00 84.31 534 ARG A O 1
ATOM 4181 N N . PRO A 1 535 ? -29.948 2.480 19.410 1.00 83.38 535 PRO A N 1
ATOM 4182 C CA . PRO A 1 535 ? -28.604 1.918 19.381 1.00 83.38 535 PRO A CA 1
ATOM 4183 C C . PRO A 1 535 ? -28.628 0.484 18.828 1.00 83.38 535 PRO A C 1
ATOM 4185 O O . PRO A 1 535 ? -28.467 -0.492 19.558 1.00 83.38 535 PRO A O 1
ATOM 4188 N N . GLU A 1 536 ? -28.829 0.329 17.516 1.00 86.38 536 GLU A N 1
ATOM 4189 C CA . GLU A 1 536 ? -28.910 -0.992 16.857 1.00 86.38 536 GLU A CA 1
ATOM 4190 C C . GLU A 1 536 ? -27.646 -1.852 17.072 1.00 86.38 536 GLU A C 1
ATOM 4192 O O . GLU A 1 536 ? -27.717 -3.083 17.086 1.00 86.38 536 GLU A O 1
ATOM 4197 N N . PHE A 1 537 ? -26.492 -1.228 17.330 1.00 89.12 537 PHE A N 1
ATOM 4198 C CA . PHE A 1 537 ? -25.260 -1.939 17.676 1.00 89.12 537 PHE A CA 1
ATOM 4199 C C . PHE A 1 537 ? -25.368 -2.732 18.988 1.00 89.12 537 PHE A C 1
ATOM 4201 O O . PHE A 1 537 ? -24.737 -3.778 19.106 1.00 89.12 537 PHE A O 1
ATOM 4208 N N . VAL A 1 538 ? -26.199 -2.298 19.944 1.00 91.38 538 VAL A N 1
ATOM 4209 C CA . VAL A 1 538 ? -26.444 -3.024 21.204 1.00 91.38 538 VAL A CA 1
ATOM 4210 C C . VAL A 1 538 ? -27.206 -4.316 20.927 1.00 91.38 538 VAL A C 1
ATOM 4212 O O . VAL A 1 538 ? -26.883 -5.361 21.487 1.00 91.38 538 VAL A O 1
ATOM 4215 N N . ARG A 1 539 ? -28.177 -4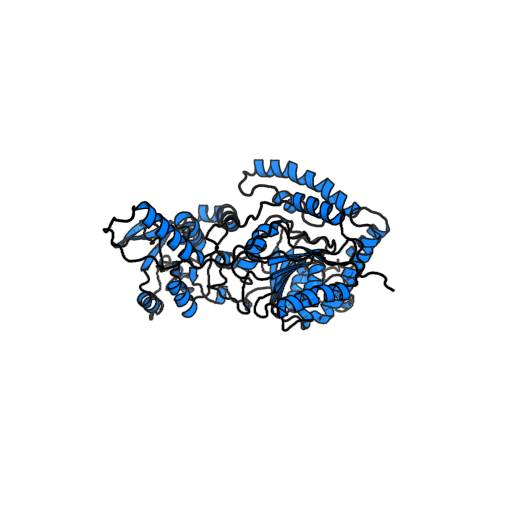.284 20.006 1.00 91.75 539 ARG A N 1
ATOM 4216 C CA . ARG A 1 539 ? -28.895 -5.493 19.573 1.00 91.75 539 ARG A CA 1
ATOM 4217 C C . ARG A 1 539 ? -27.964 -6.470 18.864 1.00 91.75 539 ARG A C 1
ATOM 4219 O O . ARG A 1 539 ? -28.034 -7.672 19.114 1.00 91.75 539 ARG A O 1
ATOM 4226 N N . MET A 1 540 ? -27.076 -5.961 18.008 1.00 94.38 540 MET A N 1
ATOM 4227 C CA . MET A 1 540 ? -26.054 -6.781 17.354 1.00 94.38 540 MET A CA 1
ATOM 4228 C C . MET A 1 540 ? -25.088 -7.392 18.380 1.00 94.38 540 MET A C 1
ATOM 4230 O O . MET A 1 540 ? -24.838 -8.591 18.332 1.00 94.38 540 MET A O 1
ATOM 4234 N N . ALA A 1 541 ? -24.599 -6.601 19.338 1.00 95.19 541 ALA A N 1
ATOM 4235 C CA . ALA A 1 541 ? -23.735 -7.072 20.417 1.00 95.19 541 ALA A CA 1
ATOM 4236 C C . ALA A 1 541 ? -24.414 -8.175 21.250 1.00 95.19 541 ALA A C 1
ATOM 4238 O O . ALA A 1 541 ? -23.823 -9.232 21.473 1.00 95.19 541 ALA A O 1
ATOM 4239 N N . ALA A 1 542 ? -25.684 -7.986 21.623 1.00 95.00 542 ALA A N 1
ATOM 4240 C CA . ALA A 1 542 ? -26.464 -8.978 22.361 1.00 95.00 542 ALA A CA 1
ATOM 4241 C C . ALA A 1 542 ? -26.622 -10.300 21.588 1.00 95.00 542 ALA A C 1
ATOM 4243 O O . ALA A 1 542 ? -26.488 -11.370 22.176 1.00 95.00 542 ALA A O 1
ATOM 4244 N N . LYS A 1 543 ? -26.837 -10.244 20.265 1.00 94.44 543 LYS A N 1
ATOM 4245 C CA . LYS A 1 543 ? -26.962 -11.435 19.403 1.00 94.44 543 LYS A CA 1
ATOM 4246 C C . LYS A 1 543 ? -25.726 -12.341 19.443 1.00 94.44 543 LYS A C 1
ATOM 4248 O O . LYS A 1 543 ? -25.864 -13.553 19.311 1.00 94.44 543 LYS A O 1
ATOM 4253 N N . PHE A 1 544 ? -24.542 -11.758 19.596 1.00 95.94 544 PHE A N 1
ATOM 4254 C CA . PHE A 1 544 ? -23.268 -12.479 19.630 1.00 95.94 544 PHE A CA 1
ATOM 4255 C C . PHE A 1 544 ? -22.725 -12.693 21.050 1.00 95.94 544 PHE A C 1
ATOM 4257 O O . PHE A 1 544 ? -21.654 -13.271 21.198 1.00 95.94 544 PHE A O 1
ATOM 4264 N N . GLY A 1 545 ? -23.429 -12.227 22.090 1.00 95.19 545 GLY A N 1
ATOM 4265 C CA . GLY A 1 545 ? -22.922 -12.270 23.464 1.00 95.19 545 GLY A CA 1
ATOM 4266 C C . GLY A 1 545 ? -21.647 -11.441 23.658 1.00 95.19 545 GLY A C 1
ATOM 4267 O O . GLY A 1 545 ? -20.781 -11.821 24.442 1.00 95.19 545 GLY A O 1
ATOM 4268 N N . VAL A 1 546 ? -21.504 -10.337 22.915 1.00 96.62 546 VAL A N 1
ATOM 4269 C CA . VAL A 1 546 ? -20.305 -9.486 22.941 1.00 96.62 546 VAL A CA 1
ATOM 4270 C C . VAL A 1 546 ? -20.133 -8.852 24.314 1.00 96.62 546 VAL A C 1
ATOM 4272 O O . VAL A 1 546 ? -21.080 -8.298 24.876 1.00 96.62 546 VAL A O 1
ATOM 4275 N N . THR A 1 547 ? -18.903 -8.867 24.830 1.00 95.06 547 THR A N 1
ATOM 4276 C CA . THR A 1 547 ? -18.583 -8.122 26.050 1.00 95.06 547 THR A CA 1
ATOM 4277 C C . THR A 1 547 ? -18.446 -6.642 25.706 1.00 95.06 547 THR A C 1
ATOM 4279 O O . THR A 1 547 ? -17.515 -6.257 25.000 1.00 95.06 547 THR A O 1
ATOM 4282 N N . ILE A 1 548 ? -19.369 -5.810 26.191 1.00 94.75 548 ILE A N 1
ATOM 4283 C CA . ILE A 1 548 ? -19.277 -4.354 26.048 1.00 94.75 548 ILE A CA 1
ATOM 4284 C C . ILE A 1 548 ? -18.418 -3.815 27.191 1.00 94.75 548 ILE A C 1
ATOM 4286 O O . ILE A 1 548 ? -18.753 -4.018 28.356 1.00 94.75 548 ILE A O 1
ATOM 4290 N N . ILE A 1 549 ? -17.322 -3.139 26.854 1.00 95.56 549 ILE A N 1
ATOM 4291 C CA . ILE A 1 549 ? -16.417 -2.505 27.813 1.00 95.56 549 ILE A CA 1
ATOM 4292 C C . ILE A 1 549 ? -16.556 -0.990 27.687 1.00 95.56 549 ILE A C 1
ATOM 4294 O O . ILE A 1 549 ? -16.101 -0.418 26.689 1.00 95.56 549 ILE A O 1
ATOM 4298 N N . PRO A 1 550 ? -17.164 -0.331 28.687 1.00 93.81 550 PRO A N 1
ATOM 4299 C CA . PRO A 1 550 ? -17.057 1.107 28.829 1.00 93.81 550 PRO A CA 1
ATOM 4300 C C . PRO A 1 550 ? -15.588 1.510 29.002 1.00 93.81 550 PRO A C 1
ATOM 4302 O O . PRO A 1 550 ? -14.837 0.874 29.749 1.00 93.81 550 PRO A O 1
ATOM 4305 N N . PHE A 1 551 ? -15.176 2.563 28.308 1.00 93.38 551 PHE A N 1
ATOM 4306 C CA . PHE A 1 551 ? -13.878 3.194 28.509 1.00 93.38 551 PHE A CA 1
ATOM 4307 C C . PHE A 1 551 ? -14.023 4.714 28.509 1.00 93.38 551 PHE A C 1
ATOM 4309 O O . PHE A 1 551 ? -15.020 5.255 28.031 1.00 93.38 551 PHE A O 1
ATOM 4316 N N . GLY A 1 552 ? -13.025 5.395 29.059 1.00 91.38 552 GLY A N 1
ATOM 4317 C CA . GLY A 1 552 ? -12.917 6.846 28.996 1.00 91.38 552 GLY A CA 1
ATOM 4318 C C . GLY A 1 552 ? -11.491 7.266 28.682 1.00 91.38 552 GLY A C 1
ATOM 4319 O O . GLY A 1 552 ? -10.550 6.581 29.084 1.00 91.38 552 GLY A O 1
ATOM 4320 N N . VAL A 1 553 ? -11.326 8.375 27.972 1.00 89.19 553 VAL A N 1
ATOM 4321 C CA . VAL A 1 553 ? -10.015 8.982 27.711 1.00 89.19 553 VAL A CA 1
ATOM 4322 C C . VAL A 1 553 ? -10.057 10.441 28.143 1.00 89.19 553 VAL A C 1
ATOM 4324 O O . VAL A 1 553 ? -11.049 11.122 27.885 1.00 89.19 553 VAL A O 1
ATOM 4327 N N . VAL A 1 554 ? -8.987 10.908 28.791 1.00 87.69 554 VAL A N 1
ATOM 4328 C CA . VAL A 1 554 ? -8.821 12.286 29.291 1.00 87.69 554 VAL A CA 1
ATOM 4329 C C . VAL A 1 554 ? -7.470 12.853 28.855 1.00 87.69 554 VAL A C 1
ATOM 4331 O O . VAL A 1 554 ? -6.504 12.095 28.773 1.00 87.69 554 VAL A O 1
ATOM 4334 N N . GLY A 1 555 ? -7.399 14.162 28.597 1.00 82.19 555 GLY A N 1
ATOM 4335 C CA . GLY A 1 555 ? -6.146 14.904 28.422 1.00 82.19 555 GLY A CA 1
ATOM 4336 C C . GLY A 1 555 ? -6.180 15.878 27.251 1.00 82.19 555 GLY A C 1
ATOM 4337 O O . GLY A 1 555 ? -5.838 17.045 27.394 1.00 82.19 555 GLY A O 1
ATOM 4338 N N . GLU A 1 556 ? -6.627 15.428 26.086 1.00 74.75 556 GLU A N 1
ATOM 4339 C CA . GLU A 1 556 ? -6.480 16.223 24.870 1.00 74.75 556 GLU A CA 1
ATOM 4340 C C . GLU A 1 556 ? -7.400 17.425 24.758 1.00 74.75 556 GLU A C 1
ATOM 4342 O O . GLU A 1 556 ? -6.948 18.525 24.433 1.00 74.75 556 GLU A O 1
ATOM 4347 N N . ASP A 1 557 ? -8.683 17.225 25.053 1.00 76.56 557 ASP A N 1
ATOM 4348 C CA . ASP A 1 557 ? -9.654 18.313 25.045 1.00 76.56 557 ASP A CA 1
ATOM 4349 C C . ASP A 1 557 ? -9.276 19.384 26.094 1.00 76.56 557 ASP A C 1
ATOM 4351 O O . ASP A 1 557 ? -9.722 20.527 25.991 1.00 76.56 557 ASP A O 1
ATOM 4355 N N . ASP A 1 558 ? -8.405 19.055 27.062 1.00 77.06 558 ASP A N 1
ATOM 4356 C CA . ASP A 1 558 ? -7.870 19.994 28.055 1.00 77.06 558 ASP A CA 1
ATOM 4357 C C . ASP A 1 558 ? -6.731 20.861 27.482 1.00 77.06 558 ASP A C 1
ATOM 4359 O O . ASP A 1 558 ? -6.571 22.011 27.891 1.00 77.06 558 ASP A O 1
ATOM 4363 N N . VAL A 1 559 ? -5.970 20.363 26.495 1.00 68.31 559 VAL A N 1
ATOM 4364 C CA . VAL A 1 559 ? -4.924 21.140 25.797 1.00 68.31 559 VAL A CA 1
ATOM 4365 C C . VAL A 1 559 ? -5.547 22.260 24.961 1.00 68.31 559 VAL A C 1
ATOM 4367 O O . VAL A 1 559 ? -5.006 23.360 24.894 1.00 68.31 559 VAL A O 1
ATOM 4370 N N . ALA A 1 560 ? -6.710 22.009 24.354 1.00 60.03 560 ALA A N 1
ATOM 4371 C CA . ALA A 1 560 ? -7.426 22.988 23.531 1.00 60.03 560 ALA A CA 1
ATOM 4372 C C . ALA A 1 560 ? -8.145 24.088 24.344 1.00 60.03 560 ALA A C 1
ATOM 4374 O O . ALA A 1 560 ? -8.684 25.031 23.758 1.00 60.03 560 ALA A O 1
ATOM 4375 N N . GLN A 1 561 ? -8.180 23.972 25.676 1.00 56.34 561 GLN A N 1
ATOM 4376 C CA . GLN A 1 561 ? -8.797 24.949 26.583 1.00 56.34 561 GLN A CA 1
ATOM 4377 C C . GLN A 1 561 ? -7.805 25.981 27.147 1.00 56.34 561 GLN A C 1
ATOM 4379 O O . GLN A 1 561 ? -8.251 26.930 27.799 1.00 56.34 561 GLN A O 1
ATOM 4384 N N . GLY A 1 562 ? -6.501 25.783 26.915 1.00 46.75 562 GLY A N 1
ATOM 4385 C CA . GLY A 1 562 ? -5.404 26.627 27.407 1.00 46.75 562 GLY A CA 1
ATOM 4386 C C . GLY A 1 562 ? -5.156 27.908 26.624 1.00 46.75 562 GLY A C 1
ATOM 4387 O O . GLY A 1 562 ? -5.456 27.949 25.409 1.00 46.75 562 GLY A O 1
#

InterPro domains:
  IPR022742 Alpha/beta hydrolase domain-containing protein 17C-like [PF12146] (151-356)
  IPR029058 Alpha/Beta hydrolase fold [G3DSA:3.40.50.1820] (88-212)
  IPR029058 Alpha/Beta hydrolase fold [G3DSA:3.40.50.1820] (262-368)
  IPR029058 Alpha/Beta hydrolase fold [SSF53474] (94-358)